Protein AF-A0A2I1HQ86-F1 (afdb_monomer)

Structure (mmCIF, N/CA/C/O backbone):
data_AF-A0A2I1HQ86-F1
#
_entry.id   AF-A0A2I1HQ86-F1
#
loop_
_atom_site.group_PDB
_atom_site.id
_atom_site.type_symbol
_atom_site.label_atom_id
_atom_site.label_alt_id
_atom_site.label_comp_id
_atom_site.label_asym_id
_atom_site.label_entity_id
_atom_site.label_seq_id
_atom_site.pdbx_PDB_ins_code
_atom_site.Cartn_x
_atom_site.Cartn_y
_atom_site.Cartn_z
_atom_site.occupancy
_atom_site.B_iso_or_equiv
_atom_site.auth_seq_id
_atom_site.auth_comp_id
_atom_site.auth_asym_id
_atom_site.auth_atom_id
_atom_site.pdbx_PDB_model_num
ATOM 1 N N . MET A 1 1 ? -28.915 27.263 6.173 1.00 39.38 1 MET A N 1
ATOM 2 C CA . MET A 1 1 ? -29.072 26.515 7.442 1.00 39.38 1 MET A CA 1
ATOM 3 C C . MET A 1 1 ? -27.794 25.735 7.733 1.00 39.38 1 MET A C 1
ATOM 5 O O . MET A 1 1 ? -27.511 24.759 7.055 1.00 39.38 1 MET A O 1
ATOM 9 N N . SER A 1 2 ? -27.002 26.187 8.706 1.00 48.97 2 SER A N 1
ATOM 10 C CA . SER A 1 2 ? -25.768 25.544 9.173 1.00 48.97 2 SER A CA 1
ATOM 11 C C . SER A 1 2 ? -25.947 25.113 10.628 1.00 48.97 2 SER A C 1
ATOM 13 O O . SER A 1 2 ? -25.983 25.969 11.505 1.00 48.97 2 SER A O 1
ATOM 15 N N . ASN A 1 3 ? -26.124 23.809 10.868 1.00 35.66 3 ASN A N 1
ATOM 16 C CA . ASN A 1 3 ? -25.907 23.140 12.163 1.00 35.66 3 ASN A CA 1
ATOM 17 C C . ASN A 1 3 ? -26.301 21.659 12.070 1.00 35.66 3 ASN A C 1
ATOM 19 O O . ASN A 1 3 ? -27.343 21.285 12.588 1.00 35.66 3 ASN A O 1
ATOM 23 N N . ASN A 1 4 ? -25.494 20.816 11.409 1.00 44.97 4 ASN A N 1
ATOM 24 C CA . ASN A 1 4 ? -25.525 19.342 11.535 1.00 44.97 4 ASN A CA 1
ATOM 25 C C . ASN A 1 4 ? -26.922 18.679 11.648 1.00 44.97 4 ASN A C 1
ATOM 27 O O . ASN A 1 4 ? -27.093 17.713 12.394 1.00 44.97 4 ASN A O 1
ATOM 31 N N . ARG A 1 5 ? -27.923 19.179 10.918 1.00 47.69 5 ARG A N 1
ATOM 32 C CA . ARG A 1 5 ? -29.234 18.544 10.769 1.00 47.69 5 ARG A CA 1
ATOM 33 C C . ARG A 1 5 ? -29.234 17.885 9.398 1.00 47.69 5 ARG A C 1
ATOM 35 O O . ARG A 1 5 ? -28.999 18.555 8.399 1.00 47.69 5 ARG A O 1
ATOM 42 N N . TYR A 1 6 ? -29.409 16.569 9.377 1.00 52.84 6 TYR A N 1
ATOM 43 C CA . TYR A 1 6 ? -29.730 15.849 8.152 1.00 52.84 6 TYR A CA 1
ATOM 44 C C . TYR A 1 6 ? -31.236 16.002 7.945 1.00 52.84 6 TYR A C 1
ATOM 46 O O . TYR A 1 6 ? -31.998 15.667 8.855 1.00 52.84 6 TYR A O 1
ATOM 54 N N . ASP A 1 7 ? -31.657 16.534 6.801 1.00 47.09 7 ASP A N 1
ATOM 55 C CA . ASP A 1 7 ? -33.077 16.603 6.465 1.00 47.09 7 ASP A CA 1
ATOM 56 C C . ASP A 1 7 ? -33.644 15.192 6.292 1.00 47.09 7 ASP A C 1
ATOM 58 O O . ASP A 1 7 ? -32.972 14.269 5.821 1.00 47.09 7 ASP A O 1
ATOM 62 N N . CYS A 1 8 ? -34.892 15.001 6.717 1.00 61.56 8 CYS A N 1
ATOM 63 C CA . CYS A 1 8 ? -35.592 13.749 6.474 1.00 61.56 8 CYS A CA 1
ATOM 64 C C . CYS A 1 8 ? -35.892 13.589 4.974 1.00 61.56 8 CYS A C 1
ATOM 66 O O . CYS A 1 8 ? -35.942 14.568 4.229 1.00 61.56 8 CYS A O 1
ATOM 68 N N . ILE A 1 9 ? -36.118 12.348 4.529 1.00 56.09 9 ILE A N 1
ATOM 69 C CA . ILE A 1 9 ? -36.321 11.985 3.111 1.00 56.09 9 ILE A CA 1
ATOM 70 C C . ILE A 1 9 ? -37.380 12.867 2.421 1.00 56.09 9 ILE A C 1
ATOM 72 O O . ILE A 1 9 ? -37.208 13.227 1.262 1.00 56.09 9 ILE A O 1
ATOM 76 N N . ALA A 1 10 ? -38.419 13.288 3.147 1.00 57.38 10 ALA A N 1
ATOM 77 C CA . ALA A 1 10 ? -39.473 14.165 2.634 1.00 57.38 10 ALA A CA 1
ATOM 78 C C . ALA A 1 10 ? -39.022 15.619 2.364 1.00 57.38 10 ALA A C 1
ATOM 80 O O . ALA A 1 10 ? -39.597 16.292 1.512 1.00 57.38 10 ALA A O 1
ATOM 81 N N . HIS A 1 11 ? -37.995 16.113 3.061 1.00 57.34 11 HIS A N 1
ATOM 82 C CA . HIS A 1 11 ? -37.492 17.487 2.935 1.00 57.34 11 HIS A CA 1
ATOM 83 C C . HIS A 1 11 ? -36.231 17.606 2.070 1.00 57.34 11 HIS A C 1
ATOM 85 O O . HIS A 1 11 ? -35.860 18.716 1.697 1.00 57.34 11 HIS A O 1
ATOM 91 N N . ASN A 1 12 ? -35.633 16.482 1.661 1.00 59.59 12 ASN A N 1
ATOM 92 C CA . ASN A 1 12 ? -34.483 16.459 0.754 1.00 59.59 12 ASN A CA 1
ATOM 93 C C . ASN A 1 12 ? -34.768 17.188 -0.577 1.00 59.59 12 ASN A C 1
ATOM 95 O O . ASN A 1 12 ? -33.898 17.863 -1.112 1.00 59.59 12 ASN A O 1
ATOM 99 N N . ASN A 1 13 ? -36.012 17.133 -1.068 1.00 56.97 13 ASN A N 1
ATOM 100 C CA . ASN A 1 13 ? -36.421 17.771 -2.327 1.00 56.97 13 ASN A CA 1
ATOM 101 C C . ASN A 1 13 ? -36.504 19.309 -2.235 1.00 56.97 13 ASN A C 1
ATOM 103 O O . ASN A 1 13 ? -36.557 19.979 -3.262 1.00 56.97 13 ASN A O 1
ATOM 107 N N . LYS A 1 14 ? -36.544 19.872 -1.016 1.00 53.59 14 LYS A N 1
ATOM 108 C CA . LYS A 1 14 ? -36.560 21.324 -0.759 1.00 53.59 14 LYS A CA 1
ATOM 109 C C . LYS A 1 14 ? -35.181 21.881 -0.421 1.00 53.59 14 LYS A C 1
ATOM 111 O O . LYS A 1 14 ? -35.018 23.100 -0.371 1.00 53.59 14 LYS A O 1
ATOM 116 N N . ILE A 1 15 ? -34.183 21.017 -0.236 1.00 55.31 15 ILE A N 1
ATOM 117 C CA . ILE A 1 15 ? -32.796 21.444 -0.326 1.00 55.31 15 ILE A CA 1
ATOM 118 C C . ILE A 1 15 ? -32.575 21.736 -1.804 1.00 55.31 15 ILE A C 1
ATOM 120 O O . ILE A 1 15 ? -32.260 20.842 -2.587 1.00 55.31 15 ILE A O 1
ATOM 124 N N . GLN A 1 16 ? -32.753 22.997 -2.202 1.00 43.72 16 GLN A N 1
ATOM 125 C CA . GLN A 1 16 ? -32.011 23.507 -3.341 1.00 43.72 16 GLN A CA 1
ATOM 126 C C . GLN A 1 16 ? -30.560 23.158 -3.044 1.00 43.72 16 GLN A C 1
ATOM 128 O O . GLN A 1 16 ? -29.927 23.747 -2.165 1.00 43.72 16 GLN A O 1
ATOM 133 N N . LEU A 1 17 ? -30.073 22.106 -3.702 1.00 43.53 17 LEU A N 1
ATOM 134 C CA . LEU A 1 17 ? -28.661 21.835 -3.791 1.00 43.53 17 LEU A CA 1
ATOM 135 C C . LEU A 1 17 ? -28.089 23.173 -4.234 1.00 43.53 17 LEU A C 1
ATOM 137 O O . LEU A 1 17 ? -28.347 23.614 -5.354 1.00 43.53 17 LEU A O 1
ATOM 141 N N . TYR A 1 18 ? -27.352 23.839 -3.347 1.00 40.34 18 TYR A N 1
ATOM 142 C CA . TYR A 1 18 ? -26.289 24.718 -3.786 1.00 40.34 18 TYR A CA 1
ATOM 143 C C . TYR A 1 18 ? -25.381 23.803 -4.594 1.00 40.34 18 TYR A C 1
ATOM 145 O O . TYR A 1 18 ? -24.457 23.180 -4.073 1.00 40.34 18 TYR A O 1
ATOM 153 N N . SER A 1 19 ? -25.746 23.601 -5.857 1.00 41.88 19 SER A N 1
ATOM 154 C CA . SER A 1 19 ? -24.912 22.959 -6.831 1.00 41.88 19 SER A CA 1
ATOM 155 C C . SER A 1 19 ? -23.599 23.706 -6.729 1.00 41.88 19 SER A C 1
ATOM 157 O O . SER A 1 19 ? -23.583 24.936 -6.823 1.00 41.88 19 SER A O 1
ATOM 159 N N . HIS A 1 20 ? -22.522 22.972 -6.478 1.00 44.88 20 HIS A N 1
ATOM 160 C CA . HIS A 1 20 ? -21.139 23.442 -6.505 1.00 44.88 20 HIS A CA 1
ATOM 161 C C . HIS A 1 20 ? -20.724 23.875 -7.923 1.00 44.88 20 HIS A C 1
ATOM 163 O O . HIS A 1 20 ? -19.619 23.601 -8.384 1.00 44.88 20 HIS A O 1
ATOM 169 N N . ASN A 1 21 ? -21.623 24.535 -8.636 1.00 42.25 21 ASN A N 1
ATOM 170 C CA . ASN A 1 21 ? -21.496 24.864 -10.025 1.00 42.25 21 ASN A CA 1
ATOM 171 C C . ASN A 1 21 ? -21.173 26.347 -10.068 1.00 42.25 21 ASN A C 1
ATOM 173 O O . ASN A 1 21 ? -22.023 27.191 -9.794 1.00 42.25 21 ASN A O 1
ATOM 177 N N . LEU A 1 22 ? -19.917 26.601 -10.437 1.00 43.81 22 LEU A N 1
ATOM 178 C CA . LEU A 1 22 ? -19.338 27.897 -10.771 1.00 43.81 22 LEU A CA 1
ATOM 179 C C . LEU A 1 22 ? -18.949 28.739 -9.548 1.00 43.81 22 LEU A C 1
ATOM 181 O O . LEU A 1 22 ? -19.641 29.671 -9.148 1.00 43.81 22 LEU A O 1
ATOM 185 N N . VAL A 1 23 ? -17.748 28.482 -9.022 1.00 39.69 23 VAL A N 1
ATOM 186 C CA . VAL A 1 23 ? -16.958 29.595 -8.480 1.00 39.69 23 VAL A CA 1
ATOM 187 C C . VAL A 1 23 ? -16.613 30.468 -9.684 1.00 39.69 23 VAL A C 1
ATOM 189 O O . VAL A 1 23 ? -15.748 30.112 -10.478 1.00 39.69 23 VAL A O 1
ATOM 192 N N . LYS A 1 24 ? -17.352 31.562 -9.878 1.00 37.81 24 LYS A N 1
ATOM 193 C CA . LYS A 1 24 ? -17.002 32.577 -10.871 1.00 37.81 24 LYS A CA 1
ATOM 194 C C . LYS A 1 24 ? -15.846 33.404 -10.309 1.00 37.81 24 LYS A C 1
ATOM 196 O O . LYS A 1 24 ? -16.084 34.372 -9.597 1.00 37.81 24 LYS A O 1
ATOM 201 N N . ASN A 1 25 ? -14.611 33.011 -10.612 1.00 45.22 25 ASN A N 1
ATOM 202 C CA . ASN A 1 25 ? -13.532 33.989 -10.722 1.00 45.22 25 ASN A CA 1
ATOM 203 C C . ASN A 1 25 ? -13.693 34.674 -12.089 1.00 45.22 25 ASN A C 1
ATOM 205 O O . ASN A 1 25 ? -13.894 33.960 -13.074 1.00 45.22 25 ASN A O 1
ATOM 209 N N . PRO A 1 26 ? -13.644 36.013 -12.178 1.00 50.66 26 PRO A N 1
ATOM 210 C CA . PRO A 1 26 ? -13.824 36.714 -13.448 1.00 50.66 26 PRO A CA 1
ATOM 211 C C . PRO A 1 26 ? -12.711 36.438 -14.478 1.00 50.66 26 PRO A C 1
ATOM 213 O O . PRO A 1 26 ? -12.957 36.649 -15.660 1.00 50.66 26 PRO A O 1
ATOM 216 N N . ASP A 1 27 ? -11.568 35.862 -14.072 1.00 51.38 27 ASP A N 1
ATOM 217 C CA . ASP A 1 27 ? -10.384 35.722 -14.940 1.00 51.38 27 ASP A CA 1
ATOM 218 C C . ASP A 1 27 ? -9.889 34.281 -15.184 1.00 51.38 27 ASP A C 1
ATOM 220 O O . ASP A 1 27 ? -8.841 34.084 -15.796 1.00 51.38 27 ASP A O 1
ATOM 224 N N . GLU A 1 28 ? -10.604 33.236 -14.751 1.00 47.91 28 GLU A N 1
ATOM 225 C CA . GLU A 1 28 ? -10.097 31.860 -14.868 1.00 47.91 28 GLU A CA 1
ATOM 226 C C . GLU A 1 28 ? -11.113 30.891 -15.479 1.00 47.91 28 GLU A C 1
ATOM 228 O O . GLU A 1 28 ? -12.226 30.711 -14.992 1.00 47.91 28 GLU A O 1
ATOM 233 N N . ILE A 1 29 ? -10.661 30.270 -16.573 1.00 46.97 29 ILE A N 1
ATOM 234 C CA . ILE A 1 29 ? -11.172 29.102 -17.299 1.00 46.97 29 ILE A CA 1
ATOM 235 C C . ILE A 1 29 ? -12.279 28.359 -16.541 1.00 46.97 29 ILE A C 1
ATOM 237 O O . ILE A 1 29 ? -12.086 27.865 -15.432 1.00 46.97 29 ILE A O 1
ATOM 241 N N . ASN A 1 30 ? -13.418 28.198 -17.211 1.00 40.56 30 ASN A N 1
ATOM 242 C CA . ASN A 1 30 ? -14.577 27.442 -16.752 1.00 40.56 30 ASN A CA 1
ATOM 243 C C . ASN A 1 30 ? -14.229 25.937 -16.648 1.00 40.56 30 ASN A C 1
ATOM 245 O O . ASN A 1 30 ? -14.543 25.135 -17.528 1.00 40.56 30 ASN A O 1
ATOM 249 N N . ILE A 1 31 ? -13.478 25.542 -15.616 1.00 47.66 31 ILE A N 1
ATOM 250 C CA . ILE A 1 31 ? -13.087 24.150 -15.392 1.00 47.66 31 ILE A CA 1
ATOM 251 C C . ILE A 1 31 ? -14.297 23.443 -14.790 1.00 47.66 31 ILE A C 1
ATOM 253 O O . ILE A 1 31 ? -14.619 23.624 -13.617 1.00 47.66 31 ILE A O 1
ATOM 257 N N . SER A 1 32 ? -14.950 22.605 -15.594 1.00 51.84 32 SER A N 1
ATOM 258 C CA . SER A 1 32 ? -15.953 21.654 -15.113 1.00 51.84 32 SER A CA 1
ATOM 259 C C . SER A 1 32 ? -15.382 20.841 -13.937 1.00 51.84 32 SER A C 1
ATOM 261 O O . SER A 1 32 ? -14.499 19.988 -14.109 1.00 51.84 32 SER A O 1
ATOM 263 N N . LEU A 1 33 ? -15.883 21.127 -12.727 1.00 57.56 33 LEU A N 1
ATOM 264 C CA . LEU A 1 33 ? -15.518 20.447 -11.476 1.00 57.56 33 LEU A CA 1
ATOM 265 C C . LEU A 1 33 ? -15.897 18.955 -11.468 1.00 57.56 33 LEU A C 1
ATOM 267 O O . LEU A 1 33 ? -15.396 18.209 -10.623 1.00 57.56 33 LEU A O 1
ATOM 271 N N . ASP A 1 34 ? -16.713 18.522 -12.429 1.00 60.62 34 ASP A N 1
ATOM 272 C CA . ASP A 1 34 ? -17.217 17.153 -12.560 1.00 60.62 34 ASP A CA 1
ATOM 273 C C . ASP A 1 34 ? -16.361 16.271 -13.480 1.00 60.62 34 ASP A C 1
ATOM 275 O O . ASP A 1 34 ? -16.654 15.090 -13.687 1.00 60.62 34 ASP A O 1
ATOM 279 N N . SER A 1 35 ? -15.262 16.798 -14.025 1.00 77.69 35 SER A N 1
ATOM 280 C CA . SER A 1 35 ? -14.389 15.995 -14.876 1.00 77.69 35 SER A CA 1
ATOM 281 C C . SER A 1 35 ? -13.601 14.951 -14.069 1.00 77.69 35 SER A C 1
ATOM 283 O O . SER A 1 35 ? -12.957 15.229 -13.050 1.00 77.69 35 SER A O 1
ATOM 285 N N . LYS A 1 36 ? -13.579 13.715 -14.581 1.00 83.38 36 LYS A N 1
ATOM 286 C CA . LYS A 1 36 ? -12.724 12.622 -14.083 1.00 83.38 36 LYS A CA 1
ATOM 287 C C . LYS A 1 36 ? -11.252 13.044 -13.975 1.00 83.38 36 LYS A C 1
ATOM 289 O O . LYS A 1 36 ? -10.557 12.646 -13.038 1.00 83.38 36 LYS A O 1
ATOM 294 N N . ASP A 1 37 ? -10.804 13.890 -14.899 1.00 85.06 37 ASP A N 1
ATOM 295 C CA . ASP A 1 37 ? -9.449 14.434 -14.944 1.00 85.06 37 ASP A CA 1
ATOM 296 C C . ASP A 1 37 ? -9.162 15.383 -13.773 1.00 85.06 37 ASP A C 1
ATOM 298 O O . ASP A 1 37 ? -8.085 15.303 -13.175 1.00 85.06 37 ASP A O 1
ATOM 302 N N . PHE A 1 38 ? -10.118 16.233 -13.380 1.00 87.19 38 PHE A N 1
ATOM 303 C CA . PHE A 1 38 ? -9.980 17.092 -12.201 1.00 87.19 38 PHE A CA 1
ATOM 304 C C . PHE A 1 38 ? -9.800 16.262 -10.926 1.00 87.19 38 PHE A C 1
ATOM 306 O O . PHE A 1 38 ? -8.880 16.504 -10.135 1.00 87.19 38 PHE A O 1
ATOM 313 N N . TYR A 1 39 ? -10.625 15.227 -10.747 1.00 90.44 39 TYR A N 1
ATOM 314 C CA . TYR A 1 39 ? -10.498 14.328 -9.603 1.00 90.44 39 TYR A CA 1
ATOM 315 C C . TYR A 1 39 ? -9.150 13.588 -9.594 1.00 90.44 39 TYR A C 1
ATOM 317 O O . TYR A 1 39 ? -8.499 13.507 -8.546 1.00 90.44 39 TYR A O 1
ATOM 325 N N . ALA A 1 40 ? -8.687 13.118 -10.757 1.00 92.00 40 ALA A N 1
ATOM 326 C CA . ALA A 1 40 ? -7.387 12.469 -10.902 1.00 92.00 40 ALA A CA 1
ATOM 327 C C . ALA A 1 40 ? -6.224 13.404 -10.532 1.00 92.00 40 ALA A C 1
ATOM 329 O O . ALA A 1 40 ? -5.373 13.026 -9.727 1.00 92.00 40 ALA A O 1
ATOM 330 N N . ARG A 1 41 ? -6.227 14.654 -11.019 1.00 92.75 41 ARG A N 1
ATOM 331 C CA . ARG A 1 41 ? -5.226 15.681 -10.657 1.00 92.75 41 ARG A CA 1
ATOM 332 C C . ARG A 1 41 ? -5.228 15.969 -9.158 1.00 92.75 41 ARG A C 1
ATOM 334 O O . ARG A 1 41 ? -4.173 16.035 -8.528 1.00 92.75 41 ARG A O 1
ATOM 341 N N . ARG A 1 42 ? -6.412 16.086 -8.549 1.00 92.69 42 ARG A N 1
ATOM 342 C CA . ARG A 1 42 ? -6.546 16.316 -7.104 1.00 92.69 42 ARG A CA 1
ATOM 343 C C . ARG A 1 42 ? -5.974 15.161 -6.285 1.00 92.69 42 ARG A C 1
ATOM 345 O O . ARG A 1 42 ? -5.365 15.401 -5.241 1.00 92.69 42 ARG A O 1
ATOM 352 N N . LEU A 1 43 ? -6.185 13.920 -6.717 1.00 93.50 43 LEU A N 1
ATOM 353 C CA . LEU A 1 43 ? -5.609 12.748 -6.061 1.00 93.50 43 LEU A CA 1
ATOM 354 C C . LEU A 1 43 ? -4.105 12.644 -6.261 1.00 93.50 43 LEU A C 1
ATOM 356 O O . LEU A 1 43 ? -3.413 12.376 -5.281 1.00 93.50 43 LEU A O 1
ATOM 360 N N . TYR A 1 44 ? -3.614 12.925 -7.468 1.00 94.44 44 TYR A N 1
ATOM 361 C CA . TYR A 1 44 ? -2.186 13.017 -7.747 1.00 94.44 44 TYR A CA 1
ATOM 362 C C . TYR A 1 44 ? -1.514 13.985 -6.773 1.00 94.44 44 TYR A C 1
ATOM 364 O O . TYR A 1 44 ? -0.622 13.572 -6.044 1.00 94.44 44 TYR A O 1
ATOM 372 N N . ASN A 1 45 ? -2.009 15.221 -6.655 1.00 93.75 45 ASN A N 1
ATOM 373 C CA . ASN A 1 45 ? -1.424 16.223 -5.757 1.00 93.75 45 ASN A CA 1
ATOM 374 C C . ASN A 1 45 ? -1.474 15.791 -4.284 1.00 93.75 45 ASN A C 1
ATOM 376 O O . ASN A 1 45 ? -0.525 15.997 -3.534 1.00 93.75 45 ASN A O 1
ATOM 380 N N . ARG A 1 46 ? -2.575 15.163 -3.847 1.00 94.94 46 ARG A N 1
ATOM 381 C CA . ARG A 1 46 ? -2.693 14.651 -2.471 1.00 94.94 46 ARG A CA 1
ATOM 382 C C . ARG A 1 46 ? -1.705 13.528 -2.179 1.00 94.94 46 ARG A C 1
ATOM 384 O O . ARG A 1 46 ? -1.188 13.478 -1.070 1.00 94.94 46 ARG A O 1
ATOM 391 N N . TRP A 1 47 ? -1.499 12.622 -3.131 1.00 95.25 47 TRP A N 1
ATOM 392 C CA . TRP A 1 47 ? -0.530 11.540 -3.005 1.00 95.25 47 TRP A CA 1
ATOM 393 C C . TRP A 1 47 ? 0.908 12.064 -3.079 1.00 95.25 47 TRP A C 1
ATOM 395 O O . TRP A 1 47 ? 1.696 11.752 -2.198 1.00 95.25 47 TRP A O 1
ATOM 405 N N . HIS A 1 48 ? 1.219 12.894 -4.075 1.00 93.38 48 HIS A N 1
ATOM 406 C CA . HIS A 1 48 ? 2.553 13.440 -4.322 1.00 93.38 48 HIS A CA 1
ATOM 407 C C . HIS A 1 48 ? 3.066 14.255 -3.129 1.00 93.38 48 HIS A C 1
ATOM 409 O O . HIS A 1 48 ? 4.190 14.060 -2.684 1.00 93.38 48 HIS A O 1
ATOM 415 N N . ASN A 1 49 ? 2.197 15.068 -2.522 1.00 93.06 49 ASN A N 1
ATOM 416 C CA . ASN A 1 49 ? 2.528 15.841 -1.322 1.00 93.06 49 ASN A CA 1
ATOM 417 C C . ASN A 1 49 ? 2.386 15.025 -0.023 1.00 93.06 49 ASN A C 1
ATOM 419 O O . ASN A 1 49 ? 2.341 15.604 1.059 1.00 93.06 49 ASN A O 1
ATOM 423 N N . SER A 1 50 ? 2.216 13.700 -0.113 1.00 92.06 50 SER A N 1
A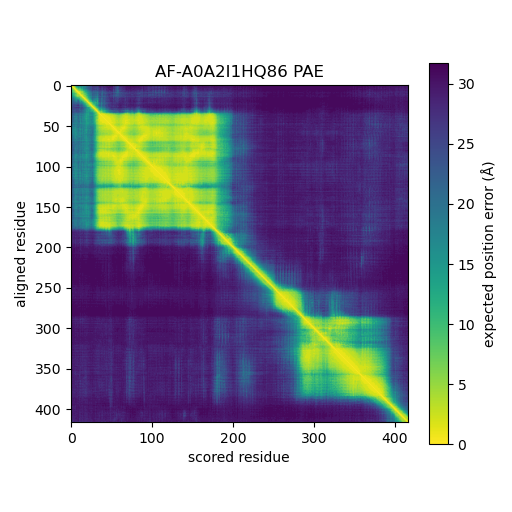TOM 424 C CA . SER A 1 50 ? 2.053 12.786 1.027 1.00 92.06 50 SER A CA 1
ATOM 425 C C . SER A 1 50 ? 1.019 13.254 2.057 1.00 92.06 50 SER A C 1
ATOM 427 O O . SER A 1 50 ? 1.197 13.109 3.265 1.00 92.06 50 SER A O 1
ATOM 429 N N . ARG A 1 51 ? -0.101 13.827 1.595 1.00 93.62 51 ARG A N 1
ATOM 430 C CA . ARG A 1 51 ? -1.093 14.439 2.483 1.00 93.62 51 ARG A CA 1
ATOM 431 C C . ARG A 1 51 ? -1.786 13.379 3.334 1.00 93.62 51 ARG A C 1
ATOM 433 O O . ARG A 1 51 ? -2.543 12.547 2.824 1.00 93.62 51 ARG A O 1
ATOM 440 N N . ILE A 1 52 ? -1.625 13.504 4.644 1.00 95.56 52 ILE A N 1
ATOM 441 C CA . ILE A 1 52 ? -2.325 12.697 5.640 1.00 95.56 52 ILE A CA 1
ATOM 442 C C . ILE A 1 52 ? -3.557 13.469 6.117 1.00 95.56 52 ILE A C 1
ATOM 444 O O . ILE A 1 52 ? -3.496 14.660 6.421 1.00 95.56 52 ILE A O 1
ATOM 448 N N . LYS A 1 53 ? -4.711 12.801 6.150 1.00 95.50 53 LYS A N 1
ATOM 449 C CA . LYS A 1 53 ? -5.933 13.330 6.759 1.00 95.50 53 LYS A CA 1
ATOM 450 C C . LYS A 1 53 ? -6.248 12.536 8.016 1.00 95.50 53 LYS A C 1
ATOM 452 O O . LYS A 1 53 ? -6.521 11.343 7.911 1.00 95.50 53 LYS A O 1
ATOM 457 N N . ASN A 1 54 ? -6.320 13.221 9.149 1.00 96.00 54 ASN A N 1
ATOM 458 C CA . ASN A 1 54 ? -6.822 12.654 10.394 1.00 96.00 54 ASN A CA 1
ATOM 459 C C . ASN A 1 54 ? -8.352 12.675 10.382 1.00 96.00 54 ASN A C 1
ATOM 461 O O . ASN A 1 54 ? -8.975 13.666 9.991 1.00 96.00 54 ASN A O 1
ATOM 465 N N . ASN A 1 55 ? -8.966 11.560 10.757 1.00 94.88 55 ASN A N 1
ATOM 466 C CA . ASN A 1 55 ? -10.410 11.395 10.810 1.00 94.88 55 ASN A CA 1
ATOM 467 C C . ASN A 1 55 ? -10.812 10.990 12.223 1.00 94.88 55 ASN A C 1
ATOM 469 O O . ASN A 1 55 ? -10.114 10.219 12.880 1.00 94.88 55 ASN A O 1
ATOM 473 N N . PHE A 1 56 ? -11.969 11.488 12.654 1.00 94.06 56 PHE A N 1
ATOM 474 C CA . PHE A 1 56 ? -12.557 11.159 13.941 1.00 94.06 56 PHE A CA 1
ATOM 475 C C . PHE A 1 56 ? -14.008 10.717 13.767 1.00 94.06 56 PHE A C 1
ATOM 477 O O . PHE A 1 56 ? -14.782 11.342 13.040 1.00 94.06 56 PHE A O 1
ATOM 484 N N . SER A 1 57 ? -14.384 9.634 14.441 1.00 92.81 57 SER A N 1
ATOM 485 C CA . SER A 1 57 ? -15.752 9.138 14.505 1.00 92.81 57 SER A CA 1
ATOM 486 C C . SER A 1 57 ? -16.341 9.429 15.878 1.00 92.81 57 SER A C 1
ATOM 488 O O . SER A 1 57 ? -16.172 8.643 16.808 1.00 92.81 57 SER A O 1
ATOM 490 N N . ASN A 1 58 ? -17.126 10.503 15.983 1.00 92.69 58 ASN A N 1
ATOM 491 C CA . ASN A 1 58 ? -17.884 10.832 17.200 1.00 92.69 58 ASN A CA 1
ATOM 492 C C . ASN A 1 58 ? -18.801 9.681 17.649 1.00 92.69 58 ASN A C 1
ATOM 494 O O . ASN A 1 58 ? -19.053 9.489 18.837 1.00 92.69 58 ASN A O 1
ATOM 498 N N . ARG A 1 59 ? -19.326 8.900 16.695 1.00 91.94 59 ARG A N 1
ATOM 499 C CA . ARG A 1 59 ? -20.292 7.829 16.971 1.00 91.94 59 ARG A CA 1
ATOM 500 C C . ARG A 1 59 ? -19.656 6.618 17.651 1.00 91.94 59 ARG A C 1
ATOM 502 O O . ARG A 1 59 ? -20.318 6.006 18.489 1.00 91.94 59 ARG A O 1
ATOM 509 N N . LEU A 1 60 ? -18.436 6.268 17.243 1.00 93.62 60 LEU A N 1
ATOM 510 C CA . LEU A 1 60 ? -17.704 5.086 17.714 1.00 93.62 60 LEU A CA 1
ATOM 511 C C . LEU A 1 60 ? -16.575 5.437 18.696 1.00 93.62 60 LEU A C 1
ATOM 513 O O . LEU A 1 60 ? -16.071 4.543 19.356 1.00 93.62 60 LEU A O 1
ATOM 517 N N . GLY A 1 61 ? -16.199 6.714 18.808 1.00 94.50 61 GLY A N 1
ATOM 518 C CA . GLY A 1 61 ? -15.062 7.149 19.620 1.00 94.50 61 GLY A CA 1
ATOM 519 C C . GLY A 1 61 ? -13.731 6.666 19.048 1.00 94.50 61 GLY A C 1
ATOM 520 O O . GLY A 1 61 ? -12.923 6.112 19.780 1.00 94.50 61 GLY A O 1
ATOM 521 N N . LEU A 1 62 ? -13.521 6.817 17.737 1.00 95.06 62 LEU A N 1
ATOM 522 C CA . LEU A 1 62 ? -12.342 6.293 17.033 1.00 95.06 62 LEU A CA 1
ATOM 523 C C . LEU A 1 62 ? -11.616 7.390 16.268 1.00 95.06 62 LEU A C 1
ATOM 525 O O . LEU A 1 62 ? -12.269 8.188 15.589 1.00 95.06 62 LEU A O 1
ATOM 529 N N . THR A 1 63 ? -10.290 7.366 16.288 1.00 96.19 63 THR A N 1
ATOM 530 C CA . THR A 1 63 ? -9.422 8.166 15.421 1.00 96.19 63 THR A CA 1
ATOM 531 C C . THR A 1 63 ? -8.676 7.257 14.448 1.00 96.19 63 THR A C 1
ATOM 533 O O . THR A 1 63 ? -8.352 6.116 14.764 1.00 96.19 63 THR A O 1
ATOM 536 N N . PHE A 1 64 ? -8.452 7.735 13.226 1.00 96.31 64 PHE A N 1
ATOM 537 C CA . PHE A 1 64 ? -7.600 7.059 12.244 1.00 96.31 64 PHE A CA 1
ATOM 538 C C . PHE A 1 64 ? -7.123 8.045 11.180 1.00 96.31 64 PHE A C 1
ATOM 540 O O . PHE A 1 64 ? -7.814 9.021 10.856 1.00 96.31 64 PHE A O 1
ATOM 547 N N . SER A 1 65 ? -5.973 7.774 10.576 1.00 97.00 65 SER A N 1
ATOM 548 C CA . SER A 1 65 ? -5.501 8.522 9.419 1.00 97.00 65 SER A CA 1
ATOM 549 C C . SER A 1 65 ? -5.927 7.875 8.110 1.00 97.00 65 SER A C 1
ATOM 551 O O . SER A 1 65 ? -6.171 6.675 7.988 1.00 97.00 65 SER A O 1
ATOM 553 N N . THR A 1 66 ? -6.062 8.721 7.095 1.00 96.81 66 THR A N 1
ATOM 554 C CA . THR A 1 66 ? -6.201 8.287 5.713 1.00 96.81 66 THR A CA 1
ATOM 555 C C . THR A 1 66 ? -5.206 9.011 4.840 1.00 96.81 66 THR A C 1
ATOM 557 O O . THR A 1 66 ? -5.090 10.236 4.918 1.00 96.81 66 THR A O 1
ATOM 560 N N . ARG A 1 67 ? -4.575 8.266 3.945 1.00 96.44 67 ARG A N 1
ATOM 561 C CA . ARG A 1 67 ? -3.653 8.782 2.933 1.00 96.44 67 ARG A CA 1
ATOM 562 C C . ARG A 1 67 ? -3.867 8.056 1.615 1.00 96.44 67 ARG A C 1
ATOM 564 O O . ARG A 1 67 ? -4.518 7.011 1.571 1.00 96.44 67 ARG A O 1
ATOM 571 N N . TYR A 1 68 ? -3.337 8.613 0.538 1.00 95.94 68 TYR A N 1
ATOM 572 C CA . TYR A 1 68 ? -3.342 7.945 -0.758 1.00 95.94 68 TYR A CA 1
ATOM 573 C C . TYR A 1 68 ? -2.002 7.247 -0.977 1.00 95.94 68 TYR A C 1
ATOM 575 O O . TYR A 1 68 ? -0.964 7.737 -0.551 1.00 95.94 68 TYR A O 1
ATOM 583 N N . SER A 1 69 ? -2.037 6.081 -1.609 1.00 94.44 69 SER A N 1
ATOM 584 C CA . SER A 1 69 ? -0.858 5.348 -2.076 1.00 94.44 69 SER A CA 1
ATOM 585 C C . SER A 1 69 ? -1.090 4.877 -3.502 1.00 94.44 69 SER A C 1
ATOM 587 O O . SER A 1 69 ? -2.232 4.846 -3.965 1.00 94.44 69 SER A O 1
ATOM 589 N N . VAL A 1 70 ? -0.017 4.510 -4.188 1.00 94.00 70 VAL A N 1
ATOM 590 C CA . VAL A 1 70 ? -0.046 4.064 -5.582 1.00 94.00 70 VAL A CA 1
ATOM 591 C C . VAL A 1 70 ? 0.254 2.567 -5.654 1.00 94.00 70 VAL A C 1
ATOM 593 O O . VAL A 1 70 ? 0.858 2.000 -4.739 1.00 94.00 70 VAL A O 1
ATOM 596 N N . SER A 1 71 ? -0.225 1.915 -6.713 1.00 88.62 71 SER A N 1
ATOM 597 C CA . SER A 1 71 ? 0.151 0.536 -7.044 1.00 88.62 71 SER A CA 1
ATOM 598 C C . SER A 1 71 ? 1.663 0.385 -7.209 1.00 88.62 71 SER A C 1
ATOM 600 O O . SER A 1 71 ? 2.294 1.169 -7.908 1.00 88.62 71 SER A O 1
ATOM 602 N N . ASN A 1 72 ? 2.233 -0.672 -6.631 1.00 87.56 72 ASN A N 1
ATOM 603 C CA . ASN A 1 72 ? 3.606 -1.074 -6.942 1.00 87.56 72 ASN A CA 1
ATOM 604 C C . ASN A 1 72 ? 3.673 -1.536 -8.413 1.00 87.56 72 ASN A C 1
ATOM 606 O O . ASN A 1 72 ? 2.753 -2.227 -8.866 1.00 87.56 72 ASN A O 1
ATOM 610 N N . ILE A 1 73 ? 4.748 -1.200 -9.130 1.00 86.19 73 ILE A N 1
ATOM 611 C CA . ILE A 1 73 ? 4.989 -1.633 -10.512 1.00 86.19 73 ILE A CA 1
ATOM 612 C C . ILE A 1 73 ? 4.839 -3.155 -10.677 1.00 86.19 73 ILE A C 1
ATOM 614 O O . ILE A 1 73 ? 4.116 -3.596 -11.567 1.00 86.19 73 ILE A O 1
ATOM 618 N N . ASN A 1 74 ? 5.349 -3.958 -9.737 1.00 86.44 74 ASN A N 1
ATOM 619 C CA . ASN A 1 74 ? 5.229 -5.423 -9.774 1.00 86.44 74 ASN A CA 1
ATOM 620 C C . ASN A 1 74 ? 3.766 -5.885 -9.689 1.00 86.44 74 ASN A C 1
ATOM 622 O O . ASN A 1 74 ? 3.369 -6.877 -10.291 1.00 86.44 74 ASN A O 1
ATOM 626 N N . SER A 1 75 ? 2.918 -5.144 -8.967 1.00 86.56 75 SER A N 1
ATOM 627 C CA . SER A 1 75 ? 1.490 -5.472 -8.902 1.00 86.56 75 SER A CA 1
ATOM 628 C C . SER A 1 75 ? 0.763 -5.179 -10.216 1.00 86.56 75 SER A C 1
ATOM 630 O O . SER A 1 75 ? -0.212 -5.853 -10.534 1.00 86.56 75 SER A O 1
ATOM 632 N N . ILE A 1 76 ? 1.234 -4.203 -10.988 1.00 88.81 76 ILE A N 1
ATOM 633 C CA . ILE A 1 76 ? 0.664 -3.861 -12.294 1.00 88.81 76 ILE A CA 1
ATOM 634 C C . ILE A 1 76 ? 1.111 -4.893 -13.333 1.00 88.81 76 ILE A C 1
ATOM 636 O O . ILE A 1 76 ? 0.280 -5.397 -14.087 1.00 88.81 76 ILE A O 1
ATOM 640 N N . LEU A 1 77 ? 2.406 -5.221 -13.333 1.00 87.25 77 LEU A N 1
ATOM 641 C CA . LEU A 1 77 ? 3.041 -6.042 -14.362 1.00 87.25 77 LEU A CA 1
ATOM 642 C C . LEU A 1 77 ? 2.835 -7.540 -14.156 1.00 87.25 77 LEU A C 1
ATOM 644 O O . LEU A 1 77 ? 2.480 -8.201 -15.116 1.00 87.25 77 LEU A O 1
ATOM 648 N N . CYS A 1 78 ? 2.948 -8.063 -12.932 1.00 85.62 78 CYS A N 1
ATOM 649 C CA . CYS A 1 78 ? 2.778 -9.501 -12.684 1.00 85.62 78 CYS A CA 1
ATOM 650 C C . CYS A 1 78 ? 1.323 -9.863 -12.340 1.00 85.62 78 CYS A C 1
ATOM 652 O O . CYS A 1 78 ? 0.827 -10.922 -12.706 1.00 85.62 78 CYS A O 1
ATOM 654 N N . LYS A 1 79 ? 0.604 -8.983 -11.623 1.00 86.62 79 LYS A N 1
ATOM 655 C CA . LYS A 1 79 ? -0.768 -9.270 -11.139 1.00 86.62 79 LYS A CA 1
ATOM 656 C C . LYS A 1 79 ? -1.872 -8.624 -11.979 1.00 86.62 79 LYS A C 1
ATOM 658 O O . LYS A 1 79 ? -3.044 -8.753 -11.632 1.00 86.62 79 LYS A O 1
ATOM 663 N N . GLY A 1 80 ? -1.525 -7.883 -13.033 1.00 86.38 80 GLY A N 1
ATOM 664 C CA . GLY A 1 80 ? -2.500 -7.215 -13.902 1.00 86.38 80 GLY A CA 1
ATOM 665 C C . GLY A 1 80 ? -3.336 -6.142 -13.194 1.00 86.38 80 GLY A C 1
ATOM 666 O O . GLY A 1 80 ? -4.466 -5.864 -13.603 1.00 86.38 80 GLY A O 1
ATOM 667 N N . ASN A 1 81 ? -2.827 -5.558 -12.105 1.00 88.62 81 ASN A N 1
ATOM 668 C CA . ASN A 1 81 ? -3.570 -4.588 -11.308 1.00 88.62 81 ASN A CA 1
ATOM 669 C C . ASN A 1 81 ? -3.756 -3.272 -12.065 1.00 88.62 81 ASN A C 1
ATOM 671 O O . ASN A 1 81 ? -2.789 -2.582 -12.382 1.00 88.62 81 ASN A O 1
ATOM 675 N N . THR A 1 82 ? -5.009 -2.892 -12.302 1.00 91.81 82 THR A N 1
ATOM 676 C CA . THR A 1 82 ? -5.331 -1.675 -13.050 1.00 91.81 82 THR A CA 1
ATOM 677 C C . THR A 1 82 ? -5.501 -0.454 -12.165 1.00 91.81 82 THR A C 1
ATOM 679 O O . THR A 1 82 ? -5.453 0.654 -12.672 1.00 91.81 82 THR A O 1
ATOM 682 N N . ASN A 1 83 ? -5.704 -0.576 -10.854 1.00 93.62 83 ASN A N 1
ATOM 683 C CA . ASN A 1 83 ? -5.995 0.607 -10.039 1.00 93.62 83 ASN A CA 1
ATOM 684 C C . ASN A 1 83 ? -4.761 1.513 -9.932 1.00 93.62 83 ASN A C 1
ATOM 686 O O . ASN A 1 83 ? -3.675 1.044 -9.594 1.00 93.62 83 ASN A O 1
ATOM 690 N N . ILE A 1 84 ? -4.927 2.818 -10.162 1.00 93.75 84 ILE A N 1
ATOM 691 C CA . ILE A 1 84 ? -3.818 3.778 -10.030 1.00 93.75 84 ILE A CA 1
ATOM 692 C C . ILE A 1 84 ? -3.554 4.048 -8.548 1.00 93.75 84 ILE A C 1
ATOM 694 O O . ILE A 1 84 ? -2.431 3.915 -8.061 1.00 93.75 84 ILE A O 1
ATOM 698 N N . TYR A 1 85 ? -4.620 4.382 -7.821 1.00 95.19 85 TYR A N 1
ATOM 699 C CA . TYR A 1 85 ? -4.554 4.833 -6.438 1.00 95.19 85 TYR A CA 1
ATOM 700 C C . TYR A 1 85 ? -5.318 3.913 -5.486 1.00 95.19 85 TYR A C 1
ATOM 702 O O . TYR A 1 85 ? -6.385 3.375 -5.798 1.00 95.19 85 TYR A O 1
ATOM 710 N N . TYR A 1 86 ? -4.811 3.842 -4.261 1.00 95.50 86 TYR A N 1
ATOM 711 C CA . TYR A 1 86 ? -5.471 3.276 -3.097 1.00 95.50 86 TYR A CA 1
ATOM 712 C C . TYR A 1 86 ? -5.619 4.329 -2.023 1.00 95.50 86 TYR A C 1
ATOM 714 O O . TYR A 1 86 ? -4.691 5.088 -1.743 1.00 95.50 86 TYR A O 1
ATOM 722 N N . LYS A 1 87 ? -6.751 4.295 -1.332 1.00 96.12 87 LYS A N 1
ATOM 723 C CA . LYS A 1 87 ? -6.906 4.973 -0.056 1.00 96.12 87 LYS A CA 1
ATOM 724 C C . LYS A 1 87 ? -6.501 4.025 1.067 1.00 96.12 87 LYS A C 1
ATOM 726 O O . LYS A 1 87 ? -7.123 2.977 1.245 1.00 96.12 87 LYS A O 1
ATOM 731 N N . VAL A 1 88 ? -5.452 4.387 1.787 1.00 96.50 88 VAL A N 1
ATOM 732 C CA . VAL A 1 88 ? -4.944 3.673 2.960 1.00 96.50 88 VAL A CA 1
ATOM 733 C C . VAL A 1 88 ? -5.654 4.203 4.195 1.00 96.50 88 VAL A C 1
ATOM 735 O O . VAL A 1 88 ? -5.889 5.408 4.297 1.00 96.50 88 VAL A O 1
ATOM 738 N N . TYR A 1 89 ? -6.011 3.292 5.090 1.00 96.62 89 TYR A N 1
ATOM 739 C CA . TYR A 1 89 ? -6.574 3.559 6.405 1.00 96.62 89 TYR A CA 1
ATOM 740 C C . TYR A 1 89 ? -5.626 2.933 7.428 1.00 96.62 89 TYR A C 1
ATOM 742 O O . TYR A 1 89 ? -5.401 1.721 7.375 1.00 96.62 89 TYR A O 1
ATOM 750 N N . ASP A 1 90 ? -5.039 3.761 8.285 1.00 95.38 90 ASP A N 1
ATOM 751 C CA . ASP A 1 90 ? -3.991 3.400 9.245 1.00 95.38 90 ASP A CA 1
ATOM 752 C C . ASP A 1 90 ? -4.046 4.296 10.498 1.00 95.38 90 ASP A C 1
ATOM 754 O O . ASP A 1 90 ? -4.964 5.110 10.645 1.00 95.38 90 ASP A O 1
ATOM 758 N N . ASN A 1 91 ? -3.098 4.098 11.421 1.00 94.94 91 ASN A N 1
ATOM 759 C CA . ASN A 1 91 ? -2.976 4.800 12.706 1.00 94.94 91 ASN A CA 1
ATOM 760 C C . ASN A 1 91 ? -4.290 4.836 13.491 1.00 94.94 91 ASN A C 1
ATOM 762 O O . ASN A 1 91 ? -4.755 5.892 13.928 1.00 94.94 91 ASN A O 1
ATOM 766 N N . PHE A 1 92 ? -4.926 3.673 13.608 1.00 95.00 92 PHE A N 1
ATOM 767 C CA . PHE A 1 92 ? -6.136 3.530 14.395 1.00 95.00 92 PHE A CA 1
ATOM 768 C C . PHE A 1 92 ? -5.840 3.777 15.875 1.00 95.00 92 PHE A C 1
ATOM 770 O O . PHE A 1 92 ? -4.884 3.232 16.422 1.00 95.00 92 PHE A O 1
ATOM 777 N N . ASN A 1 93 ? -6.688 4.559 16.537 1.00 94.88 93 ASN A N 1
ATOM 778 C CA . ASN A 1 93 ? -6.630 4.724 17.980 1.00 94.88 93 ASN A CA 1
ATOM 779 C C . ASN A 1 93 ? -8.036 4.933 18.567 1.00 94.88 93 ASN A C 1
ATOM 781 O O . ASN A 1 93 ? -8.984 5.358 17.894 1.00 94.88 93 ASN A O 1
ATOM 785 N N . TYR A 1 94 ? -8.175 4.615 19.847 1.00 93.81 94 TYR A N 1
ATOM 786 C CA . TYR A 1 94 ? -9.383 4.847 20.615 1.00 93.81 94 TYR A CA 1
ATOM 787 C C . TYR A 1 94 ? -9.428 6.313 21.049 1.00 93.81 94 TYR A C 1
ATOM 789 O O . TYR A 1 94 ? -8.630 6.777 21.855 1.00 93.81 94 TYR A O 1
ATOM 797 N N . GLY A 1 95 ? -10.397 7.051 20.518 1.00 91.56 95 GLY A N 1
ATOM 798 C CA . GLY A 1 95 ? -10.666 8.446 20.857 1.00 91.56 95 GLY A CA 1
ATOM 799 C C . GLY A 1 95 ? -11.990 8.577 21.600 1.00 91.56 95 GLY A C 1
ATOM 800 O O . GLY A 1 95 ? -12.893 9.284 21.149 1.00 91.56 95 GLY A O 1
ATOM 801 N N . PHE A 1 96 ? -12.163 7.836 22.692 1.00 92.62 96 PHE A N 1
ATOM 802 C CA . PHE A 1 96 ? -13.406 7.895 23.454 1.00 92.62 96 PHE A CA 1
ATOM 803 C C . PHE A 1 96 ? -13.633 9.284 24.065 1.00 92.62 96 PHE A C 1
ATOM 805 O O . PHE A 1 96 ? -12.704 9.983 24.463 1.00 92.62 96 PHE A O 1
ATOM 812 N N . SER A 1 97 ? -14.902 9.679 24.153 1.00 94.25 97 SER A N 1
ATOM 813 C CA . SER A 1 97 ? -15.318 10.902 24.839 1.00 94.25 97 SER A CA 1
ATOM 814 C C . SER A 1 97 ? -14.926 10.854 26.318 1.00 94.25 97 SER A C 1
ATOM 816 O O . SER A 1 97 ? -15.038 9.810 26.948 1.00 94.25 97 SER A O 1
ATOM 818 N N . ARG A 1 98 ? -14.569 12.005 26.899 1.00 94.00 98 ARG A N 1
ATOM 819 C CA . ARG A 1 98 ? -14.303 12.137 28.345 1.00 94.00 98 ARG A CA 1
ATOM 820 C C . ARG A 1 98 ? -15.555 11.987 29.218 1.00 94.00 98 ARG A C 1
ATOM 822 O O . ARG A 1 98 ? -15.445 11.793 30.414 1.00 94.00 98 ARG A O 1
ATOM 829 N N . ARG A 1 99 ? -16.750 12.121 28.631 1.00 96.56 99 ARG A N 1
ATOM 830 C CA . ARG A 1 99 ? -18.027 11.917 29.337 1.00 96.56 99 ARG A CA 1
ATOM 831 C C . ARG A 1 99 ? -18.363 10.428 29.412 1.00 96.56 99 ARG A C 1
ATOM 833 O O . ARG A 1 99 ? -18.665 9.845 28.368 1.00 96.56 99 ARG A O 1
ATOM 840 N N . ASP A 1 100 ? -18.447 9.869 30.614 1.00 96.06 100 ASP A N 1
ATOM 841 C CA . ASP A 1 100 ? -18.667 8.435 30.867 1.00 96.06 100 ASP A CA 1
ATOM 842 C C . ASP A 1 100 ? -19.879 7.852 30.137 1.00 96.06 100 ASP A C 1
ATOM 844 O O . ASP A 1 100 ? -19.781 6.830 29.461 1.00 96.06 100 ASP A O 1
ATOM 848 N N . ASN A 1 101 ? -21.030 8.529 30.190 1.00 96.00 101 ASN A N 1
ATOM 849 C CA . ASN A 1 101 ? -22.248 8.068 29.510 1.00 96.00 101 ASN A CA 1
ATOM 850 C C . ASN A 1 101 ? -22.071 7.979 27.988 1.00 96.00 101 ASN A C 1
ATOM 852 O O . ASN A 1 101 ? -22.615 7.088 27.331 1.00 96.00 101 ASN A O 1
ATOM 856 N N . VAL A 1 102 ? -21.308 8.909 27.411 1.00 95.31 102 VAL A N 1
ATOM 857 C CA . VAL A 1 102 ? -21.011 8.923 25.975 1.00 95.31 102 VAL A CA 1
ATOM 858 C C . VAL A 1 102 ? -19.972 7.856 25.650 1.00 95.31 102 VAL A C 1
ATOM 860 O O . VAL A 1 102 ? -20.156 7.121 24.682 1.00 95.31 102 VAL A O 1
ATOM 863 N N . GLN A 1 103 ? -18.933 7.719 26.476 1.00 96.62 103 GLN A N 1
ATOM 864 C CA . GLN A 1 103 ? -17.905 6.692 26.336 1.00 96.62 103 GLN A CA 1
ATOM 865 C C . GLN A 1 103 ? -18.503 5.283 26.382 1.00 96.62 103 GLN A C 1
ATOM 867 O O . GLN A 1 103 ? -18.239 4.487 25.484 1.00 96.62 103 GLN A O 1
ATOM 872 N N . LYS A 1 104 ? -19.360 4.984 27.367 1.00 97.12 104 LYS A N 1
ATOM 873 C CA . LYS A 1 104 ? -20.067 3.697 27.479 1.00 97.12 104 LYS A CA 1
ATOM 874 C C . LYS A 1 104 ? -20.860 3.391 26.205 1.00 97.12 104 LYS A C 1
ATOM 876 O O . LYS A 1 104 ? -20.738 2.305 25.646 1.00 97.12 104 LYS A O 1
ATOM 881 N N . LYS A 1 105 ? -21.603 4.374 25.679 1.00 96.81 105 LYS A N 1
ATOM 882 C CA . LYS A 1 105 ? -22.354 4.231 24.417 1.00 96.81 105 LYS A CA 1
ATOM 883 C C . LYS A 1 105 ? -21.439 4.037 23.202 1.00 96.81 105 LYS A C 1
ATOM 885 O O . LYS A 1 105 ? -21.800 3.291 22.295 1.00 96.81 105 LYS A O 1
ATOM 890 N N . GLN A 1 106 ? -20.293 4.713 23.145 1.00 96.94 106 GLN A N 1
ATOM 891 C CA . GLN A 1 106 ? -19.311 4.554 22.066 1.00 96.94 106 GLN A CA 1
ATOM 892 C C . GLN A 1 106 ? -18.698 3.150 22.077 1.00 96.94 106 GLN A C 1
ATOM 894 O O . GLN A 1 106 ? -18.730 2.497 21.036 1.00 96.94 106 GLN A O 1
ATOM 899 N N . ARG A 1 107 ? -18.252 2.664 23.246 1.00 96.06 107 ARG A N 1
ATOM 900 C CA . ARG A 1 107 ? -17.744 1.294 23.439 1.00 96.06 107 ARG A CA 1
ATOM 901 C C . ARG A 1 107 ? -18.770 0.257 22.996 1.00 96.06 107 ARG A C 1
ATOM 903 O O . ARG A 1 107 ? -18.527 -0.452 22.033 1.00 96.06 107 ARG A O 1
ATOM 910 N N . GLN A 1 108 ? -19.988 0.310 23.539 1.00 96.62 108 GLN A N 1
ATOM 911 C CA . GLN A 1 108 ? -21.063 -0.613 23.149 1.00 96.62 108 GLN A CA 1
ATOM 912 C C . GLN A 1 108 ? -21.346 -0.614 21.637 1.00 96.62 108 GLN A C 1
ATOM 914 O O . GLN A 1 108 ? -21.652 -1.651 21.052 1.00 96.62 108 GLN A O 1
ATOM 919 N N . ARG A 1 109 ? -21.287 0.546 20.971 1.00 96.56 109 ARG A N 1
ATOM 920 C CA . ARG A 1 109 ? -21.488 0.628 19.514 1.00 96.56 109 ARG A CA 1
ATOM 921 C C . ARG A 1 109 ? -20.318 0.047 18.734 1.00 96.56 109 ARG A C 1
ATOM 923 O O . ARG A 1 109 ? -20.559 -0.508 17.662 1.00 96.56 109 ARG A O 1
ATOM 930 N N . LEU A 1 110 ? -19.097 0.230 19.226 1.00 95.25 110 LEU A N 1
ATOM 931 C CA . LEU A 1 110 ? -17.906 -0.372 18.651 1.00 95.25 110 LEU A CA 1
ATOM 932 C C . LEU A 1 110 ? -17.975 -1.891 18.785 1.00 95.25 110 LEU A C 1
ATOM 934 O O . LEU A 1 110 ? -17.926 -2.566 17.764 1.00 95.25 110 LEU A O 1
ATOM 938 N N . ASP A 1 111 ? -18.237 -2.399 19.986 1.00 94.19 111 ASP A N 1
ATOM 939 C CA . ASP A 1 111 ? -18.328 -3.833 20.272 1.00 94.19 111 ASP A CA 1
ATOM 940 C C . ASP A 1 111 ? -19.401 -4.499 19.406 1.00 94.19 111 ASP A C 1
ATOM 942 O O . ASP A 1 111 ? -19.135 -5.473 18.708 1.00 94.19 111 ASP A O 1
ATOM 946 N N . ARG A 1 112 ? -20.597 -3.900 19.308 1.00 95.38 112 ARG A N 1
ATOM 947 C CA . ARG A 1 112 ? -21.651 -4.381 18.393 1.00 95.38 112 ARG A CA 1
ATOM 948 C C . ARG A 1 112 ? -21.199 -4.406 16.934 1.00 95.38 112 ARG A C 1
ATOM 950 O O . ARG A 1 112 ? -21.622 -5.278 16.177 1.00 95.38 112 ARG A O 1
ATOM 957 N N . LYS A 1 113 ? -20.391 -3.432 16.506 1.00 94.44 113 LYS A N 1
ATOM 958 C CA . LYS A 1 113 ? -19.891 -3.360 15.128 1.00 94.44 113 LYS A CA 1
ATOM 959 C C . LYS A 1 113 ? -18.827 -4.427 14.872 1.00 94.44 113 LYS A C 1
ATOM 961 O O . LYS A 1 113 ? -18.896 -5.054 13.819 1.00 94.44 113 LYS A O 1
ATOM 966 N N . CYS A 1 114 ? -17.915 -4.641 15.818 1.00 93.19 114 CYS A N 1
ATOM 967 C CA . CYS A 1 114 ? -16.930 -5.720 15.795 1.00 93.19 114 CYS A CA 1
ATOM 968 C C . CYS A 1 114 ? -17.631 -7.080 15.741 1.00 93.19 114 CYS A C 1
ATOM 970 O O . CYS A 1 114 ? -17.442 -7.818 14.780 1.00 93.19 114 CYS A O 1
ATOM 972 N N . ASN A 1 115 ? -18.551 -7.345 16.673 1.00 92.19 115 ASN A N 1
ATOM 973 C CA . ASN A 1 115 ? -19.294 -8.605 16.746 1.00 92.19 115 ASN A CA 1
ATOM 974 C C . ASN A 1 115 ? -20.088 -8.874 15.469 1.00 92.19 115 ASN A C 1
ATOM 976 O O . ASN A 1 115 ? -20.089 -9.995 14.976 1.00 92.19 115 ASN A O 1
ATOM 980 N N . LYS A 1 116 ? -20.723 -7.849 14.884 1.00 94.00 116 LYS A N 1
ATOM 981 C CA . LYS A 1 116 ? -21.386 -8.002 13.583 1.00 94.00 116 LYS A CA 1
ATOM 982 C C . LYS A 1 116 ? -20.402 -8.458 12.503 1.00 94.00 116 LYS A C 1
ATOM 984 O O . LYS A 1 116 ? -20.705 -9.368 11.752 1.00 94.00 116 LYS A O 1
ATOM 989 N N . ILE A 1 117 ? -19.236 -7.825 12.419 1.00 93.44 117 ILE A N 1
ATOM 990 C CA . ILE A 1 117 ? -18.238 -8.130 11.387 1.00 93.44 117 ILE A CA 1
ATOM 991 C C . ILE A 1 117 ? -17.655 -9.532 11.562 1.00 93.44 117 ILE A C 1
ATOM 993 O O . ILE A 1 117 ? -17.456 -10.219 10.563 1.00 93.44 117 ILE A O 1
ATOM 997 N N . PHE A 1 118 ? -17.395 -9.945 12.801 1.00 93.62 118 PHE A N 1
ATOM 998 C CA . PHE A 1 118 ? -16.882 -11.276 13.115 1.00 93.62 118 PHE A CA 1
ATOM 999 C C . PHE A 1 118 ? -17.920 -12.359 12.827 1.00 93.62 118 PHE A C 1
ATOM 1001 O O . PHE A 1 118 ? -17.594 -13.330 12.151 1.00 93.62 118 PHE A O 1
ATOM 1008 N N . ARG A 1 119 ? -19.186 -12.132 13.194 1.00 91.69 119 ARG A N 1
ATOM 1009 C CA . ARG A 1 119 ? -20.299 -13.017 12.822 1.00 91.69 119 ARG A CA 1
ATOM 1010 C C . ARG A 1 119 ? -20.492 -13.104 11.310 1.00 91.69 119 ARG A C 1
ATOM 1012 O O . ARG A 1 119 ? -20.613 -14.197 10.790 1.00 91.69 119 ARG A O 1
ATOM 1019 N N . ASP A 1 120 ? -20.415 -11.983 10.587 1.00 92.50 120 ASP A N 1
ATOM 1020 C CA . ASP A 1 120 ? -20.483 -11.947 9.113 1.00 92.50 120 ASP A CA 1
ATOM 1021 C C . ASP A 1 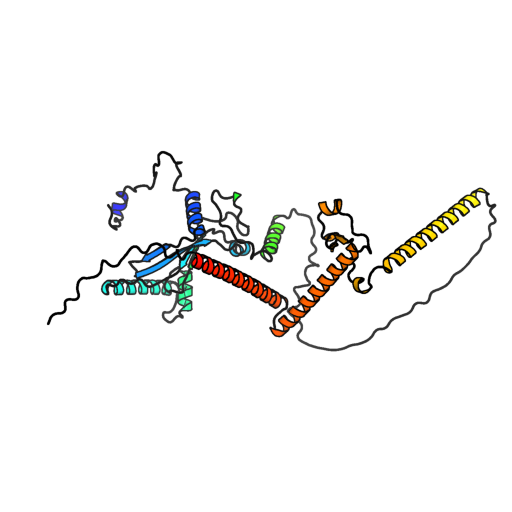120 ? -19.284 -12.655 8.423 1.00 92.50 120 ASP A C 1
ATOM 1023 O O . ASP A 1 120 ? -19.201 -12.661 7.186 1.00 92.50 120 ASP A O 1
ATOM 1027 N N . CYS A 1 121 ? -18.298 -13.131 9.192 1.00 90.75 121 CYS A N 1
ATOM 1028 C CA . CYS A 1 121 ? -17.146 -13.913 8.736 1.00 90.75 121 CYS A CA 1
ATOM 1029 C C . CYS A 1 121 ? -17.081 -15.302 9.394 1.00 90.75 121 CYS A C 1
ATOM 1031 O O . CYS A 1 121 ? -16.030 -15.933 9.301 1.00 90.75 121 CYS A O 1
ATOM 1033 N N . ASP A 1 122 ? -18.140 -15.728 10.088 1.00 91.00 122 ASP A N 1
ATOM 1034 C CA . ASP A 1 122 ? -18.222 -16.999 10.819 1.00 91.00 122 ASP A CA 1
ATOM 1035 C C . ASP A 1 122 ? -17.079 -17.209 11.830 1.00 91.00 122 ASP A C 1
ATOM 1037 O O . ASP A 1 122 ? -16.648 -18.326 12.114 1.00 91.00 122 ASP A O 1
ATOM 1041 N N . ILE A 1 123 ? -16.577 -16.107 12.395 1.00 91.31 123 ILE A N 1
ATOM 1042 C CA . ILE A 1 123 ? -15.552 -16.128 13.435 1.00 91.31 123 ILE A CA 1
ATOM 1043 C C . ILE A 1 123 ? -16.209 -16.397 14.785 1.00 91.31 123 ILE A C 1
ATOM 1045 O O . ILE A 1 123 ? -17.102 -15.660 15.208 1.00 91.31 123 ILE A O 1
ATOM 1049 N N . LYS A 1 124 ? -15.718 -17.430 15.476 1.00 87.62 124 LYS A N 1
ATOM 1050 C CA . LYS A 1 124 ? -16.100 -17.745 16.857 1.00 87.62 124 LYS A CA 1
ATOM 1051 C C . LYS A 1 124 ? -15.619 -16.651 17.812 1.00 87.62 124 LYS A C 1
ATOM 1053 O O . LYS A 1 124 ? -14.571 -16.046 17.590 1.00 87.62 124 LYS A O 1
ATOM 1058 N N . ASP A 1 125 ? -16.345 -16.432 18.904 1.00 81.12 125 ASP A N 1
ATOM 1059 C CA . ASP A 1 125 ? -15.980 -15.408 19.893 1.00 81.12 125 ASP A CA 1
ATOM 1060 C C . ASP A 1 125 ? -14.582 -15.674 20.504 1.00 81.12 125 ASP A C 1
ATOM 1062 O O . ASP A 1 125 ? -13.796 -14.733 20.682 1.00 81.12 125 ASP A O 1
ATOM 1066 N N . ASP A 1 126 ? -14.218 -16.953 20.655 1.00 86.44 126 ASP A N 1
ATOM 1067 C CA . ASP A 1 126 ? -12.922 -17.434 21.164 1.00 86.44 126 ASP A CA 1
ATOM 1068 C C . ASP A 1 126 ? -11.798 -17.469 20.112 1.00 86.44 126 ASP A C 1
ATOM 1070 O O . ASP A 1 126 ? -10.695 -17.934 20.388 1.00 86.44 126 ASP A O 1
ATOM 1074 N N . ALA A 1 127 ? -12.055 -17.006 18.885 1.00 88.44 127 ALA A N 1
ATOM 1075 C CA . ALA A 1 127 ? -11.050 -17.028 17.827 1.00 88.44 127 ALA A CA 1
ATOM 1076 C C . ALA A 1 127 ? -9.838 -16.144 18.152 1.00 88.44 127 ALA A C 1
ATOM 1078 O O . ALA A 1 127 ? -9.966 -15.098 18.816 1.00 88.44 127 ALA A O 1
ATOM 1079 N N . SER A 1 128 ? -8.688 -16.545 17.601 1.00 93.50 128 SER A N 1
ATOM 1080 C CA . SER A 1 128 ? -7.416 -15.855 17.793 1.00 93.50 128 SER A CA 1
ATOM 1081 C C . SER A 1 128 ? -7.483 -14.408 17.313 1.00 93.50 128 SER A C 1
ATOM 1083 O O . SER A 1 128 ? -8.275 -14.039 16.434 1.00 93.50 128 SER A O 1
ATOM 1085 N N . MET A 1 129 ? -6.626 -13.561 17.879 1.00 91.88 129 MET A N 1
ATOM 1086 C CA . MET A 1 129 ? -6.555 -12.154 17.492 1.00 91.88 129 MET A CA 1
ATOM 1087 C C . MET A 1 129 ? -6.206 -12.000 16.003 1.00 91.88 129 MET A C 1
ATOM 1089 O O . MET A 1 129 ? -6.762 -11.142 15.315 1.00 91.88 129 MET A O 1
ATOM 1093 N N . GLU A 1 130 ? -5.367 -12.885 15.471 1.00 92.25 130 GLU A N 1
ATOM 1094 C CA . GLU A 1 130 ? -4.961 -12.948 14.066 1.00 92.25 130 GLU A CA 1
ATOM 1095 C C . GLU A 1 130 ? -6.154 -13.196 13.136 1.00 92.25 130 GLU A C 1
ATOM 1097 O O . GLU A 1 130 ? -6.288 -12.520 12.112 1.00 92.25 130 GLU A O 1
ATOM 1102 N N . ASP A 1 131 ? -7.071 -14.091 13.511 1.00 92.81 131 ASP A N 1
ATOM 1103 C CA . ASP A 1 131 ? -8.278 -14.376 12.728 1.00 92.81 131 ASP A CA 1
ATOM 1104 C C . ASP A 1 131 ? -9.195 -13.153 12.678 1.00 92.81 131 ASP A C 1
ATOM 1106 O O . ASP A 1 131 ? -9.682 -12.754 11.610 1.00 92.81 131 ASP A O 1
ATOM 1110 N N . LYS A 1 132 ? -9.369 -12.485 13.825 1.00 92.19 132 LYS A N 1
ATOM 1111 C CA . LYS A 1 132 ? -10.133 -11.233 13.938 1.00 92.19 132 LYS A CA 1
ATOM 1112 C C . LYS A 1 132 ? -9.504 -10.123 13.091 1.00 92.19 132 LYS A C 1
ATOM 1114 O O . LYS A 1 132 ? -10.223 -9.382 12.404 1.00 92.19 132 LYS A O 1
ATOM 1119 N N . LEU A 1 133 ? -8.172 -10.023 13.074 1.00 92.69 133 LEU A N 1
ATOM 1120 C CA . LEU A 1 133 ? -7.423 -9.097 12.216 1.00 92.69 133 LEU A CA 1
ATOM 1121 C C . LEU A 1 133 ? -7.621 -9.420 10.729 1.00 92.69 133 LEU A C 1
ATOM 1123 O O . LEU A 1 133 ? -7.884 -8.512 9.928 1.00 92.69 133 LEU A O 1
ATOM 1127 N N . LEU A 1 134 ? -7.567 -10.697 10.348 1.00 92.19 134 LEU A N 1
ATOM 1128 C CA . LEU A 1 134 ? -7.737 -11.146 8.969 1.00 92.19 134 LEU A CA 1
ATOM 1129 C C . LEU A 1 134 ? -9.157 -10.885 8.448 1.00 92.19 134 LEU A C 1
ATOM 1131 O O . LEU A 1 134 ? -9.317 -10.309 7.366 1.00 92.19 134 LEU A O 1
ATOM 1135 N N . ALA A 1 135 ? -10.196 -11.232 9.210 1.00 92.75 135 ALA A N 1
ATOM 1136 C CA . ALA A 1 135 ? -11.584 -10.933 8.848 1.00 92.75 135 ALA A CA 1
ATOM 1137 C C . ALA A 1 135 ? -11.844 -9.435 8.729 1.00 92.75 135 ALA A C 1
ATOM 1139 O O . ALA A 1 135 ? -12.443 -8.973 7.752 1.00 92.75 135 ALA A O 1
ATOM 1140 N N . SER A 1 136 ? -11.333 -8.647 9.672 1.00 92.44 136 SER A N 1
ATOM 1141 C CA . SER A 1 136 ? -11.479 -7.194 9.623 1.00 92.44 136 SER A CA 1
ATOM 1142 C C . SER A 1 136 ? -10.789 -6.597 8.401 1.00 92.44 136 SER A C 1
ATOM 1144 O O . SER A 1 136 ? -11.334 -5.692 7.763 1.00 92.44 136 SER A O 1
ATOM 1146 N N . LYS A 1 137 ? -9.634 -7.140 7.995 1.00 91.88 137 LYS A N 1
ATOM 1147 C CA . LYS A 1 137 ? -8.955 -6.759 6.750 1.00 91.88 137 LYS A CA 1
ATOM 1148 C C . LYS A 1 137 ? -9.793 -7.118 5.518 1.00 91.88 137 LYS A C 1
ATOM 1150 O O . LYS A 1 137 ? -9.957 -6.260 4.647 1.00 91.88 137 LYS A O 1
ATOM 1155 N N . LYS A 1 138 ? -10.392 -8.317 5.468 1.00 91.81 138 LYS A N 1
ATOM 1156 C CA . LYS A 1 138 ? -11.315 -8.743 4.392 1.00 91.81 138 LYS A CA 1
ATOM 1157 C C . LYS A 1 138 ? -12.525 -7.805 4.279 1.00 91.81 138 LYS A C 1
ATOM 1159 O O . LYS A 1 138 ? -12.842 -7.331 3.188 1.00 91.81 138 LYS A O 1
ATOM 1164 N N . LYS A 1 139 ? -13.157 -7.458 5.406 1.00 93.00 139 LYS A N 1
ATOM 1165 C CA . LYS A 1 139 ? -14.321 -6.549 5.469 1.00 93.00 139 LYS A CA 1
ATOM 1166 C C . LYS A 1 139 ? -13.943 -5.058 5.448 1.00 93.00 139 LYS A C 1
ATOM 1168 O O . LYS A 1 139 ? -14.828 -4.202 5.440 1.00 93.00 139 LYS A O 1
ATOM 1173 N N . LYS A 1 140 ? -12.647 -4.725 5.375 1.00 93.25 140 LYS A N 1
ATOM 1174 C CA . LYS A 1 140 ? -12.106 -3.353 5.327 1.00 93.25 140 LYS A CA 1
ATOM 1175 C C . LYS A 1 140 ? -12.604 -2.484 6.493 1.00 93.25 140 LYS A C 1
ATOM 1177 O O . LYS A 1 140 ? -13.134 -1.384 6.281 1.00 93.25 140 LYS A O 1
ATOM 1182 N N . PHE A 1 141 ? -12.445 -3.003 7.705 1.00 93.88 141 PHE A N 1
ATOM 1183 C CA . PHE A 1 141 ? -12.809 -2.380 8.977 1.00 93.88 141 PHE A CA 1
ATOM 1184 C C . PHE A 1 141 ? -11.583 -2.261 9.886 1.00 93.88 141 PHE A C 1
ATOM 1186 O O . PHE A 1 141 ? -10.740 -3.148 9.856 1.00 93.88 141 PHE A O 1
ATOM 1193 N N . LEU A 1 142 ? -11.482 -1.167 10.651 1.00 93.88 142 LEU A N 1
ATOM 1194 C CA . LEU A 1 142 ? -10.416 -0.947 11.635 1.00 93.88 142 LEU A CA 1
ATOM 1195 C C . LEU A 1 142 ? -10.966 -1.162 13.045 1.00 93.88 142 LEU A C 1
ATOM 1197 O O . LEU A 1 142 ? -11.969 -0.537 13.398 1.00 93.88 142 LEU A O 1
ATOM 1201 N N . PHE A 1 143 ? -10.282 -1.986 13.834 1.00 93.25 143 PHE A N 1
ATOM 1202 C CA . PHE A 1 143 ? -10.587 -2.173 15.258 1.00 93.25 143 PHE A CA 1
ATOM 1203 C C . PHE A 1 143 ? -9.350 -2.317 16.154 1.00 93.25 143 PHE A C 1
ATOM 1205 O O . PHE A 1 143 ? -9.493 -2.249 17.370 1.00 93.25 143 PHE A O 1
ATOM 1212 N N . HIS A 1 144 ? -8.155 -2.497 15.579 1.00 93.12 144 HIS A N 1
ATOM 1213 C CA . HIS A 1 144 ? -6.904 -2.667 16.320 1.00 93.12 144 HIS A CA 1
ATOM 1214 C C . HIS A 1 144 ? -5.836 -1.652 15.863 1.00 93.12 144 HIS A C 1
ATOM 1216 O O . HIS A 1 144 ? -5.777 -1.375 14.661 1.00 93.12 144 HIS A O 1
ATOM 1222 N N . PRO A 1 145 ? -4.985 -1.107 16.762 1.00 91.06 145 PRO A N 1
ATOM 1223 C CA . PRO A 1 145 ? -3.982 -0.090 16.412 1.00 91.06 145 PRO A CA 1
ATOM 1224 C C . PRO A 1 145 ? -2.962 -0.519 15.354 1.00 91.06 145 PRO A C 1
ATOM 1226 O O . PRO A 1 145 ? -2.587 0.279 14.499 1.00 91.06 145 PRO A O 1
ATOM 1229 N N . GLU A 1 146 ? -2.562 -1.789 15.359 1.00 87.75 146 GLU A N 1
ATOM 1230 C CA . GLU A 1 146 ? -1.587 -2.340 14.402 1.00 87.75 146 GLU A CA 1
ATOM 1231 C C . GLU A 1 146 ? -2.192 -2.614 13.017 1.00 87.75 146 GLU A C 1
ATOM 1233 O O . GLU A 1 146 ? -1.502 -2.951 12.053 1.00 87.75 146 GLU A O 1
ATOM 1238 N N . GLN A 1 147 ? -3.512 -2.484 12.891 1.00 92.19 147 GLN A N 1
ATOM 1239 C CA . GLN A 1 147 ? -4.211 -2.819 11.669 1.00 92.19 147 GLN A CA 1
ATOM 1240 C C . GLN A 1 147 ? -4.119 -1.686 10.642 1.00 92.19 147 GLN A C 1
ATOM 1242 O O . GLN A 1 147 ? -4.356 -0.513 10.928 1.00 92.19 147 GLN A O 1
ATOM 1247 N N . SER A 1 148 ? -3.897 -2.059 9.382 1.00 94.31 148 SER A N 1
ATOM 1248 C CA . SER A 1 148 ? -4.103 -1.167 8.245 1.00 94.31 148 SER A CA 1
ATOM 1249 C C . SER A 1 148 ? -4.745 -1.900 7.070 1.00 94.31 148 SER A C 1
ATOM 1251 O O . SER A 1 148 ? -4.598 -3.114 6.892 1.00 94.31 148 SER A O 1
ATOM 1253 N N . PHE A 1 149 ? -5.481 -1.165 6.236 1.00 94.69 149 PHE A N 1
ATOM 1254 C CA . PHE A 1 149 ? -5.994 -1.705 4.978 1.00 94.69 149 PHE A CA 1
ATOM 1255 C C . PHE A 1 149 ? -6.016 -0.661 3.862 1.00 94.69 149 PHE A C 1
ATOM 1257 O O . PHE A 1 149 ? -6.001 0.551 4.086 1.00 94.69 149 PHE A O 1
ATOM 1264 N N . LYS A 1 150 ? -6.095 -1.153 2.623 1.00 94.69 150 LYS A N 1
ATOM 1265 C CA . LYS A 1 150 ? -6.157 -0.340 1.405 1.00 94.69 150 LYS A CA 1
ATOM 1266 C C . LYS A 1 150 ? -7.493 -0.554 0.690 1.00 94.69 150 LYS A C 1
ATOM 1268 O O . LYS A 1 150 ? -7.944 -1.688 0.533 1.00 94.69 150 LYS A O 1
ATOM 1273 N N . LYS A 1 151 ? -8.130 0.527 0.234 1.00 94.25 151 LYS A N 1
ATOM 1274 C CA . LYS A 1 151 ? -9.301 0.485 -0.660 1.00 94.25 151 LYS A CA 1
ATOM 1275 C C . LYS A 1 151 ? -8.921 1.035 -2.038 1.00 94.25 151 LYS A C 1
ATOM 1277 O O . LYS A 1 151 ? -8.426 2.161 -2.085 1.00 94.25 151 LYS A O 1
ATOM 1282 N N . PRO A 1 152 ? -9.134 0.286 -3.133 1.00 95.31 152 PRO A N 1
ATOM 1283 C CA . PRO A 1 152 ? -8.857 0.783 -4.478 1.00 95.31 152 PRO A CA 1
ATOM 1284 C C . PRO A 1 152 ? -9.821 1.908 -4.862 1.00 95.31 152 PRO A C 1
ATOM 1286 O O . PRO A 1 152 ? -10.986 1.907 -4.453 1.00 95.31 152 PRO A O 1
ATOM 1289 N N . ILE A 1 153 ? -9.341 2.852 -5.669 1.00 94.50 153 ILE A N 1
ATOM 1290 C CA . ILE A 1 153 ? -10.167 3.898 -6.279 1.00 94.50 153 ILE A CA 1
ATOM 1291 C C . ILE A 1 153 ? -10.598 3.420 -7.664 1.00 94.50 153 ILE A C 1
ATOM 1293 O O . ILE A 1 153 ? -9.907 3.629 -8.655 1.00 94.50 153 ILE A O 1
ATOM 1297 N N . LEU A 1 154 ? -11.758 2.766 -7.712 1.00 90.94 154 LEU A N 1
ATOM 1298 C CA . LEU A 1 154 ? -12.180 1.953 -8.857 1.00 90.94 154 LEU A CA 1
ATOM 1299 C C . LEU A 1 154 ? -12.369 2.721 -10.167 1.00 90.94 154 LEU A C 1
ATOM 1301 O O . LEU A 1 154 ? -12.217 2.131 -11.226 1.00 90.94 154 LEU A O 1
ATOM 1305 N N . HIS A 1 155 ? -12.702 4.008 -10.132 1.00 88.12 155 HIS A N 1
ATOM 1306 C CA . HIS A 1 155 ? -12.912 4.773 -11.364 1.00 88.12 155 HIS A CA 1
ATOM 1307 C C . HIS A 1 155 ? -11.607 5.356 -11.933 1.00 88.12 155 HIS A C 1
ATOM 1309 O O . HIS A 1 155 ? -11.609 5.850 -13.060 1.00 88.12 155 HIS A O 1
ATOM 1315 N N . LEU A 1 156 ? -10.488 5.282 -11.198 1.00 91.44 156 LEU A N 1
ATOM 1316 C CA . LEU A 1 156 ? -9.160 5.676 -11.672 1.00 91.44 156 LEU A CA 1
ATOM 1317 C C . LEU A 1 156 ? -8.289 4.443 -11.880 1.00 91.44 156 LEU A C 1
ATOM 1319 O O . LEU A 1 156 ? -7.646 3.935 -10.957 1.00 91.44 156 LEU A O 1
ATOM 1323 N N . GLN A 1 157 ? -8.267 3.993 -13.128 1.00 93.19 157 GLN A N 1
ATOM 1324 C CA . GLN A 1 157 ? -7.558 2.798 -13.545 1.00 93.19 157 GLN A CA 1
ATOM 1325 C C . GLN A 1 157 ? -6.637 3.079 -14.727 1.00 93.19 157 GLN A C 1
ATOM 1327 O O . GLN A 1 157 ? -6.914 3.942 -15.565 1.00 93.19 157 GLN A O 1
ATOM 1332 N N . TYR A 1 158 ? -5.561 2.308 -14.797 1.00 92.06 158 TYR A N 1
ATOM 1333 C CA . TYR A 1 158 ? -4.750 2.157 -15.977 1.00 92.06 158 TYR A CA 1
ATOM 1334 C C . TYR A 1 158 ? -5.565 1.485 -17.086 1.00 92.06 158 TYR A C 1
ATOM 1336 O O . TYR A 1 158 ? -6.327 0.553 -16.840 1.00 92.06 158 TYR A O 1
ATOM 1344 N N . LYS A 1 159 ? -5.390 1.957 -18.321 1.00 89.31 159 LYS A N 1
ATOM 1345 C CA . LYS A 1 159 ? -6.090 1.466 -19.513 1.00 89.31 159 LYS A CA 1
ATOM 1346 C C . LYS A 1 159 ? -5.665 0.059 -19.930 1.00 89.31 159 LYS A C 1
ATOM 1348 O O . LYS A 1 159 ? -6.454 -0.639 -20.550 1.00 89.31 159 LYS A O 1
ATOM 1353 N N . LYS A 1 160 ? -4.425 -0.336 -19.628 1.00 88.44 160 LYS A N 1
ATOM 1354 C CA . LYS A 1 160 ? -3.858 -1.639 -19.993 1.00 88.44 160 LYS A CA 1
ATOM 1355 C C . LYS A 1 160 ? -3.427 -2.402 -18.742 1.00 88.44 160 LYS A C 1
ATOM 1357 O O . LYS A 1 160 ? -2.965 -1.788 -17.780 1.00 88.44 160 LYS A O 1
ATOM 1362 N N . LYS A 1 161 ? -3.592 -3.724 -18.772 1.00 89.88 161 LYS A N 1
ATOM 1363 C CA . LYS A 1 161 ? -3.114 -4.670 -17.750 1.00 89.88 161 LYS A CA 1
ATOM 1364 C C . LYS A 1 161 ? -1.752 -5.213 -18.166 1.00 89.88 161 LYS A C 1
ATOM 1366 O O . LYS A 1 161 ? -1.491 -5.259 -19.356 1.00 89.88 161 LYS A O 1
ATOM 1371 N N . TYR A 1 162 ? -0.914 -5.624 -17.215 1.00 85.81 162 TYR A N 1
ATOM 1372 C CA . TYR A 1 162 ? 0.396 -6.244 -17.490 1.00 85.81 162 TYR A CA 1
ATOM 1373 C C . TYR A 1 162 ? 1.374 -5.362 -18.295 1.00 85.81 162 TYR A C 1
ATOM 1375 O O . TYR A 1 162 ? 2.426 -5.815 -18.727 1.00 85.81 162 TYR A O 1
ATOM 1383 N N . ASN A 1 163 ? 1.064 -4.074 -18.474 1.00 86.94 163 ASN A N 1
ATOM 1384 C CA . ASN A 1 163 ? 1.904 -3.126 -19.196 1.00 86.94 163 ASN A CA 1
ATOM 1385 C C . ASN A 1 163 ? 2.301 -1.961 -18.292 1.00 86.94 163 ASN A C 1
ATOM 1387 O O . ASN A 1 163 ? 1.523 -1.518 -17.442 1.00 86.94 163 ASN A O 1
ATOM 1391 N N . VAL A 1 164 ? 3.489 -1.407 -18.546 1.00 87.38 164 VAL A N 1
ATOM 1392 C CA . VAL A 1 164 ? 3.935 -0.173 -17.897 1.00 87.38 164 VAL A CA 1
ATOM 1393 C C . VAL A 1 164 ? 3.008 0.970 -18.336 1.00 87.38 164 VAL A C 1
ATOM 1395 O O . VAL A 1 164 ? 2.851 1.204 -19.541 1.00 87.38 164 VAL A O 1
ATOM 1398 N N . PRO A 1 165 ? 2.365 1.689 -17.398 1.00 88.81 165 PRO A N 1
ATOM 1399 C CA . PRO A 1 165 ? 1.483 2.795 -17.740 1.00 88.81 165 PRO A CA 1
ATOM 1400 C C . PRO A 1 165 ? 2.219 3.905 -18.494 1.00 88.81 165 PRO A C 1
ATOM 1402 O O . PRO A 1 165 ? 3.202 4.454 -18.007 1.00 88.81 165 PRO A O 1
ATOM 1405 N N . VAL A 1 166 ? 1.710 4.277 -19.671 1.00 87.44 166 VAL A N 1
ATOM 1406 C CA . VAL A 1 166 ? 2.295 5.354 -20.484 1.00 87.44 166 VAL A CA 1
ATOM 1407 C C . VAL A 1 166 ? 1.497 6.643 -20.302 1.00 87.44 166 VAL A C 1
ATOM 1409 O O . VAL A 1 166 ? 0.285 6.662 -20.530 1.00 87.44 166 VAL A O 1
ATOM 1412 N N . GLN A 1 167 ? 2.188 7.734 -19.958 1.00 89.88 167 GLN A N 1
ATOM 1413 C CA . GLN A 1 167 ? 1.593 9.052 -19.698 1.00 89.88 167 GLN A CA 1
ATOM 1414 C C . GLN A 1 167 ? 0.731 9.573 -20.859 1.00 89.88 167 GLN A C 1
ATOM 1416 O O . GLN A 1 167 ? -0.319 10.157 -20.614 1.00 89.88 167 GLN A O 1
ATOM 1421 N N . LYS A 1 168 ? 1.120 9.308 -22.116 1.00 88.44 168 LYS A N 1
ATOM 1422 C CA . LYS A 1 168 ? 0.419 9.785 -23.326 1.00 88.44 168 LYS A CA 1
ATOM 1423 C C . LYS A 1 168 ? -1.053 9.373 -23.416 1.00 88.44 168 LYS A C 1
ATOM 1425 O O . LYS A 1 168 ? -1.813 9.963 -24.169 1.00 88.44 168 LYS A O 1
ATOM 1430 N N . TYR A 1 169 ? -1.458 8.341 -22.675 1.00 88.56 169 TYR A N 1
ATOM 1431 C CA . TYR A 1 169 ? -2.835 7.866 -22.681 1.00 88.56 169 TYR A CA 1
ATOM 1432 C C . TYR A 1 169 ? -3.751 8.597 -21.688 1.00 88.56 169 TYR A C 1
ATOM 1434 O O . TYR A 1 169 ? -4.936 8.257 -21.635 1.00 88.56 169 TYR A O 1
ATOM 1442 N N . TYR A 1 170 ? -3.241 9.547 -20.899 1.00 89.81 170 TYR A N 1
ATOM 1443 C CA 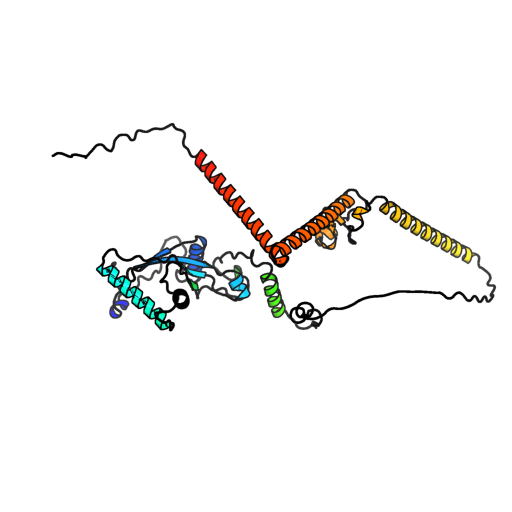. TYR A 1 170 ? -3.991 10.218 -19.836 1.00 89.81 170 TYR A CA 1
ATOM 1444 C C . TYR A 1 170 ? -3.797 11.732 -19.884 1.00 89.81 170 TYR A C 1
ATOM 1446 O O . TYR A 1 170 ? -2.683 12.229 -20.033 1.00 89.81 170 TYR A O 1
ATOM 1454 N N . ASN A 1 171 ? -4.886 12.456 -19.634 1.00 90.00 171 ASN A N 1
ATOM 1455 C CA . ASN A 1 171 ? -4.926 13.922 -19.581 1.00 90.00 171 ASN A CA 1
ATOM 1456 C C . ASN A 1 171 ? -4.560 14.480 -18.189 1.00 90.00 171 ASN A C 1
ATOM 1458 O O . ASN A 1 171 ? -4.792 15.653 -17.870 1.00 90.00 171 ASN A O 1
ATOM 1462 N N . PHE A 1 172 ? -4.042 13.620 -17.316 1.00 90.12 172 PHE A N 1
ATOM 1463 C CA . PHE A 1 172 ? -3.600 13.934 -15.966 1.00 90.12 172 PHE A CA 1
ATOM 1464 C C . PHE A 1 172 ? -2.277 13.226 -15.693 1.00 90.12 172 PHE A C 1
ATOM 1466 O O . PHE A 1 172 ? -1.998 12.170 -16.265 1.00 90.12 172 PHE A O 1
ATOM 1473 N N . LYS A 1 173 ? -1.458 13.807 -14.814 1.00 91.31 173 LYS A N 1
ATOM 1474 C CA . LYS A 1 173 ? -0.151 13.249 -14.460 1.00 91.31 173 LYS A CA 1
ATOM 1475 C C . LYS A 1 173 ? -0.311 11.894 -13.774 1.00 91.31 173 LYS A C 1
ATOM 1477 O O . LYS A 1 173 ? -1.100 11.756 -12.838 1.00 91.31 173 LYS A O 1
ATOM 1482 N N . LEU A 1 174 ? 0.447 10.910 -14.238 1.00 92.31 174 LEU A N 1
ATOM 1483 C CA . LEU A 1 174 ? 0.576 9.620 -13.583 1.00 92.31 174 LEU A CA 1
ATOM 1484 C C . LEU A 1 174 ? 1.653 9.680 -12.493 1.00 92.31 174 LEU A C 1
ATOM 1486 O O . LEU A 1 174 ? 2.628 10.420 -12.629 1.00 92.31 174 LEU A O 1
ATOM 1490 N N . PRO A 1 175 ? 1.504 8.890 -11.420 1.00 92.00 175 PRO A N 1
ATOM 1491 C CA . PRO A 1 175 ? 2.578 8.650 -10.466 1.00 92.00 175 PRO A CA 1
ATOM 1492 C C . PRO A 1 175 ? 3.863 8.152 -11.135 1.00 92.00 175 PRO A C 1
ATOM 1494 O O . PRO A 1 175 ? 3.803 7.287 -12.009 1.00 92.00 175 PRO A O 1
ATOM 1497 N N . SER A 1 176 ? 5.018 8.633 -10.675 1.00 85.81 176 SER A N 1
ATOM 1498 C CA . SER A 1 176 ? 6.302 8.006 -10.988 1.00 85.81 176 SER A CA 1
ATOM 1499 C C . SER A 1 176 ? 6.353 6.622 -10.338 1.00 85.81 176 SER A C 1
ATOM 1501 O O . SER A 1 176 ? 6.166 6.494 -9.128 1.00 85.81 176 SER A O 1
ATOM 1503 N N . LEU A 1 177 ? 6.564 5.585 -11.146 1.00 81.88 177 LEU A N 1
ATOM 1504 C CA . LEU A 1 177 ? 6.706 4.209 -10.678 1.00 81.88 177 LEU A CA 1
ATOM 1505 C C . LEU A 1 177 ? 8.192 3.848 -10.707 1.00 81.88 177 LEU A C 1
ATOM 1507 O O . LEU A 1 177 ? 8.802 3.881 -11.774 1.00 81.88 177 LEU A O 1
ATOM 1511 N N . ASP A 1 178 ? 8.766 3.513 -9.551 1.00 67.69 178 ASP A N 1
ATOM 1512 C CA . ASP A 1 178 ? 10.170 3.107 -9.456 1.00 67.69 178 ASP A CA 1
ATOM 1513 C C . ASP A 1 178 ? 10.364 1.723 -10.086 1.00 67.69 178 ASP A C 1
ATOM 1515 O O . ASP A 1 178 ? 10.068 0.691 -9.486 1.00 67.69 178 ASP A O 1
ATOM 1519 N N . THR A 1 179 ? 10.879 1.694 -11.313 1.00 64.19 179 THR A N 1
ATOM 1520 C CA . THR A 1 179 ? 11.237 0.463 -12.038 1.00 64.19 179 THR A CA 1
ATOM 1521 C C . THR A 1 179 ? 12.542 -0.169 -11.552 1.00 64.19 179 THR A C 1
ATOM 1523 O O . THR A 1 179 ? 12.815 -1.324 -11.876 1.00 64.19 179 THR A O 1
ATOM 1526 N N . LYS A 1 180 ? 13.322 0.537 -10.720 1.00 57.19 180 LYS A N 1
ATOM 1527 C CA . LYS A 1 180 ? 14.667 0.126 -10.276 1.00 57.19 180 LYS A CA 1
ATOM 1528 C C . LYS A 1 180 ? 14.712 -1.230 -9.549 1.00 57.19 180 LYS A C 1
ATOM 1530 O O . LYS A 1 180 ? 15.738 -1.890 -9.591 1.00 57.19 180 LYS A O 1
ATOM 1535 N N . PHE A 1 181 ? 13.607 -1.671 -8.942 1.00 49.56 181 PHE A N 1
ATOM 1536 C CA . PHE A 1 181 ? 13.502 -2.964 -8.241 1.00 49.56 181 PHE A CA 1
ATOM 1537 C C . PHE A 1 181 ? 12.973 -4.119 -9.108 1.00 49.56 181 PHE A C 1
ATOM 1539 O O . PHE A 1 181 ? 12.843 -5.240 -8.626 1.00 49.56 181 PHE A O 1
ATOM 1546 N N . SER A 1 182 ? 12.610 -3.857 -10.364 1.00 52.94 182 SER A N 1
ATOM 1547 C CA . SER A 1 182 ? 11.890 -4.814 -11.219 1.00 52.94 182 SER A CA 1
ATOM 1548 C C . SER A 1 182 ? 12.731 -5.388 -12.366 1.00 52.94 182 SER A C 1
ATOM 1550 O O . SER A 1 182 ? 12.284 -6.269 -13.095 1.00 52.94 182 SER A O 1
ATOM 1552 N N . ASP A 1 183 ? 13.968 -4.921 -12.520 1.00 54.31 183 ASP A N 1
ATOM 1553 C CA . ASP A 1 183 ? 14.687 -4.970 -13.792 1.00 54.31 183 ASP A CA 1
ATOM 1554 C C . ASP A 1 183 ? 15.143 -6.363 -14.269 1.00 54.31 183 ASP A C 1
ATOM 1556 O O . ASP A 1 183 ? 15.356 -6.521 -15.470 1.00 54.31 183 ASP A O 1
ATOM 1560 N N . CYS A 1 184 ? 15.245 -7.384 -13.409 1.00 50.75 184 CYS A N 1
ATOM 1561 C CA . CYS A 1 184 ? 15.626 -8.741 -13.837 1.00 50.75 184 CYS A CA 1
ATOM 1562 C C . CYS A 1 184 ? 14.423 -9.649 -14.159 1.00 50.75 184 CYS A C 1
ATOM 1564 O O . CYS A 1 184 ? 14.448 -10.364 -15.160 1.00 50.75 184 CYS A O 1
ATOM 1566 N N . VAL A 1 185 ? 13.347 -9.586 -13.366 1.00 51.75 185 VAL A N 1
ATOM 1567 C CA . VAL A 1 185 ? 12.161 -10.452 -13.531 1.00 51.75 185 VAL A CA 1
ATOM 1568 C C . VAL A 1 185 ? 11.178 -9.865 -14.547 1.00 51.75 185 VAL A C 1
ATOM 1570 O O . VAL A 1 185 ? 10.703 -10.563 -15.442 1.00 51.75 185 VAL A O 1
ATOM 1573 N N . VAL A 1 186 ? 10.940 -8.551 -14.497 1.00 53.09 186 VAL A N 1
ATOM 1574 C CA . VAL A 1 186 ? 9.952 -7.887 -15.361 1.00 53.09 186 VAL A CA 1
ATOM 1575 C C . VAL A 1 186 ? 10.422 -7.784 -16.812 1.00 53.09 186 VAL A C 1
ATOM 1577 O O . VAL A 1 186 ? 9.600 -7.887 -17.722 1.00 53.09 186 VAL A O 1
ATOM 1580 N N . LYS A 1 187 ? 11.732 -7.641 -17.066 1.00 53.56 187 LYS A N 1
ATOM 1581 C CA . LYS A 1 187 ? 12.257 -7.646 -18.443 1.00 53.56 187 LYS A CA 1
ATOM 1582 C C . LYS A 1 187 ? 12.082 -9.006 -19.127 1.00 53.56 187 LYS A C 1
ATOM 1584 O O . LYS A 1 187 ? 11.877 -9.017 -20.334 1.00 53.56 187 LYS A O 1
ATOM 1589 N N . ARG A 1 188 ? 12.108 -10.127 -18.388 1.00 51.88 188 ARG A N 1
ATOM 1590 C CA . ARG A 1 188 ? 11.843 -11.471 -18.939 1.00 51.88 188 ARG A CA 1
ATOM 1591 C C . ARG A 1 188 ? 10.355 -11.691 -19.221 1.00 51.88 188 ARG A C 1
ATOM 1593 O O . ARG A 1 188 ? 10.014 -12.060 -20.338 1.00 51.88 188 ARG A O 1
ATOM 1600 N N . GLU A 1 189 ? 9.469 -11.400 -18.269 1.00 51.31 189 GLU A N 1
ATOM 1601 C CA . GLU A 1 189 ? 8.023 -11.641 -18.437 1.00 51.31 189 GLU A CA 1
ATOM 1602 C C . GLU A 1 189 ? 7.379 -10.736 -19.503 1.00 51.31 189 GLU A C 1
ATOM 1604 O O . GLU A 1 189 ? 6.571 -11.201 -20.307 1.00 51.31 189 GLU A O 1
ATOM 1609 N N . VAL A 1 190 ? 7.771 -9.458 -19.576 1.00 54.09 190 VAL A N 1
ATOM 1610 C CA . VAL A 1 190 ? 7.245 -8.526 -20.591 1.00 54.09 190 VAL A CA 1
ATOM 1611 C C . VAL A 1 190 ? 7.760 -8.873 -21.993 1.00 54.09 190 VAL A C 1
ATOM 1613 O O . VAL A 1 190 ? 7.024 -8.690 -22.959 1.00 54.09 190 VAL A O 1
ATOM 1616 N N . HIS A 1 191 ? 8.983 -9.407 -22.120 1.00 50.41 191 HIS A N 1
ATOM 1617 C CA . HIS A 1 191 ? 9.511 -9.890 -23.402 1.00 50.41 191 HIS A CA 1
ATOM 1618 C C . HIS A 1 191 ? 8.742 -11.124 -23.888 1.00 50.41 191 HIS A C 1
ATOM 1620 O O . HIS A 1 191 ? 8.400 -11.192 -25.063 1.00 50.41 191 HIS A O 1
ATOM 1626 N N . ILE A 1 192 ? 8.403 -12.051 -22.986 1.00 54.41 192 ILE A N 1
ATOM 1627 C CA . ILE A 1 192 ? 7.595 -13.237 -23.303 1.00 54.41 192 ILE A CA 1
ATOM 1628 C C . ILE A 1 192 ? 6.189 -12.825 -23.770 1.00 54.41 192 ILE A C 1
ATOM 1630 O O . ILE A 1 192 ? 5.744 -13.269 -24.823 1.00 54.41 192 ILE A O 1
ATOM 1634 N N . ALA A 1 193 ? 5.513 -11.916 -23.060 1.00 53.19 193 ALA A N 1
ATOM 1635 C CA . ALA A 1 193 ? 4.186 -11.436 -23.464 1.00 53.19 193 ALA A CA 1
ATOM 1636 C C . ALA A 1 193 ? 4.208 -10.689 -24.813 1.00 53.19 193 ALA A C 1
ATOM 1638 O O . ALA A 1 193 ? 3.361 -10.932 -25.668 1.00 53.19 193 ALA A O 1
ATOM 1639 N N . HIS A 1 194 ? 5.212 -9.832 -25.044 1.00 53.72 194 HIS A N 1
ATOM 1640 C CA . HIS A 1 194 ? 5.377 -9.160 -26.335 1.00 53.72 194 HIS A CA 1
ATOM 1641 C C . HIS A 1 194 ? 5.716 -10.129 -27.471 1.00 53.72 194 HIS A C 1
ATOM 1643 O O . HIS A 1 194 ? 5.293 -9.887 -28.598 1.00 53.72 194 HIS A O 1
ATOM 1649 N N . TYR A 1 195 ? 6.456 -11.206 -27.198 1.00 50.88 195 TYR A N 1
ATOM 1650 C CA . TYR A 1 195 ? 6.765 -12.248 -28.176 1.00 50.88 195 TYR A CA 1
ATOM 1651 C C . TYR A 1 195 ? 5.496 -12.992 -28.621 1.00 50.88 195 TYR A C 1
ATOM 1653 O O . TYR A 1 195 ? 5.268 -13.139 -29.820 1.00 50.88 195 TYR A O 1
ATOM 1661 N N . PHE A 1 196 ? 4.611 -13.353 -27.686 1.00 45.84 196 PHE A N 1
ATOM 1662 C CA . PHE A 1 196 ? 3.337 -14.005 -28.015 1.00 45.84 196 PHE A CA 1
ATOM 1663 C C . PHE A 1 196 ? 2.355 -13.096 -28.770 1.00 45.84 196 PHE A C 1
ATOM 1665 O O . PHE A 1 196 ? 1.656 -13.576 -29.659 1.00 45.84 196 PHE A O 1
ATOM 1672 N N . ASP A 1 197 ? 2.355 -11.790 -28.499 1.00 48.00 197 ASP A N 1
ATOM 1673 C CA . ASP A 1 197 ? 1.521 -10.822 -29.228 1.00 48.00 197 ASP A CA 1
ATOM 1674 C C . ASP A 1 197 ? 2.071 -10.464 -30.630 1.00 48.00 197 ASP A C 1
ATOM 1676 O O . ASP A 1 197 ? 1.375 -9.820 -31.417 1.00 48.00 197 ASP A O 1
ATOM 1680 N N . SER A 1 198 ? 3.316 -10.847 -30.956 1.00 48.84 198 SER A N 1
ATOM 1681 C CA . SER A 1 198 ? 4.015 -10.410 -32.180 1.00 48.84 198 SER A CA 1
ATOM 1682 C C . SER A 1 198 ? 4.173 -11.480 -33.265 1.00 48.84 198 SER A C 1
ATOM 1684 O O . SER A 1 198 ? 4.709 -11.162 -34.330 1.00 48.84 198 SER A O 1
ATOM 1686 N N . ASN A 1 199 ? 3.718 -12.721 -33.060 1.00 42.69 199 ASN A N 1
ATOM 1687 C CA . ASN A 1 199 ? 3.894 -13.774 -34.063 1.00 42.69 199 ASN A CA 1
ATOM 1688 C C . ASN A 1 199 ? 2.966 -13.579 -35.273 1.00 42.69 199 ASN A C 1
ATOM 1690 O O . ASN A 1 199 ? 1.858 -14.105 -35.352 1.00 42.69 199 ASN A O 1
ATOM 1694 N N . ARG A 1 200 ? 3.499 -12.866 -36.273 1.00 40.72 200 ARG A N 1
ATOM 1695 C CA . ARG A 1 200 ? 3.338 -13.260 -37.674 1.00 40.72 200 ARG A CA 1
ATOM 1696 C C . ARG A 1 200 ? 3.836 -14.699 -37.789 1.00 40.72 200 ARG A C 1
ATOM 1698 O O . ARG A 1 200 ? 4.951 -14.997 -37.369 1.00 40.72 200 ARG A O 1
ATOM 1705 N N . HIS A 1 201 ? 2.966 -15.568 -38.283 1.00 45.28 201 HIS A N 1
ATOM 1706 C CA . HIS A 1 201 ? 3.263 -16.966 -38.549 1.00 45.28 201 HIS A CA 1
ATOM 1707 C C . HIS A 1 201 ? 4.506 -17.102 -39.445 1.00 45.28 201 HIS A C 1
ATOM 1709 O O . HIS A 1 201 ? 4.765 -16.223 -40.265 1.00 45.28 201 HIS A O 1
ATOM 1715 N N . ASP A 1 202 ? 5.229 -18.208 -39.246 1.00 42.81 202 ASP A N 1
ATOM 1716 C CA . ASP A 1 202 ? 6.338 -18.732 -40.063 1.00 42.81 202 ASP A CA 1
ATOM 1717 C C . ASP A 1 202 ? 7.754 -18.562 -39.481 1.00 42.81 202 ASP A C 1
ATOM 1719 O O . ASP A 1 202 ? 8.659 -18.006 -40.098 1.00 42.81 202 ASP A O 1
ATOM 1723 N N . SER A 1 203 ? 8.000 -19.159 -38.313 1.00 42.44 203 SER A N 1
ATOM 1724 C CA . SER A 1 203 ? 9.293 -19.817 -38.083 1.00 42.44 203 SER A CA 1
ATOM 1725 C C . SER A 1 203 ? 9.107 -21.014 -37.155 1.00 42.44 203 SER A C 1
ATOM 1727 O O . SER A 1 203 ? 8.587 -20.871 -36.048 1.00 42.44 203 SER A O 1
ATOM 1729 N N . VAL A 1 204 ? 9.484 -22.197 -37.638 1.00 42.56 204 VAL A N 1
ATOM 1730 C CA . VAL A 1 204 ? 9.439 -23.466 -36.905 1.00 42.56 204 VAL A CA 1
ATOM 1731 C C . VAL A 1 204 ? 10.483 -23.409 -35.793 1.00 42.56 204 VAL A C 1
ATOM 1733 O O . VAL A 1 204 ? 11.675 -23.310 -36.070 1.00 42.56 204 VAL A O 1
ATOM 1736 N N . PHE A 1 205 ? 10.032 -23.434 -34.540 1.00 40.22 205 PHE A N 1
ATOM 1737 C CA . PHE A 1 205 ? 10.903 -23.511 -33.371 1.00 40.22 205 PHE A CA 1
ATOM 1738 C C . PHE A 1 205 ? 10.933 -24.959 -32.867 1.00 40.22 205 PHE A C 1
ATOM 1740 O O . PHE A 1 205 ? 9.885 -25.518 -32.544 1.00 40.22 205 PHE A O 1
ATOM 1747 N N . ASP A 1 206 ? 12.126 -25.559 -32.834 1.00 40.62 206 ASP A N 1
ATOM 1748 C CA . ASP A 1 206 ? 12.380 -26.899 -32.296 1.00 40.62 206 ASP A CA 1
ATOM 1749 C C . ASP A 1 206 ? 12.496 -26.831 -30.753 1.00 40.62 206 ASP A C 1
ATOM 1751 O O . ASP A 1 206 ? 13.399 -26.158 -30.243 1.00 40.62 206 ASP A O 1
ATOM 1755 N N . PRO A 1 207 ? 11.610 -27.494 -29.980 1.00 39.88 207 PRO A N 1
ATOM 1756 C CA . PRO A 1 207 ? 11.627 -27.452 -28.515 1.00 39.88 207 PRO A CA 1
ATOM 1757 C C . PRO A 1 207 ? 12.804 -28.201 -27.867 1.00 39.88 207 PRO A C 1
ATOM 1759 O O . PRO A 1 207 ? 12.941 -28.166 -26.642 1.00 39.88 207 PRO A O 1
ATOM 1762 N N . SER A 1 208 ? 13.656 -28.876 -28.644 1.00 38.31 208 SER A N 1
ATOM 1763 C CA . SER A 1 208 ? 14.715 -29.750 -28.123 1.00 38.31 208 SER A CA 1
ATOM 1764 C C . SER A 1 208 ? 15.855 -29.033 -27.377 1.00 38.31 208 SER A C 1
ATOM 1766 O O . SER A 1 208 ? 16.592 -29.679 -26.638 1.00 38.31 208 SER A O 1
ATOM 1768 N N . GLN A 1 209 ? 15.989 -27.702 -27.477 1.00 42.47 209 GLN A N 1
ATOM 1769 C CA . GLN A 1 209 ? 17.092 -26.958 -26.836 1.00 42.47 209 GLN A CA 1
ATOM 1770 C C . GLN A 1 209 ? 16.779 -26.332 -25.463 1.00 42.47 209 GLN A C 1
ATOM 1772 O O . GLN A 1 209 ? 17.652 -25.693 -24.876 1.00 42.47 209 GLN A O 1
ATOM 1777 N N . MET A 1 210 ? 15.573 -26.498 -24.910 1.00 38.47 210 MET A N 1
ATOM 1778 C CA . MET A 1 210 ? 15.208 -25.894 -23.610 1.00 38.47 210 MET A CA 1
ATOM 1779 C C . MET A 1 210 ? 14.973 -26.903 -22.479 1.00 38.47 210 MET A C 1
ATOM 1781 O O . MET A 1 210 ? 14.712 -26.503 -21.344 1.00 38.47 210 MET A O 1
ATOM 1785 N N . ILE A 1 211 ? 15.151 -28.199 -22.737 1.00 36.50 211 ILE A N 1
ATOM 1786 C CA . ILE A 1 211 ? 15.075 -29.250 -21.716 1.00 36.50 211 ILE A CA 1
ATOM 1787 C C . ILE A 1 211 ? 16.503 -29.632 -21.306 1.00 36.50 211 ILE A C 1
ATOM 1789 O O . ILE A 1 211 ? 17.020 -30.677 -21.667 1.00 36.50 211 ILE A O 1
ATOM 1793 N N . SER A 1 212 ? 17.191 -28.740 -20.592 1.00 43.38 212 SER A N 1
ATOM 1794 C CA . SER A 1 212 ? 18.472 -29.080 -19.941 1.00 43.38 212 SER A CA 1
ATOM 1795 C C . SER A 1 212 ? 18.573 -28.576 -18.500 1.00 43.38 212 SER A C 1
ATOM 1797 O O . SER A 1 212 ? 19.530 -28.907 -17.810 1.00 43.38 212 SER A O 1
ATOM 1799 N N . HIS A 1 213 ? 17.602 -27.801 -18.010 1.00 36.81 213 HIS A N 1
ATOM 1800 C CA . HIS A 1 213 ? 17.679 -27.210 -16.668 1.00 36.81 213 HIS A CA 1
ATOM 1801 C C . HIS A 1 213 ? 16.470 -27.494 -15.771 1.00 36.81 213 HIS A C 1
ATOM 1803 O O . HIS A 1 213 ? 16.361 -26.884 -14.711 1.00 36.81 213 HIS A O 1
ATOM 1809 N N . PHE A 1 214 ? 15.583 -28.423 -16.150 1.00 37.44 214 PHE A N 1
ATOM 1810 C CA . PHE A 1 214 ? 14.385 -28.726 -15.354 1.00 37.44 214 PHE A CA 1
ATOM 1811 C C . PHE A 1 214 ? 14.261 -30.181 -14.862 1.00 37.44 214 PHE A C 1
ATOM 1813 O O . PHE A 1 214 ? 13.348 -30.471 -14.100 1.00 37.44 214 PHE A O 1
ATOM 1820 N N . GLU A 1 215 ? 15.204 -31.072 -15.190 1.00 33.62 215 GLU A N 1
ATOM 1821 C CA . GLU A 1 215 ? 15.192 -32.480 -14.736 1.00 33.62 215 GLU A CA 1
ATOM 1822 C C . GLU A 1 215 ? 16.424 -32.882 -13.900 1.00 33.62 215 GLU A C 1
ATOM 1824 O O . GLU A 1 215 ? 16.889 -34.013 -13.958 1.00 33.62 215 GLU A O 1
ATOM 1829 N N . ILE A 1 216 ? 16.961 -31.978 -13.074 1.00 37.88 216 ILE A N 1
ATOM 1830 C CA . ILE A 1 216 ? 17.968 -32.338 -12.048 1.00 37.88 216 ILE A CA 1
ATOM 1831 C C . ILE A 1 216 ? 17.510 -31.848 -10.667 1.00 37.88 216 ILE A C 1
ATOM 1833 O O . ILE A 1 216 ? 18.245 -31.192 -9.936 1.00 37.88 216 ILE A O 1
ATOM 1837 N N . LEU A 1 217 ? 16.253 -32.125 -10.306 1.00 35.56 217 LEU A N 1
ATOM 1838 C CA . LEU A 1 217 ? 15.807 -31.990 -8.911 1.00 35.56 217 LEU A CA 1
ATOM 1839 C C . LEU A 1 217 ? 14.998 -33.185 -8.389 1.00 35.56 217 LEU A C 1
ATOM 1841 O O . LEU A 1 217 ? 14.578 -33.171 -7.238 1.00 35.56 217 LEU A O 1
ATOM 1845 N N . VAL A 1 218 ? 14.785 -34.230 -9.194 1.00 38.12 218 VAL A N 1
ATOM 1846 C CA . VAL A 1 218 ? 14.068 -35.433 -8.748 1.00 38.12 218 VAL A CA 1
ATOM 1847 C C . VAL A 1 218 ? 14.690 -36.670 -9.385 1.00 38.12 218 VAL A C 1
ATOM 1849 O O . VAL A 1 218 ? 14.096 -37.261 -10.266 1.00 38.12 218 VAL A O 1
ATOM 1852 N N . THR A 1 219 ? 15.912 -37.004 -8.972 1.00 34.28 219 THR A N 1
ATOM 1853 C CA . THR A 1 219 ? 16.460 -38.373 -8.863 1.00 34.28 219 THR A CA 1
ATOM 1854 C C . THR A 1 219 ? 17.957 -38.251 -8.634 1.00 34.28 219 THR A C 1
ATOM 1856 O O . THR A 1 219 ? 18.672 -37.910 -9.569 1.00 34.28 219 THR A O 1
ATOM 1859 N N . GLN A 1 220 ? 18.415 -38.507 -7.409 1.00 34.22 220 GLN A N 1
ATOM 1860 C CA . GLN A 1 220 ? 19.682 -39.183 -7.086 1.00 34.22 220 GLN A CA 1
ATOM 1861 C C . GLN A 1 220 ? 19.864 -39.170 -5.564 1.00 34.22 220 GLN A C 1
ATOM 1863 O O . GLN A 1 220 ? 20.722 -38.492 -5.012 1.00 34.22 220 GLN A O 1
ATOM 1868 N N . ASP A 1 221 ? 19.016 -39.951 -4.897 1.00 28.42 221 ASP A N 1
ATOM 1869 C CA . ASP A 1 221 ? 19.493 -40.770 -3.791 1.00 28.42 221 ASP A CA 1
ATOM 1870 C C . ASP A 1 221 ? 19.932 -42.114 -4.390 1.00 28.42 221 ASP A C 1
ATOM 1872 O O . ASP A 1 221 ? 19.264 -42.648 -5.277 1.00 28.42 221 ASP A O 1
ATOM 1876 N N . LEU A 1 222 ? 21.032 -42.643 -3.847 1.00 30.67 222 LEU A N 1
ATOM 1877 C CA . LEU A 1 222 ? 21.635 -43.970 -4.039 1.00 30.67 222 LEU A CA 1
ATOM 1878 C C . LEU A 1 222 ? 22.718 -44.150 -5.127 1.00 30.67 222 LEU A C 1
ATOM 1880 O O . LEU A 1 222 ? 22.470 -44.359 -6.311 1.00 30.67 222 LEU A O 1
ATOM 1884 N N . SER A 1 223 ? 23.925 -44.328 -4.580 1.00 28.84 223 SER A N 1
ATOM 1885 C CA . SER A 1 223 ? 24.889 -45.411 -4.842 1.00 28.84 223 SER A CA 1
ATOM 1886 C C . SER A 1 223 ? 26.097 -45.161 -5.757 1.00 28.84 223 SER A C 1
ATOM 1888 O O . SER A 1 223 ? 26.021 -44.910 -6.954 1.00 28.84 223 SER A O 1
ATOM 1890 N N . CYS A 1 224 ? 27.246 -45.299 -5.095 1.00 25.30 224 CYS A N 1
ATOM 1891 C CA . CYS A 1 224 ? 28.620 -45.413 -5.558 1.00 25.30 224 CYS A CA 1
ATOM 1892 C C . CYS A 1 224 ? 28.868 -46.625 -6.479 1.00 25.30 224 CYS A C 1
ATOM 1894 O O . CYS A 1 224 ? 28.306 -47.687 -6.237 1.00 25.30 224 CYS A O 1
ATOM 1896 N N . PHE A 1 225 ? 29.819 -46.534 -7.417 1.00 25.75 225 PHE A N 1
ATOM 1897 C CA . PHE A 1 225 ? 31.200 -47.055 -7.298 1.00 25.75 225 PHE A CA 1
ATOM 1898 C C . PHE A 1 225 ? 31.890 -47.165 -8.672 1.00 25.75 225 PHE A C 1
ATOM 1900 O O . PHE A 1 225 ? 31.324 -47.699 -9.618 1.00 25.75 225 PHE A O 1
ATOM 1907 N N . SER A 1 226 ? 33.189 -46.825 -8.672 1.00 28.64 226 SER A N 1
ATOM 1908 C CA . SER A 1 226 ? 34.281 -47.350 -9.521 1.00 28.64 226 SER A CA 1
ATOM 1909 C C . SER A 1 226 ? 34.297 -47.039 -11.027 1.00 28.64 226 SER A C 1
ATOM 1911 O O . SER A 1 226 ? 33.267 -46.880 -11.654 1.00 28.64 226 SER A O 1
ATOM 1913 N N . ASN A 1 227 ? 35.417 -47.104 -11.747 1.00 27.47 227 ASN A N 1
ATOM 1914 C CA . ASN A 1 227 ? 36.818 -46.691 -11.592 1.00 27.47 227 ASN A CA 1
ATOM 1915 C C . ASN A 1 227 ? 37.506 -47.156 -12.904 1.00 27.47 227 ASN A C 1
ATOM 1917 O O . ASN A 1 227 ? 37.226 -48.256 -13.367 1.00 27.47 227 ASN A O 1
ATOM 1921 N N . ILE A 1 228 ? 38.499 -46.395 -13.382 1.00 27.64 228 ILE A N 1
ATOM 1922 C CA . ILE A 1 228 ? 39.728 -46.885 -14.054 1.00 27.64 228 ILE A CA 1
ATOM 1923 C C . ILE A 1 228 ? 39.729 -47.205 -15.582 1.00 27.64 228 ILE A C 1
ATOM 1925 O O . ILE A 1 228 ? 39.040 -48.088 -16.073 1.00 27.64 228 ILE A O 1
ATOM 1929 N N . ARG A 1 229 ? 40.741 -46.578 -16.228 1.00 27.52 229 ARG A N 1
ATOM 1930 C CA . ARG A 1 229 ? 41.616 -46.985 -17.369 1.00 27.52 229 ARG A CA 1
ATOM 1931 C C . ARG A 1 229 ? 41.264 -46.630 -18.824 1.00 27.52 229 ARG A C 1
ATOM 1933 O O . ARG A 1 229 ? 40.368 -47.197 -19.430 1.00 27.52 229 ARG A O 1
ATOM 1940 N N . GLY A 1 230 ? 42.148 -45.807 -19.415 1.00 24.75 230 GLY A N 1
ATOM 1941 C CA . GLY A 1 230 ? 42.573 -45.904 -20.827 1.00 24.75 230 GLY A CA 1
ATOM 1942 C C . GLY A 1 230 ? 43.514 -47.110 -21.065 1.00 24.75 230 GLY A C 1
ATOM 1943 O O . GLY A 1 230 ? 43.561 -47.975 -20.188 1.00 24.75 230 GLY A O 1
ATOM 1944 N N . PRO A 1 231 ? 44.329 -47.186 -22.147 1.00 36.78 231 PRO A N 1
ATOM 1945 C CA . PRO A 1 231 ? 44.923 -46.074 -22.898 1.00 36.78 231 PRO A CA 1
ATOM 1946 C C . PRO A 1 231 ? 45.002 -46.291 -24.437 1.00 36.78 231 PRO A C 1
ATOM 1948 O O . PRO A 1 231 ? 44.300 -47.107 -25.021 1.00 36.78 231 PRO A O 1
ATOM 1951 N N . ALA A 1 232 ? 45.853 -45.476 -25.065 1.00 27.06 232 ALA A N 1
ATOM 1952 C CA . ALA A 1 232 ? 45.971 -45.128 -26.476 1.00 27.06 232 ALA A CA 1
ATOM 1953 C C . ALA A 1 232 ? 46.903 -45.993 -27.363 1.00 27.06 232 ALA A C 1
ATOM 1955 O O . ALA A 1 232 ? 47.794 -46.673 -26.861 1.00 27.06 232 ALA A O 1
ATOM 1956 N N . SER A 1 233 ? 46.794 -45.708 -28.679 1.00 30.25 233 SER A N 1
ATOM 1957 C CA . SER A 1 233 ? 47.828 -45.720 -29.753 1.00 30.25 233 SER A CA 1
ATOM 1958 C C . SER A 1 233 ? 48.266 -47.078 -30.352 1.00 30.25 233 SER A C 1
ATOM 1960 O O . SER A 1 233 ? 48.047 -48.091 -29.695 1.00 30.25 233 SER A O 1
ATOM 1962 N N . PRO A 1 234 ? 48.941 -47.154 -31.538 1.00 37.59 234 PRO A N 1
ATOM 1963 C CA . PRO A 1 234 ? 49.418 -46.084 -32.442 1.00 37.59 234 PRO A CA 1
ATOM 1964 C C . PRO A 1 234 ? 49.285 -46.326 -33.980 1.00 37.59 234 PRO A C 1
ATOM 1966 O O . PRO A 1 234 ? 48.933 -47.395 -34.470 1.00 37.59 234 PRO A O 1
ATOM 1969 N N . PHE A 1 235 ? 49.650 -45.279 -34.732 1.00 30.64 235 PHE A N 1
ATOM 1970 C CA . PHE A 1 235 ? 49.995 -45.205 -36.165 1.00 30.64 235 PHE A CA 1
ATOM 1971 C C . PHE A 1 235 ? 51.133 -46.144 -36.620 1.00 30.64 235 PHE A C 1
ATOM 1973 O O . PHE A 1 235 ? 52.102 -46.259 -35.879 1.00 30.64 235 PHE A O 1
ATOM 1980 N N . ILE A 1 236 ? 51.115 -46.593 -37.896 1.00 30.33 236 ILE A N 1
ATOM 1981 C CA . ILE A 1 236 ? 52.292 -46.741 -38.803 1.00 30.33 236 ILE A CA 1
ATOM 1982 C C . ILE A 1 236 ? 51.858 -46.512 -40.284 1.00 30.33 236 ILE A C 1
ATOM 1984 O O . ILE A 1 236 ? 50.784 -46.978 -40.670 1.00 30.33 236 ILE A O 1
ATOM 1988 N N . PRO A 1 237 ? 52.664 -45.813 -41.122 1.00 33.34 237 PRO A N 1
ATOM 1989 C CA . PRO A 1 237 ? 52.359 -45.434 -42.511 1.00 33.34 237 PRO A CA 1
ATOM 1990 C C . PRO A 1 237 ? 52.820 -46.473 -43.554 1.00 33.34 237 PRO A C 1
ATOM 1992 O O . PRO A 1 237 ? 53.656 -47.328 -43.265 1.00 33.34 237 PRO A O 1
ATOM 1995 N N . LYS A 1 238 ? 52.344 -46.359 -44.805 1.00 29.41 238 LYS A N 1
ATOM 1996 C CA . LYS A 1 238 ? 52.899 -47.099 -45.954 1.00 29.41 238 LYS A CA 1
ATOM 1997 C C . LYS A 1 238 ? 53.402 -46.176 -47.058 1.00 29.41 238 LYS A C 1
ATOM 1999 O O . LYS A 1 238 ? 52.769 -45.189 -47.421 1.00 29.41 238 LYS A O 1
ATOM 2004 N N . ALA A 1 239 ? 54.581 -46.557 -47.530 1.00 27.89 239 ALA A N 1
ATOM 2005 C CA . ALA A 1 239 ? 55.434 -45.892 -48.486 1.00 27.89 239 ALA A CA 1
ATOM 2006 C C . ALA A 1 239 ? 55.012 -46.102 -49.952 1.00 27.89 239 ALA A C 1
ATOM 2008 O O . ALA A 1 239 ? 54.280 -47.027 -50.296 1.00 27.89 239 ALA A O 1
ATOM 2009 N N . SER A 1 240 ? 55.545 -45.182 -50.755 1.00 32.16 240 SER A N 1
ATOM 2010 C CA . SER A 1 240 ? 55.829 -45.153 -52.194 1.00 32.16 240 SER A CA 1
ATOM 2011 C C . SER A 1 240 ? 55.576 -46.390 -53.069 1.00 32.16 240 SER A C 1
ATOM 2013 O O . SER A 1 240 ? 55.959 -47.517 -52.772 1.00 32.16 240 SER A O 1
ATOM 2015 N N . THR A 1 241 ? 55.134 -46.122 -54.301 1.00 28.95 241 THR A N 1
ATOM 2016 C CA . THR A 1 241 ? 55.602 -46.872 -55.475 1.00 28.95 241 THR A CA 1
ATOM 2017 C C . THR A 1 241 ? 55.825 -45.915 -56.645 1.00 28.95 241 THR A C 1
ATOM 2019 O O . THR A 1 241 ? 54.918 -45.224 -57.100 1.00 28.95 241 THR A O 1
ATOM 2022 N N . LEU A 1 242 ? 57.083 -45.879 -57.079 1.00 29.75 242 LEU A N 1
ATOM 2023 C CA . LEU A 1 242 ? 57.597 -45.278 -58.303 1.00 29.75 242 LEU A CA 1
ATOM 2024 C C . LEU A 1 242 ? 57.163 -46.144 -59.498 1.00 29.75 242 LEU A C 1
ATOM 2026 O O . LEU A 1 242 ? 57.370 -47.354 -59.450 1.00 29.75 242 LEU A O 1
ATOM 2030 N N . GLN A 1 243 ? 56.692 -45.547 -60.594 1.00 29.70 243 GLN A N 1
ATOM 2031 C CA . GLN A 1 243 ? 56.959 -46.075 -61.937 1.00 29.70 243 GLN A CA 1
ATOM 2032 C C . GLN A 1 243 ? 57.230 -44.928 -62.913 1.00 29.70 243 GLN A C 1
ATOM 2034 O O . GLN A 1 243 ? 56.353 -44.134 -63.242 1.00 29.70 243 GLN A O 1
ATOM 2039 N N . ASN A 1 244 ? 58.485 -44.881 -63.363 1.00 29.08 244 ASN A N 1
ATOM 2040 C CA . ASN A 1 244 ? 58.950 -44.155 -64.537 1.00 29.08 244 ASN A CA 1
ATOM 2041 C C . ASN A 1 244 ? 58.367 -44.791 -65.804 1.00 29.08 244 ASN A C 1
ATOM 2043 O O . ASN A 1 244 ? 58.445 -46.009 -65.967 1.00 29.08 244 ASN A O 1
ATOM 2047 N N . LYS A 1 245 ? 57.906 -43.963 -66.745 1.00 32.03 245 LYS A N 1
ATOM 2048 C CA . LYS A 1 245 ? 57.979 -44.277 -68.175 1.00 32.03 245 LYS A CA 1
ATOM 2049 C C . LYS A 1 245 ? 58.446 -43.050 -68.943 1.00 32.03 245 LYS A C 1
ATOM 2051 O O . LYS A 1 245 ? 57.814 -41.997 -68.920 1.00 32.03 245 LYS A O 1
ATOM 2056 N N . ASP A 1 246 ? 59.571 -43.249 -69.611 1.00 35.03 246 ASP A N 1
ATOM 2057 C CA . ASP A 1 246 ? 60.243 -42.331 -70.510 1.00 35.03 246 ASP A CA 1
ATOM 2058 C C . ASP A 1 246 ? 59.323 -41.797 -71.607 1.00 35.03 246 ASP A C 1
ATOM 2060 O O . ASP A 1 246 ? 58.676 -42.565 -72.319 1.00 35.03 246 ASP A O 1
ATOM 2064 N N . LYS A 1 247 ? 59.359 -40.478 -71.819 1.00 35.69 247 LYS A N 1
ATOM 2065 C CA . LYS A 1 247 ? 59.093 -39.853 -73.120 1.00 35.69 247 LYS A CA 1
ATOM 2066 C C . LYS A 1 247 ? 59.888 -38.553 -73.221 1.00 35.69 247 LYS A C 1
ATOM 2068 O O . LYS A 1 247 ? 59.528 -37.531 -72.647 1.00 35.69 247 LYS A O 1
ATOM 2073 N N . LYS A 1 248 ? 60.990 -38.616 -73.975 1.00 43.25 248 LYS A N 1
ATOM 2074 C CA . LYS A 1 248 ? 61.763 -37.456 -74.432 1.00 43.25 248 LYS A CA 1
ATOM 2075 C C . LYS A 1 248 ? 60.840 -36.523 -75.221 1.00 43.25 248 LYS A C 1
ATOM 2077 O O . LYS A 1 248 ? 60.426 -36.867 -76.326 1.00 43.25 248 LYS A O 1
ATOM 2082 N N . SER A 1 249 ? 60.548 -35.347 -74.673 1.00 43.25 249 SER A N 1
ATOM 2083 C CA . SER A 1 249 ? 59.989 -34.220 -75.420 1.00 43.25 249 SER A CA 1
ATOM 2084 C C . SER A 1 249 ? 61.036 -33.107 -75.482 1.00 43.25 249 SER A C 1
ATOM 2086 O O . SER A 1 249 ? 61.772 -32.861 -74.528 1.00 43.25 249 SER A O 1
ATOM 2088 N N . LYS A 1 250 ? 61.184 -32.518 -76.670 1.00 48.06 250 LYS A N 1
ATOM 2089 C CA . LYS A 1 250 ? 62.123 -31.431 -76.954 1.00 48.06 250 LYS A CA 1
ATOM 2090 C C . LYS A 1 250 ? 61.700 -30.199 -76.147 1.00 48.06 250 LYS A C 1
ATOM 2092 O O . LYS A 1 250 ? 60.625 -29.665 -76.395 1.00 48.06 250 LYS A O 1
ATOM 2097 N N . ILE A 1 251 ? 62.540 -29.775 -75.205 1.00 44.00 251 ILE A N 1
ATOM 2098 C CA . ILE A 1 251 ? 62.309 -28.593 -74.366 1.00 44.00 251 ILE A CA 1
ATOM 2099 C C . ILE A 1 251 ? 62.513 -27.340 -75.223 1.00 44.00 251 ILE A C 1
ATOM 2101 O O . ILE A 1 251 ? 63.572 -27.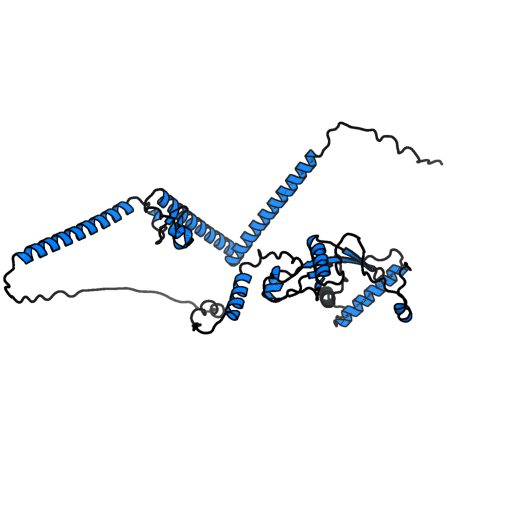145 -75.821 1.00 44.00 251 ILE A O 1
ATOM 2105 N N . ASN A 1 252 ? 61.469 -26.520 -75.301 1.00 52.66 252 ASN A N 1
ATOM 2106 C CA . ASN A 1 252 ? 61.452 -25.232 -75.981 1.00 52.66 252 ASN A CA 1
ATOM 2107 C C . ASN A 1 252 ? 62.109 -24.176 -75.070 1.00 52.66 252 ASN A C 1
ATOM 2109 O O . ASN A 1 252 ? 61.892 -24.180 -73.862 1.00 52.66 252 ASN A O 1
ATOM 2113 N N . VAL A 1 253 ? 62.902 -23.255 -75.624 1.00 52.06 253 VAL A N 1
ATOM 2114 C CA . VAL A 1 253 ? 63.645 -22.218 -74.871 1.00 52.06 253 VAL A CA 1
ATOM 2115 C C . VAL A 1 253 ? 62.712 -21.313 -74.041 1.00 52.06 253 VAL A C 1
ATOM 2117 O O . VAL A 1 253 ? 63.125 -20.777 -73.013 1.00 52.06 253 VAL A O 1
ATOM 2120 N N . ASN A 1 254 ? 61.429 -21.225 -74.406 1.00 58.47 254 ASN A N 1
ATOM 2121 C CA . ASN A 1 254 ? 60.419 -20.498 -73.631 1.00 58.47 254 ASN A CA 1
ATOM 2122 C C . ASN A 1 254 ? 59.974 -21.214 -72.335 1.00 58.47 254 ASN A C 1
ATOM 2124 O O . ASN A 1 254 ? 59.537 -20.532 -71.409 1.00 58.47 254 ASN A O 1
ATOM 2128 N N . ASP A 1 255 ? 60.153 -22.536 -72.207 1.00 56.56 255 ASP A N 1
ATOM 2129 C CA . ASP A 1 255 ? 59.823 -23.277 -70.973 1.00 56.56 255 ASP A CA 1
ATOM 2130 C C . ASP A 1 255 ? 60.807 -22.971 -69.836 1.00 56.56 255 ASP A C 1
ATOM 2132 O O . ASP A 1 255 ? 60.431 -22.960 -68.663 1.00 56.56 255 ASP A O 1
ATOM 2136 N N . TRP A 1 256 ? 62.065 -22.657 -70.164 1.00 53.69 256 TRP A N 1
ATOM 2137 C CA . TRP A 1 256 ? 63.078 -22.286 -69.170 1.00 53.69 256 TRP A CA 1
ATOM 2138 C C . TRP A 1 256 ? 62.773 -20.942 -68.503 1.00 53.69 256 TRP A C 1
ATOM 2140 O O . TRP A 1 256 ? 63.031 -20.769 -67.313 1.00 53.69 256 TRP A O 1
ATOM 2150 N N . ILE A 1 257 ? 62.179 -20.000 -69.240 1.00 63.31 257 ILE A N 1
ATOM 2151 C CA . ILE A 1 257 ? 61.787 -18.694 -68.697 1.00 63.31 257 ILE A CA 1
ATOM 2152 C C . ILE A 1 257 ? 60.611 -18.862 -67.728 1.00 63.31 257 ILE A C 1
ATOM 2154 O O . ILE A 1 257 ? 60.646 -18.311 -66.626 1.00 63.31 257 ILE A O 1
ATOM 2158 N N . SER A 1 258 ? 59.617 -19.680 -68.084 1.00 69.81 258 SER A N 1
ATOM 2159 C CA . SER A 1 258 ? 58.488 -19.997 -67.203 1.00 69.81 258 SER A CA 1
ATOM 2160 C C . SER A 1 258 ? 58.917 -20.780 -65.958 1.00 69.81 258 SER A C 1
ATOM 2162 O O . SER A 1 258 ? 58.469 -20.462 -64.857 1.00 69.81 258 SER A O 1
ATOM 2164 N N . ALA A 1 259 ? 59.846 -21.732 -66.088 1.00 66.62 259 ALA A N 1
ATOM 2165 C CA . ALA A 1 259 ? 60.401 -22.471 -64.952 1.00 66.62 259 ALA A CA 1
ATOM 2166 C C . ALA A 1 259 ? 61.221 -21.569 -64.008 1.00 66.62 259 ALA A C 1
ATOM 2168 O O . ALA A 1 259 ? 61.080 -21.646 -62.789 1.00 66.62 259 ALA A O 1
ATOM 2169 N N . MET A 1 260 ? 62.023 -20.651 -64.553 1.00 66.75 260 MET A N 1
ATOM 2170 C CA . MET A 1 260 ? 62.785 -19.675 -63.764 1.00 66.75 260 MET A CA 1
ATOM 2171 C C . MET A 1 260 ? 61.882 -18.662 -63.049 1.00 66.75 260 MET A C 1
ATOM 2173 O O . MET A 1 260 ? 62.187 -18.240 -61.933 1.00 66.75 260 MET A O 1
ATOM 2177 N N . GLN A 1 261 ? 60.762 -18.270 -63.662 1.00 72.75 261 GLN A N 1
ATOM 2178 C CA . GLN A 1 261 ? 59.753 -17.428 -63.015 1.00 72.75 261 GLN A CA 1
ATOM 2179 C C . GLN A 1 261 ? 59.010 -18.181 -61.905 1.00 72.75 261 GLN A C 1
ATOM 2181 O O . GLN A 1 261 ? 58.773 -17.595 -60.850 1.00 72.75 261 GLN A O 1
ATOM 2186 N N . ALA A 1 262 ? 58.714 -19.470 -62.097 1.00 71.38 262 ALA A N 1
ATOM 2187 C CA . ALA A 1 262 ? 58.114 -20.320 -61.070 1.00 71.38 262 ALA A CA 1
ATOM 2188 C C . ALA A 1 262 ? 59.047 -20.506 -59.861 1.00 71.38 262 ALA A C 1
ATOM 2190 O O . ALA A 1 262 ? 58.614 -20.321 -58.728 1.00 71.38 262 ALA A O 1
ATOM 2191 N N . LEU A 1 263 ? 60.343 -20.745 -60.090 1.00 66.88 263 LEU A N 1
ATOM 2192 C CA . LEU A 1 263 ? 61.340 -20.840 -59.016 1.00 66.88 263 LEU A CA 1
ATOM 2193 C C . LEU A 1 263 ? 61.516 -19.514 -58.266 1.00 66.88 263 LEU A C 1
ATOM 2195 O O . LEU A 1 263 ? 61.580 -19.502 -57.041 1.00 66.88 263 LEU A O 1
ATOM 2199 N N . ARG A 1 264 ? 61.513 -18.372 -58.969 1.00 71.94 264 ARG A N 1
ATOM 2200 C CA . ARG A 1 264 ? 61.522 -17.051 -58.313 1.00 71.94 264 ARG A CA 1
ATOM 2201 C C . ARG A 1 264 ? 60.242 -16.791 -57.524 1.00 71.94 264 ARG A C 1
ATOM 2203 O O . ARG A 1 264 ? 60.301 -16.157 -56.474 1.00 71.94 264 ARG A O 1
ATOM 2210 N N . ALA A 1 265 ? 59.091 -17.251 -58.011 1.00 72.19 265 ALA A N 1
ATOM 2211 C CA . ALA A 1 265 ? 57.834 -17.152 -57.281 1.00 72.19 265 ALA A CA 1
ATOM 2212 C C . ALA A 1 265 ? 57.863 -18.019 -56.013 1.00 72.19 265 ALA A C 1
ATOM 2214 O O . ALA A 1 265 ? 57.479 -17.529 -54.955 1.00 72.19 265 ALA A O 1
ATOM 2215 N N . GLU A 1 266 ? 58.389 -19.244 -56.083 1.00 71.50 266 GLU A N 1
ATOM 2216 C CA . GLU A 1 266 ? 58.577 -20.127 -54.924 1.00 71.50 266 GLU A CA 1
ATOM 2217 C C . GLU A 1 266 ? 59.602 -19.595 -53.916 1.00 71.50 266 GLU A C 1
ATOM 2219 O O . GLU A 1 266 ? 59.380 -19.668 -52.708 1.00 71.50 266 GLU A O 1
ATOM 2224 N N . ASP A 1 267 ? 60.703 -19.000 -54.371 1.00 66.75 267 ASP A N 1
ATOM 2225 C CA . ASP A 1 267 ? 61.659 -18.352 -53.472 1.00 66.75 267 ASP A CA 1
ATOM 2226 C C . ASP A 1 267 ? 61.055 -17.106 -52.822 1.00 66.75 267 ASP A C 1
ATOM 2228 O O . ASP A 1 267 ? 61.260 -16.870 -51.630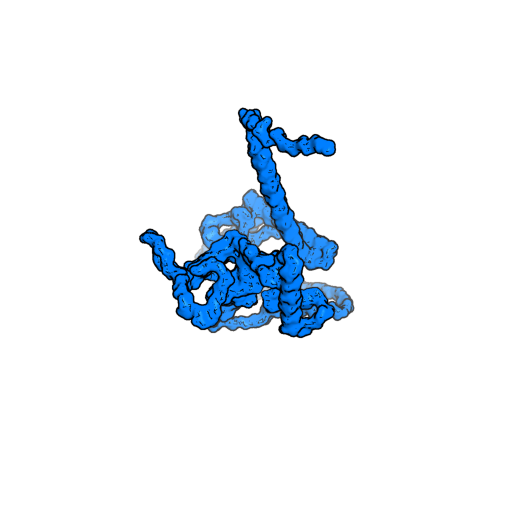 1.00 66.75 267 ASP A O 1
ATOM 2232 N N . ASN A 1 268 ? 60.234 -16.346 -53.550 1.00 70.75 268 ASN A N 1
ATOM 2233 C CA . ASN A 1 268 ? 59.491 -15.224 -52.986 1.00 70.75 268 ASN A CA 1
ATOM 2234 C C . ASN A 1 268 ? 58.439 -15.688 -51.967 1.00 70.75 268 ASN A C 1
ATOM 2236 O O . ASN A 1 268 ? 58.279 -15.034 -50.936 1.00 70.75 268 ASN A O 1
ATOM 2240 N N . THR A 1 269 ? 57.748 -16.814 -52.189 1.00 72.25 269 THR A N 1
ATOM 2241 C CA . THR A 1 269 ? 56.806 -17.364 -51.200 1.00 72.25 269 THR A CA 1
ATOM 2242 C C . THR A 1 269 ? 57.527 -17.951 -49.990 1.00 72.25 269 THR A C 1
ATOM 2244 O O . THR A 1 269 ? 57.090 -17.708 -48.868 1.00 72.25 269 THR A O 1
ATOM 2247 N N . ARG A 1 270 ? 58.676 -18.618 -50.162 1.00 67.25 270 ARG A N 1
ATOM 2248 C CA . ARG A 1 270 ? 59.525 -19.087 -49.050 1.00 67.25 270 ARG A CA 1
ATOM 2249 C C . ARG A 1 270 ? 60.132 -17.938 -48.254 1.00 67.25 270 ARG A C 1
ATOM 2251 O O . ARG A 1 270 ? 60.192 -18.015 -47.030 1.00 67.25 270 ARG A O 1
ATOM 2258 N N . GLN A 1 271 ? 60.560 -16.862 -48.911 1.00 63.91 271 GLN A N 1
ATOM 2259 C CA . GLN A 1 271 ? 61.040 -15.658 -48.232 1.00 63.91 271 GLN A CA 1
ATOM 2260 C C . GLN A 1 271 ? 59.903 -14.914 -47.527 1.00 63.91 271 GLN A C 1
ATOM 2262 O O . GLN A 1 271 ? 60.120 -14.388 -46.437 1.00 63.91 271 GLN A O 1
ATOM 2267 N N . LYS A 1 272 ? 58.691 -14.902 -48.092 1.00 66.62 272 LYS A N 1
ATOM 2268 C CA . LYS A 1 272 ? 57.495 -14.351 -47.443 1.00 66.62 272 LYS A CA 1
ATOM 2269 C C . LYS A 1 272 ? 57.091 -15.176 -46.217 1.00 66.62 272 LYS A C 1
ATOM 2271 O O . LYS A 1 272 ? 56.916 -14.592 -45.156 1.00 66.62 272 LYS A O 1
ATOM 2276 N N . ALA A 1 273 ? 57.087 -16.505 -46.318 1.00 66.19 273 ALA A N 1
ATOM 2277 C CA . ALA A 1 273 ? 56.840 -17.408 -45.195 1.00 66.19 273 ALA A CA 1
ATOM 2278 C C . ALA A 1 273 ? 57.907 -17.263 -44.096 1.00 66.19 273 ALA A C 1
ATOM 2280 O O . ALA A 1 273 ? 57.559 -17.116 -42.932 1.00 66.19 273 ALA A O 1
ATOM 2281 N N . LYS A 1 274 ? 59.200 -17.172 -44.452 1.00 64.38 274 LYS A N 1
ATOM 2282 C CA . LYS A 1 274 ? 60.282 -16.884 -43.489 1.00 64.38 274 LYS A CA 1
ATOM 2283 C C . LYS A 1 274 ? 60.165 -15.499 -42.846 1.00 64.38 274 LYS A C 1
ATOM 2285 O O . LYS A 1 274 ? 60.533 -15.350 -41.686 1.00 64.38 274 LYS A O 1
ATOM 2290 N N . ARG A 1 275 ? 59.672 -14.482 -43.564 1.00 55.91 275 ARG A N 1
ATOM 2291 C CA . ARG A 1 275 ? 59.400 -13.144 -43.004 1.00 55.91 275 ARG A CA 1
ATOM 2292 C C . ARG A 1 275 ? 58.179 -13.154 -42.081 1.00 55.91 275 ARG A C 1
ATOM 2294 O O . ARG A 1 275 ? 58.219 -12.492 -41.053 1.00 55.91 275 ARG A O 1
ATOM 2301 N N . GLU A 1 276 ? 57.148 -13.935 -42.388 1.00 54.47 276 GLU A N 1
ATOM 2302 C CA . GLU A 1 276 ? 55.966 -14.129 -41.535 1.00 54.47 276 GLU A CA 1
ATOM 2303 C C . GLU A 1 276 ? 56.300 -14.947 -40.270 1.00 54.47 276 GLU A C 1
ATOM 2305 O O . GLU A 1 276 ? 55.883 -14.575 -39.172 1.00 54.47 276 GLU A O 1
ATOM 2310 N N . GLU A 1 277 ? 57.148 -15.976 -40.374 1.00 51.56 277 GLU A N 1
ATOM 2311 C CA . GLU A 1 277 ? 57.700 -16.716 -39.228 1.00 51.56 277 GLU A CA 1
ATOM 2312 C C . GLU A 1 277 ? 58.657 -15.857 -38.387 1.00 51.56 277 GLU A C 1
ATOM 2314 O O . GLU A 1 277 ? 58.587 -15.886 -37.158 1.00 51.56 277 GLU A O 1
ATOM 2319 N N . ALA A 1 278 ? 59.508 -15.036 -39.012 1.00 46.66 278 ALA A N 1
ATOM 2320 C CA . ALA A 1 278 ? 60.390 -14.105 -38.306 1.00 46.66 278 ALA A CA 1
ATOM 2321 C C . ALA A 1 278 ? 59.611 -12.966 -37.616 1.00 46.66 278 ALA A C 1
ATOM 2323 O O . ALA A 1 278 ? 59.941 -12.617 -36.482 1.00 46.66 278 ALA A O 1
ATOM 2324 N N . SER A 1 279 ? 58.538 -12.447 -38.229 1.00 50.66 279 SER A N 1
ATOM 2325 C CA . SER A 1 279 ? 57.619 -11.485 -37.597 1.00 50.66 279 SER A CA 1
ATOM 2326 C C . SER A 1 279 ? 56.816 -12.113 -36.453 1.00 50.66 279 SER A C 1
ATOM 2328 O O . SER A 1 279 ? 56.698 -11.501 -35.394 1.00 50.66 279 SER A O 1
ATOM 2330 N N . SER A 1 280 ? 56.337 -13.352 -36.604 1.00 48.94 280 SER A N 1
ATOM 2331 C CA . SER A 1 280 ? 55.695 -14.129 -35.528 1.00 48.94 280 SER A CA 1
ATOM 2332 C C . SER A 1 280 ? 56.648 -14.378 -34.347 1.00 48.94 280 SER A C 1
ATOM 2334 O O . SER A 1 280 ? 56.269 -14.256 -33.180 1.00 48.94 280 SER A O 1
ATOM 2336 N N . SER A 1 281 ? 57.926 -14.633 -34.637 1.00 47.44 281 SER A N 1
ATOM 2337 C CA . SER A 1 281 ? 58.976 -14.870 -33.637 1.00 47.44 281 SER A CA 1
ATOM 2338 C C . SER A 1 281 ? 59.457 -13.592 -32.935 1.00 47.44 281 SER A C 1
ATOM 2340 O O . SER A 1 281 ? 59.847 -13.646 -31.768 1.00 47.44 281 SER A O 1
ATOM 2342 N N . GLN A 1 282 ? 59.423 -12.435 -33.607 1.00 50.19 282 GLN A N 1
ATOM 2343 C CA . GLN A 1 282 ? 59.731 -11.131 -33.001 1.00 50.19 282 GLN A CA 1
ATOM 2344 C C . GLN A 1 282 ? 58.615 -10.634 -32.073 1.00 50.19 282 GLN A C 1
ATOM 2346 O O . GLN A 1 282 ? 58.922 -10.061 -31.031 1.00 50.19 282 GLN A O 1
ATOM 2351 N N . VAL A 1 283 ? 57.343 -10.893 -32.399 1.00 50.00 283 VAL A N 1
ATOM 2352 C CA . VAL A 1 283 ? 56.196 -10.515 -31.548 1.00 50.00 283 VAL A CA 1
ATOM 2353 C C . VAL A 1 283 ? 56.131 -11.367 -30.273 1.00 50.00 283 VAL A C 1
ATOM 2355 O O . VAL A 1 283 ? 55.785 -10.858 -29.212 1.00 50.00 283 VAL A O 1
ATOM 2358 N N . LYS A 1 284 ? 56.548 -12.640 -30.328 1.00 51.62 284 LYS A N 1
ATOM 2359 C CA . LYS A 1 284 ? 56.625 -13.508 -29.137 1.00 51.62 284 LYS A CA 1
ATOM 2360 C C . LYS A 1 284 ? 57.713 -13.104 -28.133 1.00 51.62 284 LYS A C 1
ATOM 2362 O O . LYS A 1 284 ? 57.575 -13.408 -26.959 1.00 51.62 284 LYS A O 1
ATOM 2367 N N . LYS A 1 285 ? 58.774 -12.399 -28.548 1.00 53.38 285 LYS A N 1
ATOM 2368 C CA . LYS A 1 285 ? 59.872 -11.984 -27.646 1.00 53.38 285 LYS A CA 1
ATOM 2369 C C . LYS A 1 285 ? 59.573 -10.736 -26.801 1.00 53.38 285 LYS A C 1
ATOM 2371 O O . LYS A 1 285 ? 60.393 -10.385 -25.958 1.00 53.38 285 LYS A O 1
ATOM 2376 N N . SER A 1 286 ? 58.446 -10.053 -27.011 1.00 60.97 286 SER A N 1
ATOM 2377 C CA . SER A 1 286 ? 58.114 -8.792 -26.321 1.00 60.97 286 SER A CA 1
ATOM 2378 C C . SER A 1 286 ? 56.922 -8.879 -25.362 1.00 60.97 286 SER A C 1
ATOM 2380 O O . SER A 1 286 ? 56.634 -7.903 -24.665 1.00 60.97 286 SER A O 1
ATOM 2382 N N . ILE A 1 287 ? 56.241 -10.025 -25.295 1.00 68.44 287 ILE A N 1
ATOM 2383 C CA . ILE A 1 287 ? 55.061 -10.227 -24.450 1.00 68.44 287 ILE A CA 1
ATOM 2384 C C . ILE A 1 287 ? 55.460 -11.119 -23.267 1.00 68.44 287 ILE A C 1
ATOM 2386 O O . ILE A 1 287 ? 55.928 -12.229 -23.498 1.00 68.44 287 ILE A O 1
ATOM 2390 N N . PRO A 1 288 ? 55.295 -10.659 -22.015 1.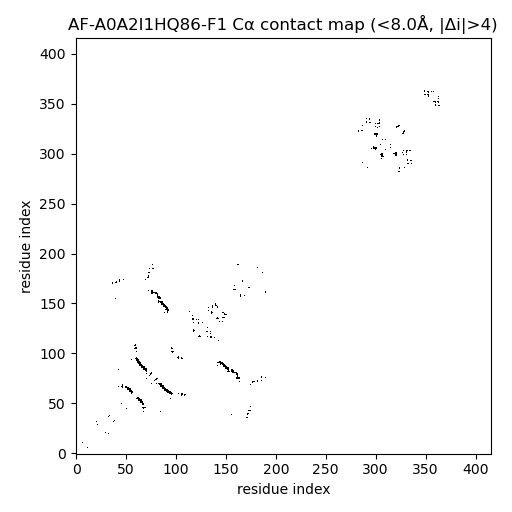00 79.12 288 PRO A N 1
ATOM 2391 C CA . PRO A 1 288 ? 55.526 -11.488 -20.835 1.00 79.12 288 PRO A CA 1
ATOM 2392 C C . PRO A 1 288 ? 54.686 -12.777 -20.846 1.00 79.12 288 PRO A C 1
ATOM 2394 O O . PRO A 1 288 ? 53.480 -12.723 -21.098 1.00 79.12 288 PRO A O 1
ATOM 2397 N N . ASP A 1 289 ? 55.309 -13.917 -20.530 1.00 78.38 289 ASP A N 1
ATOM 2398 C CA . ASP A 1 289 ? 54.670 -15.246 -20.562 1.00 78.38 289 ASP A CA 1
ATOM 2399 C C . ASP A 1 289 ? 53.424 -15.344 -19.663 1.00 78.38 289 ASP A C 1
ATOM 2401 O O . ASP A 1 289 ? 52.465 -16.044 -19.985 1.00 78.38 289 ASP A O 1
ATOM 2405 N N . ASP A 1 290 ? 53.387 -14.589 -18.562 1.00 80.81 290 ASP A N 1
ATOM 2406 C CA . ASP A 1 290 ? 52.272 -14.559 -17.610 1.00 80.81 290 ASP A CA 1
ATOM 2407 C C . ASP A 1 290 ? 51.000 -13.883 -18.158 1.00 80.81 290 ASP A C 1
ATOM 2409 O O . ASP A 1 290 ? 49.932 -13.979 -17.546 1.00 80.81 290 ASP A O 1
ATOM 2413 N N . LEU A 1 291 ? 51.107 -13.193 -19.297 1.00 81.50 291 LEU A N 1
ATOM 2414 C CA . LEU A 1 291 ? 49.999 -12.517 -19.971 1.00 81.50 291 LEU A CA 1
ATOM 2415 C C . LEU A 1 291 ? 49.417 -13.332 -21.129 1.00 81.50 291 LEU A C 1
ATOM 2417 O O . LEU A 1 291 ? 48.305 -13.028 -21.558 1.00 81.50 291 LEU A O 1
ATOM 2421 N N . LEU A 1 292 ? 50.118 -14.368 -21.606 1.00 80.69 292 LEU A N 1
ATOM 2422 C CA . LEU A 1 292 ? 49.692 -15.195 -22.743 1.00 80.69 292 LEU A CA 1
ATOM 2423 C C . LEU A 1 292 ? 48.291 -15.810 -22.573 1.00 80.69 292 LEU A C 1
ATOM 2425 O O . LEU A 1 292 ? 47.518 -15.740 -23.527 1.00 80.69 292 LEU A O 1
ATOM 2429 N N . PRO A 1 293 ? 47.903 -16.341 -21.393 1.00 85.31 293 PRO A N 1
ATOM 2430 C CA . PRO A 1 293 ? 46.572 -16.928 -21.208 1.00 85.31 293 PRO A CA 1
ATOM 2431 C C . PRO A 1 293 ? 45.421 -15.913 -21.266 1.00 85.31 293 PRO A C 1
ATOM 2433 O O . PRO A 1 293 ? 44.264 -16.306 -21.370 1.00 85.31 293 PRO A O 1
ATOM 2436 N N . TYR A 1 294 ? 45.724 -14.616 -21.162 1.00 82.31 294 TYR A N 1
ATOM 2437 C CA . TYR A 1 294 ? 44.739 -13.535 -21.063 1.00 82.31 294 TYR A CA 1
ATOM 2438 C C . TYR A 1 294 ? 44.617 -12.716 -22.351 1.00 82.31 294 TYR A C 1
ATOM 2440 O O . TYR A 1 294 ? 43.971 -11.666 -22.351 1.00 82.31 294 TYR A O 1
ATOM 2448 N N . ILE A 1 295 ? 45.247 -13.164 -23.441 1.00 83.38 295 ILE A N 1
ATOM 2449 C CA . ILE A 1 295 ? 45.128 -12.533 -24.754 1.00 83.38 295 ILE A CA 1
ATOM 2450 C C . ILE A 1 295 ? 43.803 -12.991 -25.385 1.00 83.38 295 ILE A C 1
ATOM 2452 O O . ILE A 1 295 ? 43.650 -14.180 -25.650 1.00 83.38 295 ILE A O 1
ATOM 2456 N N . PRO A 1 296 ? 42.837 -12.087 -25.627 1.00 78.12 296 PRO A N 1
ATOM 2457 C CA . PRO A 1 296 ? 41.616 -12.428 -26.348 1.00 78.12 296 PRO A CA 1
ATOM 2458 C C . PRO A 1 296 ? 41.897 -12.694 -27.835 1.00 78.12 296 PRO A C 1
ATOM 2460 O O . PRO A 1 296 ? 42.748 -12.039 -28.436 1.00 78.12 296 PRO A O 1
ATOM 2463 N N . ASP A 1 297 ? 41.114 -13.590 -28.444 1.00 77.81 297 ASP A N 1
ATOM 2464 C CA . ASP A 1 297 ? 41.189 -13.914 -29.883 1.00 77.81 297 ASP A CA 1
ATOM 2465 C C . ASP A 1 297 ? 40.757 -12.746 -30.792 1.00 77.81 297 ASP A C 1
ATOM 2467 O O . ASP A 1 297 ? 41.015 -12.721 -31.996 1.00 77.81 297 ASP A O 1
ATOM 2471 N N . GLU A 1 298 ? 40.084 -11.754 -30.212 1.00 80.75 298 GLU A N 1
ATOM 2472 C CA . GLU A 1 298 ? 39.589 -10.562 -30.886 1.00 80.75 298 GLU A CA 1
ATOM 2473 C C . GLU A 1 298 ? 40.526 -9.352 -30.678 1.00 80.75 298 GLU A C 1
ATOM 2475 O O . GLU A 1 298 ? 41.180 -9.221 -29.638 1.00 80.75 298 GLU A O 1
ATOM 2480 N N . PRO A 1 299 ? 40.553 -8.391 -31.624 1.00 78.00 299 PRO A N 1
ATOM 2481 C CA . PRO A 1 299 ? 41.406 -7.217 -31.508 1.00 78.00 299 PRO A CA 1
ATOM 2482 C C . PRO A 1 299 ? 41.029 -6.336 -30.305 1.00 78.00 299 PRO A C 1
ATOM 2484 O O . PRO A 1 299 ? 39.854 -6.048 -30.060 1.00 78.00 299 PRO A O 1
ATOM 2487 N N . ILE A 1 300 ? 42.057 -5.871 -29.586 1.00 78.81 300 ILE A N 1
ATOM 2488 C CA . ILE A 1 300 ? 41.935 -5.031 -28.387 1.00 78.81 300 ILE A CA 1
ATOM 2489 C C . ILE A 1 300 ? 41.994 -3.557 -28.784 1.00 78.81 300 ILE A C 1
ATOM 2491 O O . ILE A 1 300 ? 42.879 -3.131 -29.525 1.00 78.81 300 ILE A O 1
ATOM 2495 N N . TYR A 1 301 ? 41.076 -2.760 -28.256 1.00 80.25 301 TYR A N 1
ATOM 2496 C CA . TYR A 1 301 ? 40.978 -1.324 -28.494 1.00 80.25 301 TYR A CA 1
ATOM 2497 C C . TYR A 1 301 ? 41.341 -0.534 -27.232 1.00 80.25 301 TYR A C 1
ATOM 2499 O O . TYR A 1 301 ? 41.586 -1.095 -26.160 1.00 80.25 301 TYR A O 1
ATOM 2507 N N . LYS A 1 302 ? 41.394 0.798 -27.360 1.00 68.69 302 LYS A N 1
ATOM 2508 C CA . LYS A 1 302 ? 41.635 1.708 -26.231 1.00 68.69 302 LYS A CA 1
ATOM 2509 C C . LYS A 1 302 ? 40.685 1.372 -25.065 1.00 68.69 302 LYS A C 1
ATOM 2511 O O . LYS A 1 302 ? 39.519 1.055 -25.290 1.00 68.69 302 LYS A O 1
ATOM 2516 N N . ASP A 1 303 ? 41.215 1.403 -23.843 1.00 65.50 303 ASP A N 1
ATOM 2517 C CA . ASP A 1 303 ? 40.544 1.008 -22.590 1.00 65.50 303 ASP A CA 1
ATOM 2518 C C . ASP A 1 303 ? 40.294 -0.507 -22.414 1.00 65.50 303 ASP A C 1
ATOM 2520 O O . ASP A 1 303 ? 39.468 -0.907 -21.597 1.00 65.50 303 ASP A O 1
ATOM 2524 N N . GLY A 1 304 ? 40.998 -1.367 -23.163 1.00 64.69 304 GLY A N 1
ATOM 2525 C CA . GLY A 1 304 ? 40.935 -2.827 -22.991 1.00 64.69 304 GLY A CA 1
ATOM 2526 C C . GLY A 1 304 ? 39.642 -3.469 -23.493 1.00 64.69 304 GLY A C 1
ATOM 2527 O O . GLY A 1 304 ? 39.334 -4.603 -23.136 1.00 64.69 304 GLY A O 1
ATOM 2528 N N . ARG A 1 305 ? 38.876 -2.749 -24.321 1.00 73.38 305 ARG A N 1
ATOM 2529 C CA . ARG A 1 305 ? 37.638 -3.258 -24.918 1.00 73.38 305 ARG A CA 1
ATOM 2530 C C . ARG A 1 305 ? 37.938 -4.132 -26.122 1.00 73.38 305 ARG A C 1
ATOM 2532 O O . ARG A 1 305 ? 38.814 -3.827 -26.929 1.00 73.38 305 ARG A O 1
ATOM 2539 N N . VAL A 1 306 ? 37.148 -5.182 -26.250 1.00 75.81 306 VAL A N 1
ATOM 2540 C CA . VAL A 1 306 ? 37.235 -6.162 -27.327 1.00 75.81 306 VAL A CA 1
ATOM 2541 C C . VAL A 1 306 ? 36.200 -5.819 -28.410 1.00 75.81 306 VAL A C 1
ATOM 2543 O O . VAL A 1 306 ? 35.214 -5.130 -28.128 1.00 75.81 306 VAL A O 1
ATOM 2546 N N . PHE A 1 307 ? 36.417 -6.240 -29.658 1.00 72.62 307 PHE A N 1
ATOM 2547 C CA . PHE A 1 307 ? 35.572 -5.888 -30.807 1.00 72.62 307 PHE A CA 1
ATOM 2548 C C . PHE A 1 307 ? 34.070 -6.142 -30.588 1.00 72.62 307 PHE A C 1
ATOM 2550 O O . PHE A 1 307 ? 33.227 -5.330 -30.988 1.00 72.62 307 PHE A O 1
ATOM 2557 N N . SER A 1 308 ? 33.715 -7.239 -29.928 1.00 70.69 308 SER A N 1
ATOM 2558 C CA . SER A 1 308 ? 32.351 -7.600 -29.517 1.00 70.69 308 SER A CA 1
ATOM 2559 C C . SER A 1 308 ? 31.644 -6.531 -28.670 1.00 70.69 308 SER A C 1
ATOM 2561 O O . SER A 1 308 ? 30.435 -6.346 -28.811 1.00 70.69 308 SER A O 1
ATOM 2563 N N . LEU A 1 309 ? 32.384 -5.761 -27.868 1.00 70.19 309 LEU A N 1
ATOM 2564 C CA . LEU A 1 309 ? 31.856 -4.746 -26.946 1.00 70.19 309 LEU A CA 1
ATOM 2565 C C . LEU A 1 309 ? 31.748 -3.337 -27.559 1.00 70.19 309 LEU A C 1
ATOM 2567 O O . LEU A 1 309 ? 31.320 -2.403 -26.881 1.00 70.19 309 LEU A O 1
ATOM 2571 N N . LEU A 1 310 ? 32.128 -3.161 -28.830 1.00 74.94 310 LEU A N 1
ATOM 2572 C CA . LEU A 1 310 ? 32.101 -1.863 -29.513 1.00 74.94 310 LEU A CA 1
ATOM 2573 C C . LEU A 1 310 ? 30.772 -1.601 -30.226 1.00 74.94 310 LEU A C 1
ATOM 2575 O O . LEU A 1 310 ? 30.191 -2.470 -30.885 1.00 74.94 310 LEU A O 1
ATOM 2579 N N . THR A 1 311 ? 30.326 -0.348 -30.193 1.00 78.31 311 THR A N 1
ATOM 2580 C CA . THR A 1 311 ? 29.162 0.105 -30.959 1.00 78.31 311 THR A CA 1
ATOM 2581 C C . THR A 1 311 ? 29.464 0.185 -32.461 1.00 78.31 311 THR A C 1
ATOM 2583 O O . THR A 1 311 ? 30.607 0.334 -32.894 1.00 78.31 311 THR A O 1
ATOM 2586 N N . LYS A 1 312 ? 28.419 0.162 -33.303 1.00 76.81 312 LYS A N 1
ATOM 2587 C CA . LYS A 1 312 ? 28.558 0.257 -34.774 1.00 76.81 312 LYS A CA 1
ATOM 2588 C C . LYS A 1 312 ? 29.303 1.517 -35.245 1.00 76.81 312 LYS A C 1
ATOM 2590 O O . LYS A 1 312 ? 29.912 1.489 -36.309 1.00 76.81 312 LYS A O 1
ATOM 2595 N N . LYS A 1 313 ? 29.231 2.617 -34.485 1.00 77.12 313 LYS A N 1
ATOM 2596 C CA . LYS A 1 313 ? 29.944 3.871 -34.785 1.00 77.12 313 LYS A CA 1
ATOM 2597 C C . LYS A 1 313 ? 31.424 3.777 -34.407 1.00 77.12 313 LYS A C 1
ATOM 2599 O O . LYS A 1 313 ? 32.275 4.186 -35.185 1.00 77.12 313 LYS A O 1
ATOM 2604 N N . GLU A 1 314 ? 31.730 3.184 -33.258 1.00 76.38 314 GLU A N 1
ATOM 2605 C CA . GLU A 1 314 ? 33.107 2.994 -32.787 1.00 76.38 314 GLU A CA 1
ATOM 2606 C C . GLU A 1 314 ? 33.881 2.010 -33.669 1.00 76.38 314 GLU A C 1
ATOM 2608 O O . GLU A 1 314 ? 35.024 2.285 -34.021 1.00 76.38 314 GLU A O 1
ATOM 2613 N N . LYS A 1 315 ? 33.231 0.933 -34.131 1.00 76.12 315 LYS A N 1
ATOM 2614 C CA . LYS A 1 315 ? 33.817 -0.035 -35.075 1.00 76.12 315 LYS A CA 1
ATOM 2615 C C . LYS A 1 315 ? 34.285 0.590 -36.393 1.00 76.12 315 LYS A C 1
ATOM 2617 O O . LYS A 1 315 ? 35.190 0.057 -37.019 1.00 76.12 315 LYS A O 1
ATOM 2622 N N . LYS A 1 316 ? 33.668 1.697 -36.822 1.00 74.75 316 LYS A N 1
ATOM 2623 C CA . LYS A 1 316 ? 34.043 2.416 -38.052 1.00 74.75 316 LYS A CA 1
ATOM 2624 C C . LYS A 1 316 ? 35.192 3.407 -37.849 1.00 74.75 316 LYS A C 1
ATOM 2626 O O . LYS A 1 316 ? 35.876 3.725 -38.814 1.00 74.75 316 LYS A O 1
ATOM 2631 N N . ASN A 1 317 ? 35.391 3.891 -36.622 1.00 75.38 317 ASN A N 1
ATOM 2632 C CA . ASN A 1 317 ? 36.260 5.037 -36.342 1.00 75.38 317 ASN A CA 1
ATOM 2633 C C . ASN A 1 317 ? 37.514 4.675 -35.532 1.00 75.38 317 ASN A C 1
ATOM 2635 O O . ASN A 1 317 ? 38.490 5.422 -35.563 1.00 75.38 317 ASN A O 1
ATOM 2639 N N . LEU A 1 318 ? 37.503 3.564 -34.791 1.00 79.31 318 LEU A N 1
ATOM 2640 C CA . LEU A 1 318 ? 38.625 3.153 -33.951 1.00 79.31 318 LEU A CA 1
ATOM 2641 C C . LEU A 1 318 ? 39.528 2.155 -34.674 1.00 79.31 318 LEU A C 1
ATOM 2643 O O . LEU A 1 318 ? 39.060 1.198 -35.289 1.00 79.31 318 LEU A O 1
ATOM 2647 N N . LYS A 1 319 ? 40.839 2.361 -34.536 1.00 77.56 319 LYS A N 1
ATOM 2648 C CA . LYS A 1 319 ? 41.859 1.390 -34.937 1.00 77.56 319 LYS A CA 1
ATOM 2649 C C . LYS A 1 319 ? 42.230 0.508 -33.737 1.00 77.56 319 LYS A C 1
ATOM 2651 O O . LYS A 1 319 ? 42.298 1.033 -32.621 1.00 77.56 319 LYS A O 1
ATOM 2656 N N . PRO A 1 320 ? 42.439 -0.802 -33.944 1.00 82.12 320 PRO A N 1
ATOM 2657 C CA . PRO A 1 320 ? 42.878 -1.694 -32.880 1.00 82.12 320 PRO A CA 1
ATOM 2658 C C . PRO A 1 320 ? 44.299 -1.340 -32.426 1.00 82.12 320 PRO A C 1
ATOM 2660 O O . PRO A 1 320 ? 45.083 -0.771 -33.187 1.00 82.12 320 PRO A O 1
ATOM 2663 N N . LEU A 1 321 ? 44.615 -1.656 -31.173 1.00 82.00 321 LEU A N 1
ATOM 2664 C CA . LEU A 1 321 ? 45.951 -1.484 -30.614 1.00 82.00 321 LEU A CA 1
ATOM 2665 C C . LEU A 1 321 ? 46.911 -2.494 -31.250 1.00 82.00 321 LEU A C 1
ATOM 2667 O O . LEU A 1 321 ? 46.577 -3.669 -31.397 1.00 82.00 321 LEU A O 1
ATOM 2671 N N . GLU A 1 322 ? 48.115 -2.038 -31.594 1.00 78.06 322 GLU A N 1
ATOM 2672 C CA . GLU A 1 322 ? 49.150 -2.901 -32.164 1.00 78.06 322 GLU A CA 1
ATOM 2673 C C . GLU A 1 322 ? 49.626 -3.929 -31.131 1.00 78.06 322 GLU A C 1
ATOM 2675 O O . GLU A 1 322 ? 49.989 -3.570 -30.003 1.00 78.06 322 GLU A O 1
ATOM 2680 N N . ALA A 1 323 ? 49.626 -5.207 -31.521 1.00 77.00 323 ALA A N 1
ATOM 2681 C CA . ALA A 1 323 ? 50.061 -6.307 -30.668 1.00 77.00 323 ALA A CA 1
ATOM 2682 C C . ALA A 1 323 ? 51.519 -6.104 -30.220 1.00 77.00 323 ALA A C 1
ATOM 2684 O O . ALA A 1 323 ? 52.393 -5.799 -31.029 1.00 77.00 323 ALA A O 1
ATOM 2685 N N . GLY A 1 324 ? 51.776 -6.238 -28.917 1.00 74.62 324 GLY A N 1
ATOM 2686 C CA . GLY A 1 324 ? 53.096 -5.997 -28.320 1.00 74.62 324 GLY A CA 1
ATOM 2687 C C . GLY A 1 324 ? 53.437 -4.524 -28.036 1.00 74.62 324 GLY A C 1
ATOM 2688 O O . GLY A 1 324 ? 54.475 -4.250 -27.435 1.00 74.62 324 GLY A O 1
ATOM 2689 N N . SER A 1 325 ? 52.579 -3.559 -28.392 1.00 81.69 325 SER A N 1
ATOM 2690 C CA . SER A 1 325 ? 52.771 -2.154 -27.993 1.00 81.69 325 SER A CA 1
ATOM 2691 C C . SER A 1 325 ? 52.578 -1.954 -26.478 1.00 81.69 325 SER A C 1
ATOM 2693 O O . SER A 1 325 ? 51.848 -2.698 -25.820 1.00 81.69 325 SER A O 1
ATOM 2695 N N . LYS A 1 326 ? 53.190 -0.913 -25.887 1.00 82.31 326 LYS A N 1
ATOM 2696 C CA . LYS A 1 326 ? 53.063 -0.616 -24.439 1.00 82.31 326 LYS A CA 1
ATOM 2697 C C . LYS A 1 326 ? 51.603 -0.444 -23.992 1.00 82.31 326 LYS A C 1
ATOM 2699 O O . LYS A 1 326 ? 51.234 -0.884 -22.902 1.00 82.31 326 LYS A O 1
ATOM 2704 N N . SER A 1 327 ? 50.773 0.183 -24.823 1.00 79.94 327 SER A N 1
ATOM 2705 C CA . SER A 1 327 ? 49.339 0.372 -24.571 1.00 79.94 327 SER A CA 1
ATOM 2706 C C . SER A 1 327 ? 48.564 -0.945 -24.643 1.00 79.94 327 SER A C 1
ATOM 2708 O O . SER A 1 327 ? 47.705 -1.183 -23.797 1.00 79.94 327 SER A O 1
ATOM 2710 N N . TRP A 1 328 ? 48.906 -1.827 -25.584 1.00 85.56 328 TRP A N 1
ATOM 2711 C CA . TRP A 1 328 ? 48.329 -3.168 -25.699 1.00 85.56 328 TRP A CA 1
ATOM 2712 C C . TRP A 1 328 ? 48.693 -4.061 -24.503 1.00 85.56 328 TRP A C 1
ATOM 2714 O O . TRP A 1 328 ? 47.815 -4.665 -23.890 1.00 85.56 328 TRP A O 1
ATOM 2724 N N . ILE A 1 329 ? 49.961 -4.057 -24.074 1.00 83.50 329 ILE A N 1
ATOM 2725 C CA . ILE A 1 329 ? 50.409 -4.790 -22.876 1.00 83.50 329 ILE A CA 1
ATOM 2726 C C . ILE A 1 329 ? 49.698 -4.266 -21.619 1.00 83.50 329 ILE A C 1
ATOM 2728 O O . ILE A 1 329 ? 49.280 -5.047 -20.767 1.00 83.50 329 ILE A O 1
ATOM 2732 N N . THR A 1 330 ? 49.521 -2.946 -21.501 1.00 86.06 330 THR A N 1
ATOM 2733 C CA . THR A 1 330 ? 48.789 -2.338 -20.375 1.00 86.06 330 THR A CA 1
ATOM 2734 C C . THR A 1 330 ? 47.322 -2.769 -20.363 1.00 86.06 330 THR A C 1
ATOM 2736 O O . THR A 1 330 ? 46.786 -3.090 -19.302 1.00 86.06 330 THR A O 1
ATOM 2739 N N . ALA A 1 331 ? 46.686 -2.841 -21.535 1.00 84.75 331 ALA A N 1
ATOM 2740 C CA . ALA A 1 331 ? 45.321 -3.336 -21.662 1.00 84.75 331 ALA A CA 1
ATOM 2741 C C . ALA A 1 331 ? 45.201 -4.800 -21.208 1.00 84.75 331 ALA A C 1
ATOM 2743 O O . ALA A 1 331 ? 44.314 -5.121 -20.421 1.00 84.75 331 ALA A O 1
ATOM 2744 N N . ILE A 1 332 ? 46.130 -5.671 -21.607 1.00 84.94 332 ILE A N 1
ATOM 2745 C CA . ILE A 1 332 ? 46.107 -7.086 -21.198 1.00 84.94 332 ILE A CA 1
ATOM 2746 C C . ILE A 1 332 ? 46.391 -7.261 -19.713 1.00 84.94 332 ILE A C 1
ATOM 2748 O O . ILE A 1 332 ? 45.737 -8.071 -19.063 1.00 84.94 332 ILE A O 1
ATOM 2752 N N . ARG A 1 333 ? 47.287 -6.461 -19.126 1.00 88.06 333 ARG A N 1
ATOM 2753 C CA . ARG A 1 333 ? 47.462 -6.439 -17.665 1.00 88.06 333 ARG A CA 1
ATOM 2754 C C . ARG A 1 333 ? 46.168 -6.071 -16.942 1.00 88.06 333 ARG A C 1
ATOM 2756 O O . ARG A 1 333 ? 45.882 -6.647 -15.898 1.00 88.06 333 ARG A O 1
ATOM 2763 N N . SER A 1 334 ? 45.371 -5.156 -17.496 1.00 86.62 334 SER A N 1
ATOM 2764 C CA . SER A 1 334 ? 44.051 -4.833 -16.946 1.00 86.62 334 SER A CA 1
ATOM 2765 C C . SER A 1 334 ? 43.062 -5.992 -17.093 1.00 86.62 334 SER A C 1
ATOM 2767 O O . SER A 1 334 ? 42.283 -6.228 -16.174 1.00 86.62 334 SER A O 1
ATOM 2769 N N . ILE A 1 335 ? 43.092 -6.720 -18.214 1.00 86.25 335 ILE A N 1
ATOM 2770 C CA . ILE A 1 335 ? 42.261 -7.917 -18.425 1.00 86.25 335 ILE A CA 1
ATOM 2771 C C . ILE A 1 335 ? 42.629 -8.998 -17.406 1.00 86.25 335 ILE A C 1
ATOM 2773 O O . ILE A 1 335 ? 41.746 -9.497 -16.711 1.00 86.25 335 ILE A O 1
ATOM 2777 N N . LYS A 1 336 ? 43.926 -9.299 -17.260 1.00 89.56 336 LYS A N 1
ATOM 2778 C CA . LYS A 1 336 ? 44.445 -10.235 -16.256 1.00 89.56 336 LYS A CA 1
ATOM 2779 C C . LYS A 1 336 ? 44.009 -9.836 -14.848 1.00 89.56 336 LYS A C 1
ATOM 2781 O O . LYS A 1 336 ? 43.421 -10.650 -14.150 1.00 89.56 336 LYS A O 1
ATOM 2786 N N . LYS A 1 337 ? 44.204 -8.569 -14.464 1.00 89.75 337 LYS A N 1
ATOM 2787 C CA . LYS A 1 337 ? 43.777 -8.057 -13.154 1.00 89.75 337 LYS A CA 1
ATOM 2788 C C . LYS A 1 337 ? 42.278 -8.268 -12.916 1.00 89.75 337 LYS A C 1
ATOM 2790 O O . LYS A 1 337 ? 41.896 -8.756 -11.864 1.00 89.75 337 LYS A O 1
ATOM 2795 N N . ASN A 1 338 ? 41.436 -7.959 -13.901 1.00 87.50 338 ASN A N 1
ATOM 2796 C CA . ASN A 1 338 ? 39.992 -8.162 -13.780 1.00 87.50 338 ASN A CA 1
ATOM 2797 C C . ASN A 1 338 ? 39.618 -9.649 -13.647 1.00 87.50 338 ASN A C 1
ATOM 2799 O O . ASN A 1 338 ? 38.675 -9.980 -12.929 1.00 87.50 338 ASN A O 1
ATOM 2803 N N . ALA A 1 339 ? 40.329 -10.540 -14.341 1.00 87.56 339 ALA A N 1
ATOM 2804 C CA . ALA A 1 339 ? 40.130 -11.982 -14.227 1.00 87.56 339 ALA A CA 1
ATOM 2805 C C . ALA A 1 339 ? 40.553 -12.502 -12.843 1.00 87.56 339 ALA A C 1
ATOM 2807 O O . ALA A 1 339 ? 39.802 -13.255 -12.222 1.00 87.56 339 ALA A O 1
ATOM 2808 N N . ASP A 1 340 ? 41.698 -12.042 -12.335 1.00 89.19 340 ASP A N 1
ATOM 2809 C CA . ASP A 1 340 ? 42.185 -12.356 -10.990 1.00 89.19 340 ASP A CA 1
ATOM 2810 C C . ASP A 1 340 ? 41.205 -11.844 -9.916 1.00 89.19 340 ASP A C 1
ATOM 2812 O O . ASP A 1 340 ? 40.804 -12.608 -9.037 1.00 89.19 340 ASP A O 1
ATOM 2816 N N . ASP A 1 341 ? 40.728 -10.600 -10.030 1.00 89.31 341 ASP A N 1
ATOM 2817 C CA . ASP A 1 341 ? 39.734 -10.004 -9.125 1.00 89.31 341 ASP A CA 1
ATOM 2818 C C . ASP A 1 341 ? 38.405 -10.782 -9.149 1.00 89.31 341 ASP A C 1
ATOM 2820 O O . ASP A 1 341 ? 37.780 -11.004 -8.107 1.00 89.31 341 ASP A O 1
ATOM 2824 N N . LYS A 1 342 ? 37.967 -11.237 -10.332 1.00 89.06 342 LYS A N 1
ATOM 2825 C CA . LYS A 1 342 ? 36.765 -12.069 -10.475 1.00 89.06 342 LYS A CA 1
ATOM 2826 C C . LYS A 1 342 ? 36.944 -13.422 -9.787 1.00 89.06 342 LYS A C 1
ATOM 2828 O O . LYS A 1 342 ? 36.057 -13.837 -9.046 1.00 89.06 342 LYS A O 1
ATOM 2833 N N . ARG A 1 343 ? 38.092 -14.076 -9.977 1.00 90.12 343 ARG A N 1
ATOM 2834 C CA . ARG A 1 343 ? 38.409 -15.354 -9.326 1.00 90.12 343 ARG A CA 1
ATOM 2835 C C . ARG A 1 343 ? 38.453 -15.215 -7.804 1.00 90.12 343 ARG A C 1
ATOM 2837 O O . ARG A 1 343 ? 37.899 -16.052 -7.101 1.00 90.12 343 ARG A O 1
ATOM 2844 N N . GLN A 1 344 ? 39.063 -14.147 -7.290 1.00 90.81 344 GLN A N 1
ATOM 2845 C CA . GLN A 1 344 ? 39.081 -13.857 -5.852 1.00 90.81 344 GLN A CA 1
ATOM 2846 C C . GLN A 1 344 ? 37.672 -13.637 -5.298 1.00 90.81 344 GLN A C 1
ATOM 2848 O O . GLN A 1 344 ? 37.330 -14.160 -4.239 1.00 90.81 344 GLN A O 1
ATOM 2853 N N . ARG A 1 345 ? 36.825 -12.913 -6.036 1.00 86.81 345 ARG A N 1
ATOM 2854 C CA . ARG A 1 345 ? 35.420 -12.713 -5.669 1.00 86.81 345 ARG A CA 1
ATOM 2855 C C . ARG A 1 345 ? 34.645 -14.030 -5.635 1.00 86.81 345 ARG A C 1
ATOM 2857 O O . ARG A 1 345 ? 33.871 -14.249 -4.710 1.00 86.81 345 ARG A O 1
ATOM 2864 N N . GLU A 1 346 ? 34.855 -14.904 -6.615 1.00 88.75 346 GLU A N 1
ATOM 2865 C CA . GLU A 1 346 ? 34.218 -16.222 -6.645 1.00 88.75 346 GLU A CA 1
ATOM 2866 C C . GLU A 1 346 ? 34.613 -17.062 -5.424 1.00 88.75 346 GLU A C 1
ATOM 2868 O O . GLU A 1 346 ? 33.718 -17.584 -4.766 1.00 88.75 346 GLU A O 1
ATOM 2873 N N . ILE A 1 347 ? 35.905 -17.106 -5.073 1.00 92.56 347 ILE A N 1
ATOM 2874 C CA . ILE A 1 347 ? 36.412 -17.801 -3.875 1.00 92.56 347 ILE A CA 1
ATOM 2875 C C . ILE A 1 347 ? 35.805 -17.216 -2.594 1.00 92.56 347 ILE A C 1
ATOM 2877 O O . ILE A 1 347 ? 35.399 -17.956 -1.699 1.00 92.56 347 ILE A O 1
ATOM 2881 N N . TYR A 1 348 ? 35.727 -15.887 -2.495 1.00 92.31 348 TYR A N 1
ATOM 2882 C CA . TYR A 1 348 ? 35.114 -15.210 -1.354 1.00 92.31 348 TYR A CA 1
ATOM 2883 C C . TYR A 1 348 ? 33.653 -15.636 -1.159 1.00 92.31 348 TYR A C 1
ATOM 2885 O O . TYR A 1 348 ? 33.270 -16.004 -0.049 1.00 92.31 348 TYR A O 1
ATOM 2893 N N . PHE A 1 349 ? 32.855 -15.649 -2.232 1.00 88.88 349 PHE A N 1
ATOM 2894 C CA . PHE A 1 349 ? 31.454 -16.058 -2.146 1.00 88.88 349 PHE A CA 1
ATOM 2895 C C . PHE A 1 349 ? 31.273 -17.556 -1.926 1.00 88.88 349 PHE A C 1
ATOM 2897 O O . PHE A 1 349 ? 30.336 -17.931 -1.229 1.00 88.88 349 PHE A O 1
ATOM 2904 N N . ASP A 1 350 ? 32.164 -18.407 -2.433 1.00 89.38 350 ASP A N 1
ATOM 2905 C CA . ASP A 1 350 ? 32.128 -19.844 -2.136 1.00 89.38 350 ASP A CA 1
ATOM 2906 C C . ASP A 1 350 ? 32.370 -20.100 -0.638 1.00 89.38 350 ASP A C 1
ATOM 2908 O O . ASP A 1 350 ? 31.611 -20.831 0.003 1.00 89.38 350 ASP A O 1
ATOM 2912 N N . ASN A 1 351 ? 33.347 -19.410 -0.040 1.00 92.75 351 ASN A N 1
ATOM 2913 C CA . ASN A 1 351 ? 33.595 -19.469 1.402 1.00 92.75 351 ASN A CA 1
ATOM 2914 C C . ASN A 1 351 ? 32.414 -18.912 2.214 1.00 92.75 351 ASN A C 1
ATOM 2916 O O . ASN A 1 351 ? 32.017 -19.505 3.215 1.00 92.75 351 ASN A O 1
ATOM 2920 N N . LEU A 1 352 ? 31.831 -17.788 1.788 1.00 89.94 352 LEU A N 1
ATOM 2921 C CA . LEU A 1 352 ? 30.685 -17.168 2.460 1.00 89.94 352 LEU A CA 1
ATOM 2922 C C . LEU A 1 352 ? 29.441 -18.069 2.403 1.00 89.94 352 LEU A C 1
ATOM 2924 O O . LEU A 1 352 ? 28.777 -18.281 3.415 1.00 89.94 352 LEU A O 1
ATOM 2928 N N . SER A 1 353 ? 29.176 -18.653 1.233 1.00 91.88 353 SER A N 1
ATOM 2929 C CA . SER A 1 353 ? 28.104 -19.621 0.986 1.00 91.88 353 SER A CA 1
ATOM 2930 C C . SER A 1 353 ? 28.250 -20.848 1.886 1.00 91.88 353 SER A C 1
ATOM 2932 O O . SER A 1 353 ? 27.271 -21.262 2.509 1.00 91.88 353 SER A O 1
ATOM 2934 N N . SER A 1 354 ? 29.473 -21.381 2.008 1.00 91.81 354 SER A N 1
ATOM 2935 C CA . SER A 1 354 ? 29.791 -22.496 2.904 1.00 91.81 354 SER A CA 1
ATOM 2936 C C . SER A 1 354 ? 29.601 -22.123 4.374 1.00 91.81 354 SER A C 1
ATOM 2938 O O . SER A 1 354 ? 28.998 -22.884 5.122 1.00 91.81 354 SER A O 1
ATOM 2940 N N . ASN A 1 355 ? 30.069 -20.947 4.799 1.00 90.62 355 ASN A N 1
ATOM 2941 C CA . ASN A 1 355 ? 29.943 -20.498 6.189 1.00 90.62 355 ASN A CA 1
ATOM 2942 C C . ASN A 1 355 ? 28.484 -20.276 6.603 1.00 90.62 355 ASN A C 1
ATOM 2944 O O . ASN A 1 355 ? 28.133 -20.464 7.766 1.00 90.62 355 ASN A O 1
ATOM 2948 N N . TRP A 1 356 ? 27.635 -19.851 5.668 1.00 88.12 356 TRP A N 1
ATOM 2949 C CA . TRP A 1 356 ? 26.224 -19.573 5.931 1.00 88.12 356 TRP A CA 1
ATOM 2950 C C . TRP A 1 356 ? 25.300 -20.752 5.615 1.00 88.12 356 TRP A C 1
ATOM 2952 O O . TRP A 1 356 ? 24.097 -20.625 5.820 1.00 88.12 356 TRP A O 1
ATOM 2962 N N . ASN A 1 357 ? 25.825 -21.888 5.136 1.00 90.56 357 ASN A N 1
ATOM 2963 C CA . ASN A 1 357 ? 25.031 -23.023 4.646 1.00 90.56 357 ASN A CA 1
ATOM 2964 C C . ASN A 1 357 ? 23.937 -22.589 3.646 1.00 90.56 357 ASN A C 1
ATOM 2966 O O . ASN A 1 357 ? 22.794 -23.042 3.705 1.00 90.56 357 ASN A O 1
ATOM 2970 N N . THR A 1 358 ? 24.275 -21.667 2.742 1.00 89.94 358 THR A N 1
ATOM 2971 C CA . THR A 1 358 ? 23.365 -21.134 1.711 1.00 89.94 358 THR A CA 1
ATOM 2972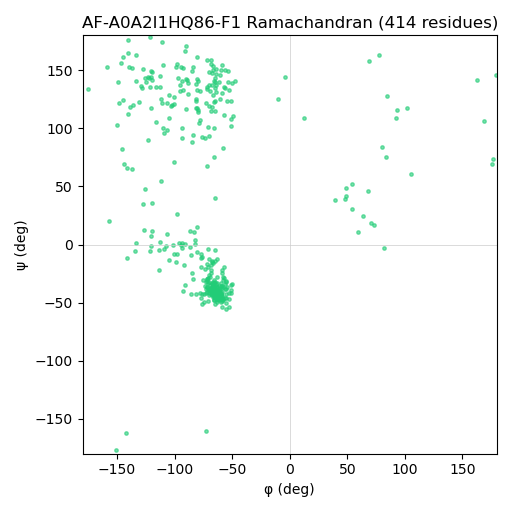 C C . THR A 1 358 ? 23.927 -21.384 0.315 1.00 89.94 358 THR A C 1
ATOM 2974 O O . THR A 1 358 ? 25.000 -21.968 0.180 1.00 89.94 358 THR A O 1
ATOM 2977 N N . SER A 1 359 ? 23.204 -20.976 -0.735 1.00 91.38 359 SER A N 1
ATOM 2978 C CA . SER A 1 359 ? 23.727 -20.979 -2.103 1.00 91.38 359 SER A CA 1
ATOM 2979 C C . SER A 1 359 ? 24.533 -19.712 -2.407 1.00 91.38 359 SER A C 1
ATOM 2981 O O . SER A 1 359 ? 24.249 -18.634 -1.878 1.00 91.38 359 SER A O 1
ATOM 2983 N N . LYS A 1 360 ? 25.491 -19.823 -3.338 1.00 87.56 360 LYS A N 1
ATOM 2984 C CA . LYS A 1 360 ? 26.363 -18.720 -3.775 1.00 87.56 360 LYS A CA 1
ATOM 2985 C C . LYS A 1 360 ? 25.578 -17.478 -4.201 1.00 87.56 360 LYS A C 1
ATOM 2987 O O . LYS A 1 360 ? 25.923 -16.366 -3.823 1.00 87.56 360 LYS A O 1
ATOM 2992 N N . THR A 1 361 ? 24.474 -17.674 -4.922 1.00 86.44 361 THR A N 1
ATOM 2993 C CA . THR A 1 361 ? 23.601 -16.583 -5.380 1.00 86.44 361 THR A CA 1
ATOM 2994 C C . THR A 1 361 ? 22.954 -15.830 -4.219 1.00 86.44 361 THR A C 1
ATOM 2996 O O . THR A 1 361 ? 22.843 -14.611 -4.264 1.00 86.44 361 THR A O 1
ATOM 2999 N N . ILE A 1 362 ? 22.548 -16.541 -3.163 1.00 80.62 362 ILE A N 1
ATOM 3000 C CA . ILE A 1 362 ? 21.942 -15.929 -1.975 1.00 80.62 362 ILE A CA 1
ATOM 3001 C C . ILE A 1 362 ? 23.007 -15.178 -1.171 1.00 80.62 362 ILE A C 1
ATOM 3003 O O . ILE A 1 362 ? 22.757 -14.061 -0.726 1.00 80.62 362 ILE A O 1
ATOM 3007 N N . ALA A 1 363 ? 24.208 -15.746 -1.028 1.00 86.06 363 ALA A N 1
ATOM 3008 C CA . ALA A 1 363 ? 25.330 -15.075 -0.374 1.00 86.06 363 ALA A CA 1
ATOM 3009 C C . ALA A 1 363 ? 25.706 -13.761 -1.093 1.00 86.06 363 ALA A C 1
ATOM 3011 O O . ALA A 1 363 ? 25.885 -12.730 -0.443 1.00 86.06 363 ALA A O 1
ATOM 3012 N N . GLU A 1 364 ? 25.735 -13.771 -2.430 1.00 88.75 364 GLU A N 1
ATOM 3013 C CA . GLU A 1 364 ? 25.944 -12.578 -3.263 1.00 88.75 364 GLU A CA 1
ATOM 3014 C C . GLU A 1 364 ? 24.852 -11.515 -3.071 1.00 88.75 364 GLU A C 1
ATOM 3016 O O . GLU A 1 364 ? 25.154 -10.331 -2.897 1.00 88.75 364 GLU A O 1
ATOM 3021 N N . GLU A 1 365 ? 23.575 -11.904 -3.083 1.00 88.25 365 GLU A N 1
ATOM 3022 C CA . GLU A 1 365 ? 22.457 -10.977 -2.868 1.00 88.25 365 GLU A CA 1
ATOM 3023 C C . GLU A 1 365 ? 22.487 -10.347 -1.471 1.00 88.25 365 GLU A C 1
ATOM 3025 O O . GLU A 1 365 ? 22.284 -9.137 -1.334 1.00 88.25 365 GLU A O 1
ATOM 3030 N N . CYS A 1 366 ? 22.787 -11.141 -0.444 1.00 84.38 366 CYS A N 1
ATOM 3031 C CA . CYS A 1 366 ? 22.889 -10.683 0.937 1.00 84.38 366 CYS A CA 1
ATOM 3032 C C . CYS A 1 366 ? 24.035 -9.683 1.144 1.00 84.38 366 CYS A C 1
ATOM 3034 O O . CYS A 1 366 ? 23.840 -8.660 1.807 1.00 84.38 366 CYS A O 1
ATOM 3036 N N . GLU A 1 367 ? 25.207 -9.929 0.558 1.00 88.62 367 GLU A N 1
ATOM 3037 C CA . GLU A 1 367 ? 26.347 -9.010 0.649 1.00 88.62 367 GLU A CA 1
ATOM 3038 C C . GLU A 1 367 ? 26.060 -7.696 -0.091 1.00 88.62 367 GLU A C 1
ATOM 3040 O O . GLU A 1 367 ? 26.289 -6.605 0.436 1.00 88.62 367 GLU A O 1
ATOM 3045 N N . ASN A 1 368 ? 25.451 -7.775 -1.279 1.00 87.94 368 ASN A N 1
ATOM 3046 C CA . ASN A 1 368 ? 25.027 -6.596 -2.037 1.00 87.94 368 ASN A CA 1
ATOM 3047 C C . ASN A 1 368 ? 23.986 -5.765 -1.272 1.00 87.94 368 ASN A C 1
ATOM 3049 O O . ASN A 1 368 ? 24.052 -4.530 -1.259 1.00 87.94 368 ASN A O 1
ATOM 3053 N N . PHE A 1 369 ? 23.029 -6.428 -0.618 1.00 86.81 369 PHE A N 1
ATOM 3054 C CA . PHE A 1 369 ? 22.040 -5.764 0.225 1.00 86.81 369 PHE A CA 1
ATOM 3055 C C . PHE A 1 369 ? 22.701 -5.083 1.427 1.00 86.81 369 PHE A C 1
ATOM 3057 O O . PHE A 1 369 ? 22.415 -3.915 1.696 1.00 86.81 369 PHE A O 1
ATOM 3064 N N . SER A 1 370 ? 23.630 -5.772 2.093 1.00 86.50 370 SER A N 1
ATOM 3065 C CA . SER A 1 370 ? 24.377 -5.243 3.238 1.00 86.50 370 SER A CA 1
ATOM 3066 C C . SER A 1 370 ? 25.202 -4.020 2.845 1.00 86.50 370 SER A C 1
ATOM 3068 O O . SER A 1 370 ? 25.066 -2.968 3.463 1.00 86.50 370 SER A O 1
ATOM 3070 N N . SER A 1 371 ? 25.952 -4.097 1.743 1.00 86.38 371 SER A N 1
ATOM 3071 C CA . SER A 1 371 ? 26.726 -2.974 1.203 1.00 86.38 371 SER A CA 1
ATOM 3072 C C . SER A 1 371 ? 25.842 -1.767 0.860 1.00 86.38 371 SER A C 1
ATOM 3074 O O . SER A 1 371 ? 26.143 -0.632 1.238 1.00 86.38 371 SER A O 1
ATOM 3076 N N . THR A 1 372 ? 24.697 -2.006 0.210 1.00 88.12 372 THR A N 1
ATOM 3077 C CA . THR A 1 372 ? 23.732 -0.948 -0.136 1.00 88.12 372 THR A CA 1
ATOM 3078 C C . THR A 1 372 ? 23.151 -0.291 1.114 1.00 88.12 372 THR A C 1
ATOM 3080 O O . THR A 1 372 ? 23.022 0.936 1.176 1.00 88.12 372 THR A O 1
ATOM 3083 N N . LEU A 1 373 ? 22.819 -1.094 2.126 1.00 89.12 373 LEU A N 1
ATOM 3084 C CA . LEU A 1 373 ? 22.303 -0.609 3.398 1.00 89.12 373 LEU A CA 1
ATOM 3085 C C . LEU A 1 373 ? 23.351 0.234 4.130 1.00 89.12 373 LEU A C 1
ATOM 3087 O O . LEU A 1 373 ? 23.033 1.343 4.554 1.00 89.12 373 LEU A O 1
ATOM 3091 N N . THR A 1 374 ? 24.597 -0.236 4.214 1.00 90.75 374 THR A N 1
ATOM 3092 C CA . THR A 1 374 ? 25.710 0.508 4.818 1.00 90.75 374 THR A CA 1
ATOM 3093 C C . THR A 1 374 ? 25.967 1.820 4.082 1.00 90.75 374 THR A C 1
ATOM 3095 O O . THR A 1 374 ? 26.124 2.859 4.718 1.00 90.75 374 THR A O 1
ATOM 3098 N N . HIS A 1 375 ? 25.935 1.825 2.746 1.00 90.06 375 HIS A N 1
ATOM 3099 C CA . HIS A 1 375 ? 26.064 3.056 1.966 1.00 90.06 375 HIS A CA 1
ATOM 3100 C C . HIS A 1 375 ? 24.938 4.050 2.284 1.00 90.06 375 HIS A C 1
ATOM 3102 O O . HIS A 1 375 ? 25.189 5.243 2.473 1.00 90.06 375 HIS A O 1
ATOM 3108 N N . TYR A 1 376 ? 23.690 3.578 2.357 1.00 86.44 376 TYR A N 1
ATOM 3109 C CA . TYR A 1 376 ? 22.544 4.421 2.696 1.00 86.44 376 TYR A CA 1
ATOM 3110 C C . TYR A 1 376 ? 22.639 4.971 4.123 1.00 86.44 376 TYR A C 1
ATOM 3112 O O . TYR A 1 376 ? 22.426 6.163 4.334 1.00 86.44 376 TYR A O 1
ATOM 3120 N N . GLN A 1 377 ? 23.028 4.134 5.085 1.00 89.06 377 GLN A N 1
ATOM 3121 C CA . GLN A 1 377 ? 23.274 4.542 6.466 1.00 89.06 377 GLN A CA 1
ATOM 3122 C C . GLN A 1 377 ? 24.369 5.606 6.540 1.00 89.06 377 GLN A C 1
ATOM 3124 O O . GLN A 1 377 ? 24.135 6.668 7.105 1.00 89.06 377 GLN A O 1
ATOM 3129 N N . ASN A 1 378 ? 25.518 5.386 5.899 1.00 86.81 378 ASN A N 1
ATOM 3130 C CA . ASN A 1 378 ? 26.611 6.358 5.863 1.00 86.81 378 ASN A CA 1
ATOM 3131 C C . ASN A 1 378 ? 26.186 7.680 5.208 1.00 86.81 378 ASN A C 1
ATOM 3133 O O . ASN A 1 378 ? 26.541 8.750 5.697 1.00 86.81 378 ASN A O 1
ATOM 3137 N N . SER A 1 379 ? 25.377 7.618 4.148 1.00 85.69 379 SER A N 1
ATOM 3138 C CA . SER A 1 379 ? 24.824 8.809 3.491 1.00 85.69 379 SER A CA 1
ATOM 3139 C C . SER A 1 379 ? 23.881 9.586 4.416 1.00 85.69 379 SER A C 1
ATOM 3141 O O . SER A 1 379 ? 23.943 10.812 4.472 1.00 85.69 379 SER A O 1
ATOM 3143 N N . LEU A 1 380 ? 23.027 8.885 5.170 1.00 81.56 380 LEU A N 1
ATOM 3144 C CA . LEU A 1 380 ? 22.154 9.501 6.170 1.00 81.56 380 LEU A CA 1
ATOM 3145 C C . LEU A 1 380 ? 22.950 10.108 7.326 1.00 81.56 380 LEU A C 1
ATOM 3147 O O . LEU A 1 380 ? 22.650 11.225 7.737 1.00 81.56 380 LEU A O 1
ATOM 3151 N N . TYR A 1 381 ? 23.973 9.414 7.827 1.00 80.50 381 TYR A N 1
ATOM 3152 C CA . TYR A 1 381 ? 24.843 9.945 8.874 1.00 80.50 381 TYR A CA 1
ATOM 3153 C C . TYR A 1 381 ? 25.583 11.198 8.408 1.00 80.50 381 TYR A C 1
ATOM 3155 O O . TYR A 1 381 ? 25.610 12.177 9.145 1.00 80.50 381 TYR A O 1
ATOM 3163 N N . ALA A 1 382 ? 26.096 11.220 7.176 1.00 82.38 382 ALA A N 1
ATOM 3164 C CA . ALA A 1 382 ? 26.721 12.409 6.604 1.00 82.38 382 ALA A CA 1
ATOM 3165 C C . ALA A 1 382 ? 25.745 13.598 6.529 1.00 82.38 382 ALA A C 1
ATOM 3167 O O . ALA A 1 382 ? 26.112 14.708 6.910 1.00 82.38 382 ALA A O 1
ATOM 3168 N N . LEU A 1 383 ? 24.495 13.356 6.112 1.00 80.50 383 LEU A N 1
ATOM 3169 C CA . LEU A 1 383 ? 23.445 14.378 6.037 1.00 80.50 383 LEU A CA 1
ATOM 3170 C C . LEU A 1 383 ? 23.084 14.938 7.425 1.00 80.50 383 LEU A C 1
ATOM 3172 O O . LEU A 1 383 ? 23.016 16.149 7.629 1.00 80.50 383 LEU A O 1
ATOM 3176 N N . ILE A 1 384 ? 22.902 14.050 8.405 1.00 78.25 384 ILE A N 1
ATOM 3177 C CA . ILE A 1 384 ? 22.577 14.424 9.787 1.00 78.25 384 ILE A CA 1
ATOM 3178 C C . ILE A 1 384 ? 23.749 15.183 10.425 1.00 78.25 384 ILE A C 1
ATOM 3180 O O . ILE A 1 384 ? 23.534 16.173 11.124 1.00 78.25 384 ILE A O 1
ATOM 3184 N N . SER A 1 385 ? 24.991 14.771 10.161 1.00 75.75 385 SER A N 1
ATOM 3185 C CA . SER A 1 385 ? 26.187 15.480 10.621 1.00 75.75 385 SER A CA 1
ATOM 3186 C C . SER A 1 385 ? 26.333 16.863 9.979 1.00 75.75 385 SER A C 1
ATOM 3188 O O . SER A 1 385 ? 26.733 17.796 10.677 1.00 75.75 385 SER A O 1
ATOM 3190 N N . SER A 1 386 ? 25.966 17.038 8.703 1.00 68.69 386 SER A N 1
ATOM 3191 C CA . SER A 1 386 ? 25.952 18.363 8.068 1.00 68.69 386 SER A CA 1
ATOM 3192 C C . SER A 1 386 ? 24.864 19.282 8.633 1.00 68.69 386 SER A C 1
ATOM 3194 O O . SER A 1 386 ? 25.146 20.446 8.916 1.00 68.69 386 SER A O 1
ATOM 3196 N N . ASP A 1 387 ? 23.662 18.767 8.908 1.00 60.38 387 ASP A N 1
ATOM 3197 C CA . ASP A 1 387 ? 22.565 19.557 9.494 1.00 60.38 387 ASP A CA 1
ATOM 3198 C C . ASP A 1 387 ? 22.873 20.000 10.937 1.00 60.38 387 ASP A C 1
ATOM 3200 O O . ASP A 1 387 ? 22.492 21.095 11.374 1.00 60.38 387 ASP A O 1
ATOM 3204 N N . PHE A 1 388 ? 23.623 19.179 11.681 1.00 56.62 388 PHE A N 1
ATOM 3205 C CA . PHE A 1 388 ? 24.072 19.509 13.035 1.00 56.62 388 PHE A CA 1
ATOM 3206 C C . PHE A 1 388 ? 25.167 20.590 13.053 1.00 56.62 388 PHE A C 1
ATOM 3208 O O . PHE A 1 388 ? 25.238 21.373 14.001 1.00 56.62 388 PHE A O 1
ATOM 3215 N N . LEU A 1 389 ? 25.994 20.675 12.004 1.00 54.25 389 LEU A N 1
ATOM 3216 C CA . LEU A 1 389 ? 26.993 21.737 11.830 1.00 54.25 389 LEU A CA 1
ATOM 3217 C C . LEU A 1 389 ? 26.344 23.071 11.423 1.00 54.25 389 LEU A C 1
ATOM 3219 O O . LEU A 1 389 ? 26.644 24.094 12.038 1.00 54.25 389 LEU A O 1
ATOM 3223 N N . ILE A 1 390 ? 25.368 23.054 10.509 1.00 55.94 390 ILE A N 1
ATOM 3224 C CA . ILE A 1 390 ? 24.615 24.254 10.083 1.00 55.94 390 ILE A CA 1
ATOM 3225 C C . ILE A 1 390 ? 23.814 24.859 11.253 1.00 55.94 390 ILE A C 1
ATOM 3227 O O . ILE A 1 390 ? 23.750 26.078 11.429 1.00 55.94 390 ILE A O 1
ATOM 3231 N N . SER A 1 391 ? 23.262 24.014 12.129 1.00 54.03 391 SER A N 1
ATOM 3232 C CA . SER A 1 391 ? 22.550 24.461 13.337 1.00 54.03 391 SER A CA 1
ATOM 3233 C C . SER A 1 391 ? 23.473 25.099 14.385 1.00 54.03 391 SER A C 1
ATOM 3235 O O . SER A 1 391 ? 23.016 25.868 15.234 1.00 54.03 391 SER A O 1
ATOM 3237 N N . ARG A 1 392 ? 24.777 24.802 14.338 1.00 49.44 392 ARG A N 1
ATOM 3238 C CA . ARG A 1 392 ? 25.780 25.346 15.262 1.00 49.44 392 ARG A CA 1
ATOM 3239 C C . ARG A 1 392 ? 26.292 26.721 14.817 1.00 49.44 392 ARG A C 1
ATOM 3241 O O . ARG A 1 392 ? 26.590 27.539 15.684 1.00 49.44 392 ARG A O 1
ATOM 3248 N N . GLU A 1 393 ? 26.303 26.998 13.512 1.00 50.12 393 GLU A N 1
ATOM 3249 C CA . GLU A 1 393 ? 26.612 28.321 12.939 1.00 50.12 393 GLU A CA 1
ATOM 3250 C C . GLU A 1 393 ? 25.447 29.323 13.057 1.00 50.12 393 GLU A C 1
ATOM 3252 O O . GLU A 1 393 ? 25.670 30.529 13.065 1.00 50.12 393 GLU A O 1
ATOM 3257 N N . CYS A 1 394 ? 24.209 28.860 13.272 1.00 46.44 394 CYS A N 1
ATOM 3258 C CA . CYS A 1 394 ? 23.048 29.728 13.533 1.00 46.44 394 CYS A CA 1
ATOM 3259 C C . CYS A 1 394 ? 22.928 30.230 14.991 1.00 46.44 394 CYS A C 1
ATOM 3261 O O . CYS A 1 394 ? 21.873 30.734 15.393 1.00 46.44 394 CYS A O 1
ATOM 3263 N N . LYS A 1 395 ? 23.985 30.125 15.809 1.00 43.03 395 LYS A N 1
ATOM 3264 C CA . LYS A 1 395 ? 24.050 30.839 17.092 1.00 43.03 395 LYS A CA 1
ATOM 3265 C C . LYS A 1 395 ? 24.436 32.294 16.827 1.00 43.03 395 LYS A C 1
ATOM 3267 O O . LYS A 1 395 ? 25.583 32.598 16.523 1.00 43.03 395 LYS A O 1
ATOM 3272 N N . ARG A 1 396 ? 23.439 33.176 16.933 1.00 47.56 396 ARG A 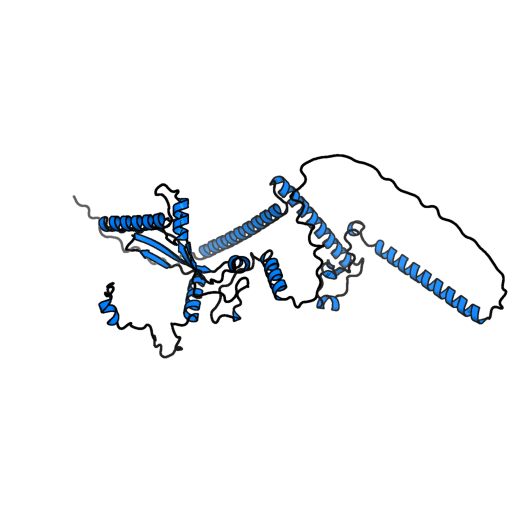N 1
ATOM 3273 C CA . ARG A 1 396 ? 23.567 34.636 16.814 1.00 47.56 396 ARG A CA 1
ATOM 3274 C C . ARG A 1 396 ? 24.740 35.164 17.663 1.00 47.56 396 ARG A C 1
ATOM 3276 O O . ARG A 1 396 ? 24.903 34.690 18.791 1.00 47.56 396 ARG A O 1
ATOM 3283 N N . PRO A 1 397 ? 25.511 36.153 17.177 1.00 43.31 397 PRO A N 1
ATOM 3284 C CA . PRO A 1 397 ? 26.490 36.841 18.007 1.00 43.31 397 PRO A CA 1
ATOM 3285 C C . PRO A 1 397 ? 25.780 37.533 19.178 1.00 43.31 397 PRO A C 1
ATOM 3287 O O . PRO A 1 397 ? 24.685 38.079 19.027 1.00 43.31 397 PRO A O 1
ATOM 3290 N N . ALA A 1 398 ? 26.400 37.469 20.355 1.00 47.66 398 ALA A N 1
ATOM 3291 C CA . ALA A 1 398 ? 25.914 38.024 21.615 1.00 47.66 398 ALA A CA 1
ATOM 3292 C C . ALA A 1 398 ? 26.001 39.564 21.625 1.00 47.66 398 ALA A C 1
ATOM 3294 O O . ALA A 1 398 ? 26.831 40.135 22.326 1.00 47.66 398 ALA A O 1
ATOM 3295 N N . GLY A 1 399 ? 25.186 40.219 20.796 1.00 45.31 399 GLY A N 1
ATOM 3296 C CA . GLY A 1 399 ? 25.252 41.662 20.559 1.00 45.31 399 GLY A CA 1
ATOM 3297 C C . GLY A 1 399 ? 23.992 42.463 20.873 1.00 45.31 399 GLY A C 1
ATOM 3298 O O . GLY A 1 399 ? 24.082 43.674 20.811 1.00 45.31 399 GLY A O 1
ATOM 3299 N N . ASP A 1 400 ? 22.860 41.846 21.229 1.00 43.25 400 ASP A N 1
ATOM 3300 C CA . ASP A 1 400 ? 21.622 42.585 21.528 1.00 43.25 400 ASP A CA 1
ATOM 3301 C C . ASP A 1 400 ? 20.818 41.902 22.643 1.00 43.25 400 ASP A C 1
ATOM 3303 O O . ASP A 1 400 ? 19.871 41.148 22.412 1.00 43.25 400 ASP A O 1
ATOM 3307 N N . ASN A 1 401 ? 21.214 42.175 23.887 1.00 40.34 401 ASN A N 1
ATOM 3308 C CA . ASN A 1 401 ? 20.395 41.911 25.065 1.00 40.34 401 ASN A CA 1
ATOM 3309 C C . ASN A 1 401 ? 19.442 43.094 25.287 1.00 40.34 401 ASN A C 1
ATOM 3311 O O . ASN A 1 401 ? 19.741 44.003 26.060 1.00 40.34 401 ASN A O 1
ATOM 3315 N N . PHE A 1 402 ? 18.264 43.060 24.661 1.00 39.97 402 PHE A N 1
ATOM 3316 C CA . PHE A 1 402 ? 17.121 43.828 25.155 1.00 39.97 402 PHE A CA 1
ATOM 3317 C C . PHE A 1 402 ? 16.403 43.027 26.244 1.00 39.97 402 PHE A C 1
ATOM 3319 O O . PHE A 1 402 ? 15.593 42.140 25.986 1.00 39.97 402 PHE A O 1
ATOM 3326 N N . ASN A 1 403 ? 16.815 43.339 27.469 1.00 44.53 403 ASN A N 1
ATOM 3327 C CA . ASN A 1 403 ? 16.046 43.418 28.707 1.00 44.53 403 ASN A CA 1
ATOM 3328 C C . ASN A 1 403 ? 14.620 42.817 28.677 1.00 44.53 403 ASN A C 1
ATOM 3330 O O . ASN A 1 403 ? 13.697 43.396 28.105 1.00 44.53 403 ASN A O 1
ATOM 3334 N N . LEU A 1 404 ? 14.437 41.685 29.361 1.00 40.66 404 LEU A N 1
ATOM 3335 C CA . LEU A 1 404 ? 13.143 41.019 29.563 1.00 40.66 404 LEU A CA 1
ATOM 3336 C C . LEU A 1 404 ? 12.888 40.751 31.057 1.00 40.66 404 LEU A C 1
ATOM 3338 O O . LEU A 1 404 ? 12.269 39.758 31.425 1.00 40.66 404 LEU A O 1
ATOM 3342 N N . ASP A 1 405 ? 13.357 41.667 31.910 1.00 40.12 405 ASP A N 1
ATOM 3343 C CA . ASP A 1 405 ? 13.291 41.567 33.374 1.00 40.12 405 ASP A CA 1
ATOM 3344 C C . ASP A 1 405 ? 12.118 42.347 34.004 1.00 40.12 405 ASP A C 1
ATOM 3346 O O . ASP A 1 405 ? 12.147 42.742 35.166 1.00 40.12 405 ASP A O 1
ATOM 3350 N N . SER A 1 406 ? 11.026 42.563 33.263 1.00 42.50 406 SER A N 1
ATOM 3351 C CA . SER A 1 406 ? 9.844 43.248 33.805 1.00 42.50 406 SER A CA 1
ATOM 3352 C C . SER A 1 406 ? 8.523 42.590 33.407 1.00 42.50 406 SER A C 1
ATOM 3354 O O . SER A 1 406 ? 7.726 43.214 32.711 1.00 42.50 406 SER A O 1
ATOM 3356 N N . HIS A 1 407 ? 8.235 41.350 33.836 1.00 36.03 407 HIS A N 1
ATOM 3357 C CA . HIS A 1 407 ? 6.813 40.958 33.887 1.00 36.03 407 HIS A CA 1
ATOM 3358 C C . HIS A 1 407 ? 6.334 39.820 34.806 1.00 36.03 407 HIS A C 1
ATOM 3360 O O . HIS A 1 407 ? 5.220 39.353 34.590 1.00 36.03 407 HIS A O 1
ATOM 3366 N N . TYR A 1 408 ? 7.033 39.401 35.866 1.00 33.44 408 TYR A N 1
ATOM 3367 C CA . TYR A 1 408 ? 6.393 38.516 36.864 1.00 33.44 408 TYR A CA 1
ATOM 3368 C C . TYR A 1 408 ? 6.800 38.824 38.308 1.00 33.44 408 TYR A C 1
ATOM 3370 O O . TYR A 1 408 ? 7.371 38.003 39.013 1.00 33.44 408 TYR A O 1
ATOM 3378 N N . ASN A 1 409 ? 6.404 40.009 38.770 1.00 39.62 409 ASN A N 1
ATOM 3379 C CA . ASN A 1 409 ? 6.066 40.236 40.172 1.00 39.62 409 ASN A CA 1
ATOM 3380 C C . ASN A 1 409 ? 4.552 40.455 40.240 1.00 39.62 409 ASN A C 1
ATOM 3382 O O . ASN A 1 409 ? 4.104 41.540 39.901 1.00 39.62 409 ASN A O 1
ATOM 3386 N N . LEU A 1 410 ? 3.768 39.442 40.626 1.00 36.38 410 LEU A N 1
ATOM 3387 C CA . LEU A 1 410 ? 2.546 39.596 41.432 1.00 36.38 410 LEU A CA 1
ATOM 3388 C C . LEU A 1 410 ? 1.960 38.213 41.791 1.00 36.38 410 LEU A C 1
ATOM 3390 O O . LEU A 1 410 ? 1.767 37.357 40.934 1.00 36.38 410 LEU A O 1
ATOM 3394 N N . HIS A 1 411 ? 1.598 38.075 43.069 1.00 37.50 411 HIS A N 1
ATOM 3395 C CA . HIS A 1 411 ? 0.754 37.044 43.691 1.00 37.50 411 H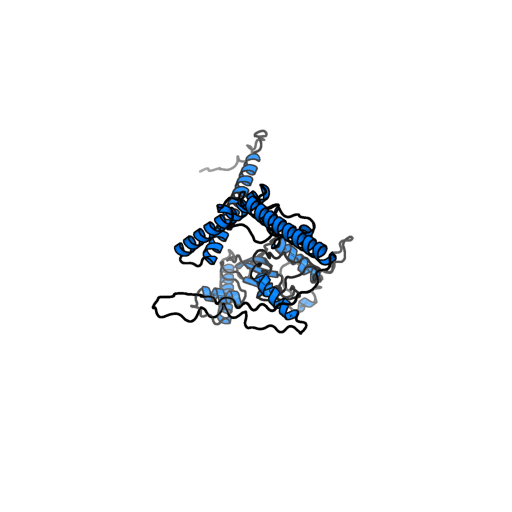IS A CA 1
ATOM 3396 C C . HIS A 1 411 ? 1.353 35.691 44.113 1.00 37.50 411 HIS A C 1
ATOM 3398 O O . HIS A 1 411 ? 0.968 34.629 43.641 1.00 37.50 411 HIS A O 1
ATOM 3404 N N . MET A 1 412 ? 2.094 35.735 45.223 1.00 37.12 412 MET A N 1
ATOM 3405 C CA . MET A 1 412 ? 1.891 34.785 46.325 1.00 37.12 412 MET A CA 1
ATOM 3406 C C . MET A 1 412 ? 1.605 35.566 47.616 1.00 37.12 412 MET A C 1
ATOM 3408 O O . MET A 1 412 ? 2.514 35.927 48.356 1.00 37.12 412 MET A O 1
ATOM 3412 N N . LYS A 1 413 ? 0.324 35.845 47.894 1.00 42.53 413 LYS A N 1
ATOM 3413 C CA . LYS A 1 413 ? -0.130 36.200 49.248 1.00 42.53 413 LYS A CA 1
ATOM 3414 C C . LYS A 1 413 ? -0.601 34.917 49.931 1.00 42.53 413 LYS A C 1
ATOM 3416 O O . LYS A 1 413 ? -1.719 34.473 49.703 1.00 42.53 413 LYS A O 1
ATOM 3421 N N . LYS A 1 414 ? 0.257 34.353 50.782 1.00 41.81 414 LYS A N 1
ATOM 3422 C CA . LYS A 1 414 ? -0.172 33.622 51.978 1.00 41.81 414 LYS A CA 1
ATOM 3423 C C . LYS A 1 414 ? -0.298 34.642 53.107 1.00 41.81 414 LYS A C 1
ATOM 3425 O O . LYS A 1 414 ? 0.652 35.382 53.350 1.00 41.81 414 LYS A O 1
ATOM 3430 N N . LYS A 1 415 ? -1.427 34.659 53.808 1.00 53.41 415 LYS A N 1
ATOM 3431 C CA . LYS A 1 415 ? -1.500 35.108 55.201 1.00 53.41 415 LYS A CA 1
ATOM 3432 C C . LYS A 1 415 ? -2.537 34.253 55.928 1.00 53.41 415 LYS A C 1
ATOM 3434 O O . LYS A 1 415 ? -3.659 34.183 55.445 1.00 53.41 415 LYS A O 1
ATOM 3439 N N . PHE A 1 416 ? -2.037 33.653 57.011 1.00 49.62 416 PHE A N 1
ATOM 3440 C CA . PHE A 1 416 ? -2.660 33.206 58.262 1.00 49.62 416 PHE A CA 1
ATOM 3441 C C . PHE A 1 416 ? -3.999 32.478 58.211 1.00 49.62 416 PHE A C 1
ATOM 3443 O O . PHE A 1 416 ? -5.015 33.111 57.859 1.00 49.62 416 PHE A O 1
#

Solvent-accessible surface area (backbone atoms only — not comparable to full-atom values): 26208 Å² total; per-residue (Å²): 142,90,72,99,71,81,72,54,86,87,47,50,81,71,53,74,69,80,64,91,71,72,88,80,55,98,86,59,80,90,70,66,83,81,38,72,53,54,55,48,44,54,50,41,53,37,34,75,68,65,44,73,42,80,44,74,37,86,72,46,15,34,32,31,34,37,33,54,46,66,62,54,58,63,44,22,46,77,66,43,47,32,48,46,40,25,44,35,42,32,68,35,44,85,48,59,53,92,49,63,76,56,25,54,53,10,49,56,48,39,52,54,50,51,52,49,54,36,52,78,62,75,49,58,92,88,53,54,70,65,58,56,51,51,50,27,50,74,71,69,54,88,90,48,55,91,47,64,46,73,44,73,40,82,90,45,54,50,96,55,60,47,46,84,88,61,59,92,81,47,96,42,79,69,80,88,69,79,59,86,86,41,67,75,64,52,56,52,54,50,48,52,53,51,51,70,76,60,67,71,85,89,76,92,79,77,75,82,82,72,78,81,82,79,85,84,85,83,86,82,83,88,85,88,80,90,81,90,82,84,88,82,87,84,90,87,89,86,81,87,83,88,80,91,78,91,74,96,68,88,82,54,81,70,56,58,55,56,50,53,51,49,51,52,49,51,50,50,51,52,52,48,49,50,50,53,51,50,50,54,54,57,52,60,76,64,52,63,78,92,49,60,90,51,62,67,99,54,60,40,30,85,92,52,41,42,62,90,78,51,52,82,67,50,67,74,71,60,72,65,49,57,86,67,35,75,68,39,50,52,28,38,52,50,49,42,49,53,52,52,53,49,53,51,50,51,52,53,34,51,53,49,8,61,76,66,78,52,52,51,70,55,42,51,52,51,50,53,50,50,54,51,50,51,52,51,51,52,52,50,50,52,51,55,55,49,53,55,51,57,62,61,69,69,61,75,77,98,79,78,87,79,81,82,90,81,85,84,88,84,85,86,82,84,78,135

Foldseek 3Di:
DDDPDDDDPVCPVVPPPPPPQDPDDVPDDRPDCPDPQVVQQVLCVQQVVQPKDWDADLQQQKIWIKGKDADAPCCQQVVQFWFGIKIKIAQIDRRADPDPVSNVRNPVVLVVVLVVQCVVVVHDPPDDPVVSLVSCQVVVHDDDRHHMHIDTPVVHTAPGGNDDGDPVVDPHDGDDHPCVVVPPPSVVSVVVVVVVVPDPDDDDDDPVPPPPPPPPPPDDDDDDDDDDDDDDDDDDDDDDDDDDDDDDDDDDPVVVVVVVVVVVVVVVVVVVVVVVVVVVVVLVVQADPVLVVQDDPAFAFQQLDGPVPDDPVCNVPTDGDDRSDPRNNVSSVVSVVVVVVVVVVQVVLVVQCVVVVHDSVVSVVVVVVVVVVVVVVVVVVVVVVVVVVVVVVPPDPPDDDDDPPPDDPDDDDDDD

Mean predicted aligned error: 22.79 Å

Secondary structure (DSSP, 8-state):
--SSPPPPTTTGGGS----------TTS----TT-HHHHHHHHHHHHHTT--EEEEETTTTEEEEEEEEE--HHHHHTT---B-EEEEEEEEEE---SSHHHHHHHHHHHHHHHHHHHHTTT--TT--HHHHHHHHHHTT---STT--EEEE-TTSB-SSSSSPPPGGG-SSPPPPP-GGGTTTHHHHHHHHHHHHHT--S-----GGGSTTSSSSSS----------------------------------HHHHHHHHHHHHHHHHHHHHHHHHHHHHHHHHTSS-GGGGGG--SSPB-GGG-BGGGS-TTHHHHPPPPPTTSHHHHHHHHHHHHHHHHHHHHHHHHHHHHHHTTS-HHHHHHHHHHHHHHHHHHHHHHHHHHHHHHHHHHT---S--------S---------

pLDDT: mean 71.09, std 22.4, range [24.75, 97.12]

Sequence (416 aa):
MSNNRYDCIAHNNKIQLYSHNLVKNPDEINISLDSKDFYARRLYNRWHNSRIKNNFSNRLGLTFSTRYSVSNINSILCKGNTNIYYKVYDNFNYGFSRRDNVQKKQRQRLDRKCNKIFRDCDIKDDASMEDKLLASKKKKFLFHPEQSFKKPILHLQYKKKYNVPVQKYYNFKLPSLDTKFSDCVVKREVHIAHYFDSNRHDSVFDPSQMISHFEILVTQDLSCFSNIRGPASPFIPKASTLQNKDKKSKINVNDWISAMQALRAEDNTRQKAKREEASSSQVKKSIPDDLLPYIPDEPIYKDGRVFSLLTKKEKKNLKPLEAGSKSWITAIRSIKKNADDKRQREIYFDNLSSNWNTSKTIAEECENFSSTLTHYQNSLYALISSDFLISRECKRPAGDNFNLDSHYNLHMKKKF

Radius of gyration: 41.84 Å; Cα contacts (8 Å, |Δi|>4): 300; chains: 1; bounding box: 103×91×135 Å

InterPro domains:
  IPR058524 Domain of unknown function DUF8211 [PF26638] (39-174)

Nearest PDB structures (foldseek):
  3nat-assembly1_A  TM=4.777E-01  e=9.829E+00  Enterococcus faecalis

Organism: NCBI:txid588596